Protein AF-0000000074056556 (afdb_homodimer)

InterPro domains:
  IPR011990 Tetratricopeptide-like helical domain superfamily [G3DSA:1.25.40.10] (33-235)
  IPR011990 Tetratricopeptide-like helical domain superfamily [SSF48452] (32-155)
  IPR017689 Outer membrane protein assembly factor BamD [MF_00922] (4-236)
  IPR017689 Outer membrane protein assembly factor BamD [TIGR03302] (7-233)
  IPR017689 Outer membrane protein assembly factor BamD [cd15830] (34-236)
  IPR019734 Tetratricopeptide repeat [PS50005] (73-106)
  IPR039565 Outer membrane lipoprotein BamD-like [PF13525] (33-231)

pLDDT: mean 88.3, std 18.15, range [34.66, 98.94]

Solvent-accessible surface area (backbone atoms only — not comparable to full-atom values): 24794 Å² total; per-residue (Å²): 120,64,72,61,52,52,54,54,51,54,54,58,58,58,61,66,63,65,66,60,62,66,60,51,59,66,67,66,43,62,75,73,71,69,49,63,66,54,36,50,53,51,19,50,49,25,48,77,69,66,36,30,69,58,16,40,52,33,29,51,47,35,43,70,76,33,66,80,45,92,56,26,65,59,30,52,54,46,37,19,50,28,28,42,76,65,65,37,22,70,61,12,25,52,39,28,51,49,48,43,72,76,40,75,82,44,90,56,45,60,57,40,32,47,49,27,16,50,21,27,41,65,64,61,80,54,63,84,51,82,54,66,44,33,54,51,13,31,50,31,17,49,48,32,37,69,76,37,60,84,46,93,53,17,66,59,24,53,54,48,32,52,50,34,52,46,51,51,50,51,24,47,49,5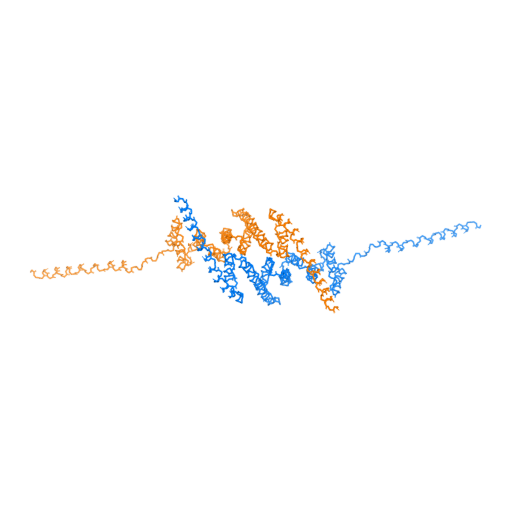0,54,21,48,52,28,45,74,67,68,36,22,56,57,14,21,53,39,20,49,47,38,45,73,74,29,63,89,37,51,77,58,21,54,54,27,50,58,49,22,54,53,22,44,52,53,30,50,51,50,52,50,47,50,52,45,44,49,49,45,47,50,42,44,55,50,53,72,66,99,116,62,71,60,49,51,54,52,48,56,54,55,57,58,61,62,64,67,65,62,66,66,61,52,58,68,66,66,42,62,74,73,72,68,48,63,66,54,35,51,52,51,19,51,50,24,49,77,70,65,36,28,69,58,16,40,52,32,28,49,48,35,43,70,75,33,65,82,46,95,57,24,66,58,29,53,56,48,36,20,50,29,27,44,76,64,66,36,21,70,60,13,25,53,39,28,52,49,47,44,71,76,40,75,82,46,90,57,45,60,58,38,32,45,48,28,16,50,21,28,40,65,65,62,81,54,63,83,53,83,55,64,45,33,54,52,13,30,51,32,18,48,48,31,38,69,76,37,61,84,44,93,53,17,66,58,24,54,56,50,32,52,51,34,52,46,52,51,49,49,24,45,49,50,53,20,48,51,29,43,77,68,67,37,22,56,58,14,19,55,39,21,48,47,39,45,72,73,30,63,90,38,51,78,56,20,53,54,26,51,58,49,24,54,53,23,44,52,53,31,50,50,51,52,50,47,51,51,45,45,50,50,46,48,51,43,44,55,49,53,72,67,99

Structure (mmCIF, N/CA/C/O backbone):
data_AF-0000000074056556-model_v1
#
loop_
_entity.id
_entity.type
_entity.pdbx_description
1 polymer 'Outer membrane lipoprotein BamD-like domain-containing protein'
#
loop_
_atom_site.group_PDB
_atom_site.id
_atom_site.type_symbol
_atom_site.label_atom_id
_atom_site.label_alt_id
_atom_site.label_comp_id
_atom_site.label_asym_id
_atom_site.label_entity_id
_atom_site.label_seq_id
_atom_site.pdbx_PDB_ins_code
_atom_site.Cartn_x
_atom_site.Cartn_y
_atom_site.Cartn_z
_atom_site.occupancy
_atom_site.B_iso_or_equiv
_atom_site.auth_seq_id
_atom_site.auth_comp_id
_atom_site.auth_asym_id
_atom_site.auth_atom_id
_atom_site.pdbx_PDB_model_num
ATOM 1 N N . MET A 1 1 ? 41.438 -94.188 -9.844 1 46.59 1 MET A N 1
ATOM 2 C CA . MET A 1 1 ? 40.375 -93.562 -10.617 1 46.59 1 MET A CA 1
ATOM 3 C C . MET A 1 1 ? 39.688 -92.438 -9.82 1 46.59 1 MET A C 1
ATOM 5 O O . MET A 1 1 ? 38.875 -91.688 -10.352 1 46.59 1 MET A O 1
ATOM 9 N N . HIS A 1 2 ? 39.938 -92.438 -8.453 1 59.25 2 HIS A N 1
ATOM 10 C CA . HIS A 1 2 ? 39.344 -91.5 -7.484 1 59.25 2 HIS A CA 1
ATOM 11 C C . HIS A 1 2 ? 40 -90.125 -7.504 1 59.25 2 HIS A C 1
ATOM 13 O O . HIS A 1 2 ? 39.375 -89.125 -7.203 1 59.25 2 HIS A O 1
ATOM 19 N N . LYS A 1 3 ? 41.375 -90.25 -7.609 1 62.31 3 LYS A N 1
ATOM 20 C CA . LYS A 1 3 ? 42.156 -89 -7.613 1 62.31 3 LYS A CA 1
ATOM 21 C C . LYS A 1 3 ? 41.844 -88.125 -8.82 1 62.31 3 LYS A C 1
ATOM 23 O O . LYS A 1 3 ? 41.938 -86.875 -8.75 1 62.31 3 LYS A O 1
ATOM 28 N N . LYS A 1 4 ? 41.406 -88.875 -9.898 1 62.06 4 LYS A N 1
ATOM 29 C CA . LYS A 1 4 ? 41.031 -88.188 -11.125 1 62.06 4 LYS A CA 1
ATOM 30 C C . LYS A 1 4 ? 39.656 -87.5 -10.992 1 62.06 4 LYS A C 1
ATOM 32 O O . LYS A 1 4 ? 39.406 -86.438 -11.531 1 62.06 4 LYS A O 1
ATOM 37 N N . LEU A 1 5 ? 38.844 -88.188 -10.156 1 63.5 5 LEU A N 1
ATOM 38 C CA . LEU A 1 5 ? 37.5 -87.625 -9.93 1 63.5 5 LEU A CA 1
ATOM 39 C C . LEU A 1 5 ? 37.562 -86.375 -9.047 1 63.5 5 LEU A C 1
ATOM 41 O O . LEU A 1 5 ? 36.812 -85.438 -9.289 1 63.5 5 LEU A O 1
ATOM 45 N N . LEU A 1 6 ? 38.594 -86.312 -8.18 1 63.56 6 LEU A N 1
ATOM 46 C CA . LEU A 1 6 ? 38.75 -85.188 -7.246 1 63.56 6 LEU A CA 1
ATOM 47 C C . LEU A 1 6 ? 39.25 -83.938 -7.961 1 63.56 6 LEU A C 1
ATOM 49 O O . LEU A 1 6 ? 38.781 -82.875 -7.688 1 63.56 6 LEU A O 1
ATOM 53 N N . ARG A 1 7 ? 40.062 -84.125 -8.961 1 65.31 7 ARG A N 1
ATOM 54 C CA . ARG A 1 7 ? 40.625 -83 -9.719 1 65.31 7 ARG A CA 1
ATOM 55 C C . ARG A 1 7 ? 39.562 -82.375 -10.617 1 65.31 7 ARG A C 1
ATOM 57 O O . ARG A 1 7 ? 39.531 -81.125 -10.773 1 65.31 7 ARG A O 1
ATOM 64 N N . CYS A 1 8 ? 38.688 -83.25 -11.195 1 63.44 8 CYS A N 1
ATOM 65 C CA . CYS A 1 8 ? 37.625 -82.75 -12.055 1 63.44 8 CYS A CA 1
ATOM 66 C C . CYS A 1 8 ? 36.562 -82 -11.242 1 63.44 8 CYS A C 1
ATOM 68 O O . CYS A 1 8 ? 36 -81 -11.695 1 63.44 8 CYS A O 1
ATOM 70 N N . PHE A 1 9 ? 36.375 -82.375 -9.969 1 64.31 9 PHE A N 1
ATOM 71 C CA . PHE A 1 9 ? 35.406 -81.688 -9.109 1 64.31 9 PHE A CA 1
ATOM 72 C C . PHE A 1 9 ? 35.906 -80.312 -8.656 1 64.31 9 PHE A C 1
ATOM 74 O O . PHE A 1 9 ? 35.156 -79.375 -8.648 1 64.31 9 PHE A O 1
ATOM 81 N N . VAL A 1 10 ? 37.219 -80.188 -8.469 1 64.12 10 VAL A N 1
ATOM 82 C CA . VAL A 1 10 ? 37.781 -78.938 -8.008 1 64.12 10 VAL A CA 1
ATOM 83 C C . VAL A 1 10 ? 37.781 -77.938 -9.141 1 64.12 10 VAL A C 1
ATOM 85 O O . VAL A 1 10 ? 37.469 -76.75 -8.922 1 64.12 10 VAL A O 1
ATOM 88 N N . LEU A 1 11 ? 37.906 -78.438 -10.383 1 61.41 11 LEU A N 1
ATOM 89 C CA . LEU A 1 11 ? 37.875 -77.5 -11.531 1 61.41 11 LEU A CA 1
ATOM 90 C C . LEU A 1 11 ? 36.469 -77 -11.812 1 61.41 11 LEU A C 1
ATOM 92 O O . LEU A 1 11 ? 36.281 -75.875 -12.156 1 61.41 11 LEU A O 1
ATOM 96 N N . ALA A 1 12 ? 35.469 -77.875 -11.625 1 62.03 12 ALA A N 1
ATOM 97 C CA . ALA A 1 12 ? 34.062 -77.5 -11.883 1 62.03 12 ALA A CA 1
ATOM 98 C C . ALA A 1 12 ? 33.562 -76.5 -10.844 1 62.03 12 ALA A C 1
ATOM 100 O O . ALA A 1 12 ? 32.844 -75.562 -11.18 1 62.03 12 ALA A O 1
ATOM 101 N N . VAL A 1 13 ? 34.031 -76.562 -9.57 1 60.34 13 VAL A N 1
ATOM 102 C CA . VAL A 1 13 ? 33.594 -75.688 -8.523 1 60.34 13 VAL A CA 1
ATOM 103 C C . VAL A 1 13 ? 34.25 -74.312 -8.711 1 60.34 13 VAL A C 1
ATOM 105 O O . VAL A 1 13 ? 33.656 -73.25 -8.406 1 60.34 13 VAL A O 1
ATOM 108 N N . SER A 1 14 ? 35.438 -74.312 -9.32 1 55.06 14 SER A N 1
ATOM 109 C CA . SER A 1 14 ? 36.156 -73 -9.508 1 55.06 14 SER A CA 1
ATOM 110 C C . SER A 1 14 ? 35.469 -72.188 -10.594 1 55.06 14 SER A C 1
ATOM 112 O O . SER A 1 14 ? 35.625 -70.938 -10.609 1 55.06 14 SER A O 1
ATOM 114 N N . LEU A 1 15 ? 34.812 -72.812 -11.562 1 53.5 15 LEU A N 1
ATOM 115 C CA . LEU A 1 15 ? 34.188 -72.062 -12.648 1 53.5 15 LEU A CA 1
ATOM 116 C C . LEU A 1 15 ? 32.938 -71.312 -12.172 1 53.5 15 LEU A C 1
ATOM 118 O O . LEU A 1 15 ? 32.562 -70.312 -12.719 1 53.5 15 LEU A O 1
ATOM 122 N N . PHE A 1 16 ? 32.25 -71.875 -11.133 1 53 16 PHE A N 1
ATOM 123 C CA . PHE A 1 16 ? 31.031 -71.188 -10.688 1 53 16 PHE A CA 1
ATOM 124 C C . PHE A 1 16 ? 31.344 -69.938 -9.898 1 53 16 PHE A C 1
ATOM 126 O O . PHE A 1 16 ? 30.453 -69.125 -9.641 1 53 16 PHE A O 1
ATOM 133 N N . ALA A 1 17 ? 32.594 -69.75 -9.383 1 47.66 17 ALA A N 1
ATOM 134 C CA . ALA A 1 17 ? 32.875 -68.625 -8.531 1 47.66 17 ALA A CA 1
ATOM 135 C C . ALA A 1 17 ? 33.062 -67.375 -9.359 1 47.66 17 ALA A C 1
ATOM 137 O O . ALA A 1 17 ? 33.125 -66.25 -8.812 1 47.66 17 ALA A O 1
ATOM 138 N N . VAL A 1 18 ? 33.344 -67.438 -10.68 1 48.41 18 VAL A N 1
ATOM 139 C CA . VAL A 1 18 ? 33.688 -66.25 -11.391 1 48.41 18 VAL A CA 1
ATOM 140 C C . VAL A 1 18 ? 32.438 -65.5 -11.773 1 48.41 18 VAL A C 1
ATOM 142 O O . VAL A 1 18 ? 32.5 -64.312 -12.234 1 48.41 18 VAL A O 1
ATOM 145 N N . SER A 1 19 ? 31.297 -66.188 -11.773 1 46.78 19 SER A N 1
ATOM 146 C CA . SER A 1 19 ? 30.188 -65.438 -12.367 1 46.78 19 SER A CA 1
ATOM 147 C C . SER A 1 19 ? 29.578 -64.438 -11.367 1 46.78 19 SER A C 1
ATOM 149 O O . SER A 1 19 ? 28.578 -63.781 -11.656 1 46.78 19 SER A O 1
ATOM 151 N N . GLY A 1 20 ? 30.062 -64.375 -10.07 1 44.94 20 GLY A N 1
ATOM 152 C CA . GLY A 1 20 ? 29.391 -63.562 -9.094 1 44.94 20 GLY A CA 1
ATOM 153 C C . GLY A 1 20 ? 29.594 -62.094 -9.336 1 44.94 20 GLY A C 1
ATOM 154 O O . GLY A 1 20 ? 29.031 -61.25 -8.633 1 44.94 20 GLY A O 1
ATOM 155 N N . CYS A 1 21 ? 30.734 -61.688 -9.898 1 43.22 21 CYS A N 1
ATOM 156 C CA . CYS A 1 21 ? 31.078 -60.281 -9.758 1 43.22 21 CYS A CA 1
ATOM 157 C C . CYS A 1 21 ? 30.156 -59.406 -10.602 1 43.22 21 CYS A C 1
ATOM 159 O O . CYS A 1 21 ? 30.188 -58.188 -10.5 1 43.22 21 CYS A O 1
ATOM 161 N N . GLY A 1 22 ? 29.672 -59.938 -11.75 1 45.38 22 GLY A N 1
ATOM 162 C CA . GLY A 1 22 ? 29.141 -58.938 -12.664 1 45.38 22 GLY A CA 1
ATOM 163 C C . GLY A 1 22 ? 27.828 -58.344 -12.203 1 45.38 22 GLY A C 1
ATOM 164 O O . GLY A 1 22 ? 27.406 -57.312 -12.688 1 45.38 22 GLY A O 1
ATOM 165 N N . ILE A 1 23 ? 27.031 -59.188 -11.594 1 46.34 23 ILE A N 1
ATOM 166 C CA . ILE A 1 23 ? 25.641 -58.781 -11.383 1 46.34 23 ILE A CA 1
ATOM 167 C C . ILE A 1 23 ? 25.578 -57.781 -10.234 1 46.34 23 ILE A C 1
ATOM 169 O O . ILE A 1 23 ? 24.656 -56.938 -10.172 1 46.34 23 ILE A O 1
ATOM 173 N N . ILE A 1 24 ? 26.531 -57.844 -9.32 1 45.09 24 ILE A N 1
ATOM 174 C CA . ILE A 1 24 ? 26.422 -57 -8.141 1 45.09 24 ILE A CA 1
ATOM 175 C C . ILE A 1 24 ? 26.672 -55.531 -8.516 1 45.09 24 ILE A C 1
ATOM 177 O O . ILE A 1 24 ? 26.016 -54.625 -8.008 1 45.09 24 ILE A O 1
ATOM 181 N N . ASP A 1 25 ? 27.672 -55.344 -9.383 1 44.62 25 ASP A N 1
ATOM 182 C CA . ASP A 1 25 ? 27.969 -53.938 -9.68 1 44.62 25 ASP A CA 1
ATOM 183 C C . ASP A 1 25 ? 26.781 -53.25 -10.336 1 44.62 25 ASP A C 1
ATOM 185 O O . ASP A 1 25 ? 26.609 -52.031 -10.203 1 44.62 25 ASP A O 1
ATOM 189 N N . MET A 1 26 ? 26.047 -54.031 -11.148 1 43.84 26 MET A N 1
ATOM 190 C CA . MET A 1 26 ? 24.922 -53.375 -11.82 1 43.84 26 MET A CA 1
ATOM 191 C C . MET A 1 26 ? 23.812 -53.062 -10.828 1 43.84 26 MET A C 1
ATOM 193 O O . MET A 1 26 ? 23.062 -52.094 -11.039 1 43.84 26 MET A O 1
ATOM 197 N N . ILE A 1 27 ? 23.609 -53.906 -9.836 1 44.81 27 ILE A N 1
ATOM 198 C CA . ILE A 1 27 ? 22.469 -53.688 -8.945 1 44.81 27 ILE A CA 1
ATOM 199 C C . ILE A 1 27 ? 22.781 -52.562 -7.957 1 44.81 27 ILE A C 1
ATOM 201 O O . ILE A 1 27 ? 21.891 -51.781 -7.609 1 44.81 27 ILE A O 1
ATOM 205 N N . TYR A 1 28 ? 23.922 -52.594 -7.395 1 44.34 28 TYR A N 1
ATOM 206 C CA . TYR A 1 28 ? 24.234 -51.562 -6.395 1 44.34 28 TYR A CA 1
ATOM 207 C C . TYR A 1 28 ? 24.797 -50.312 -7.047 1 44.34 28 TYR A C 1
ATOM 209 O O . TYR A 1 28 ? 25.516 -49.531 -6.406 1 44.34 28 TYR A O 1
ATOM 217 N N . LEU A 1 29 ? 24.953 -50.281 -8.375 1 42.06 29 LEU A N 1
ATOM 218 C CA . LEU A 1 29 ? 25.281 -48.906 -8.758 1 42.06 29 LEU A CA 1
ATOM 219 C C . LEU A 1 29 ? 24.219 -47.938 -8.25 1 42.06 29 LEU A C 1
ATOM 221 O O . LEU A 1 29 ? 23.031 -48.156 -8.461 1 42.06 29 LEU A O 1
ATOM 225 N N . PRO A 1 30 ? 24.375 -47.312 -7.195 1 45.38 30 PRO A N 1
ATOM 226 C CA . PRO A 1 30 ? 23.344 -46.312 -6.895 1 45.38 30 PRO A CA 1
ATOM 227 C C . PRO A 1 30 ? 22.734 -45.688 -8.148 1 45.38 30 PRO A C 1
ATOM 229 O O . PRO A 1 30 ? 23.391 -45.625 -9.195 1 45.38 30 PRO A O 1
ATOM 232 N N . PRO A 1 31 ? 21.438 -45.781 -8.422 1 45.19 31 PRO A N 1
ATOM 233 C CA . PRO A 1 31 ? 20.984 -45.031 -9.594 1 45.19 31 PRO A CA 1
ATOM 234 C C . PRO A 1 31 ? 21.922 -43.906 -9.961 1 45.19 31 PRO A C 1
ATOM 236 O O . PRO A 1 31 ? 22.5 -43.25 -9.086 1 45.19 31 PRO A O 1
ATOM 239 N N . ALA A 1 32 ? 22.672 -43.969 -10.914 1 48.31 32 ALA A N 1
ATOM 240 C CA . ALA A 1 32 ? 23.484 -42.844 -11.352 1 48.31 32 ALA A CA 1
ATOM 241 C C . ALA A 1 32 ? 22.859 -41.5 -10.961 1 48.31 32 ALA A C 1
ATOM 243 O O . ALA A 1 32 ? 21.703 -41.219 -11.32 1 48.31 32 ALA A O 1
ATOM 244 N N . GLU A 1 33 ? 23.078 -41.031 -9.836 1 62.78 33 GLU A N 1
ATOM 245 C CA . GLU A 1 33 ? 22.594 -39.688 -9.531 1 62.78 33 GLU A CA 1
ATOM 246 C C . GLU A 1 33 ? 22.656 -38.781 -10.75 1 62.78 33 GLU A C 1
ATOM 248 O O . GLU A 1 33 ? 23.703 -38.688 -11.398 1 62.78 33 GLU A O 1
ATOM 253 N N . ASP A 1 34 ? 21.422 -38.562 -11.352 1 79.69 34 ASP A N 1
ATOM 254 C CA . ASP A 1 34 ? 21.391 -37.688 -12.5 1 79.69 34 ASP A CA 1
ATOM 255 C C . ASP A 1 34 ? 22.344 -36.5 -12.312 1 79.69 34 ASP A C 1
ATOM 257 O O . ASP A 1 34 ? 22.453 -35.938 -11.211 1 79.69 34 ASP A O 1
ATOM 261 N N . THR A 1 35 ? 23.203 -36.344 -13.25 1 92 35 THR A N 1
ATOM 262 C CA . THR A 1 35 ? 24.031 -35.125 -13.242 1 92 35 THR A CA 1
ATOM 263 C C . THR A 1 35 ? 23.156 -33.875 -13.211 1 92 35 THR A C 1
ATOM 265 O O . THR A 1 35 ? 21.938 -33.938 -13.438 1 92 35 THR A O 1
ATOM 268 N N . ALA A 1 36 ? 23.672 -32.844 -12.75 1 96.31 36 ALA A N 1
ATOM 269 C CA . ALA A 1 36 ? 22.984 -31.562 -12.766 1 96.31 36 ALA A CA 1
ATOM 270 C C . ALA A 1 36 ? 22.391 -31.266 -14.148 1 96.31 36 ALA A C 1
ATOM 272 O O . ALA A 1 36 ? 21.266 -30.797 -14.258 1 96.31 36 ALA A O 1
ATOM 273 N N . GLN A 1 37 ? 23.219 -31.547 -15.125 1 96.44 37 GLN A N 1
ATOM 274 C CA . GLN A 1 37 ? 22.781 -31.312 -16.5 1 96.44 37 GLN A CA 1
ATOM 275 C C . GLN A 1 37 ? 21.547 -32.156 -16.828 1 96.44 37 GLN A C 1
ATOM 277 O O . GLN A 1 37 ? 20.594 -31.641 -17.422 1 96.44 37 GLN A O 1
ATOM 282 N N . GLU A 1 38 ? 21.578 -33.375 -16.5 1 96.56 38 GLU A N 1
ATOM 283 C CA . GLU A 1 38 ? 20.469 -34.281 -16.797 1 96.56 38 GLU A CA 1
ATOM 284 C C . GLU A 1 38 ? 19.188 -33.812 -16.078 1 96.56 38 GLU A C 1
ATOM 286 O O . GLU A 1 38 ? 18.109 -33.844 -16.656 1 96.56 38 GLU A O 1
ATOM 291 N N . ILE A 1 39 ? 19.312 -33.406 -14.852 1 98.12 39 ILE A N 1
ATOM 292 C CA . ILE A 1 39 ? 18.172 -32.938 -14.086 1 98.12 39 ILE A CA 1
ATOM 293 C C . ILE A 1 39 ? 17.609 -31.672 -14.727 1 98.12 39 ILE A C 1
ATOM 295 O O . ILE A 1 39 ? 16.391 -31.531 -14.875 1 98.12 39 ILE A O 1
ATOM 299 N N . PHE A 1 40 ? 18.453 -30.812 -15.141 1 98.19 40 PHE A N 1
ATOM 300 C CA . PHE A 1 40 ? 18.047 -29.562 -15.766 1 98.19 40 PHE A CA 1
ATOM 301 C C . PHE A 1 40 ? 17.297 -29.812 -17.062 1 98.19 40 PHE A C 1
ATOM 303 O O . PHE A 1 40 ? 16.266 -29.203 -17.328 1 98.19 40 PHE A O 1
ATOM 310 N N . GLU A 1 41 ? 17.891 -30.719 -17.844 1 97.94 41 GLU A N 1
ATOM 311 C CA . GLU A 1 41 ? 17.25 -31.062 -19.125 1 97.94 41 GLU A CA 1
ATOM 312 C C . GLU A 1 41 ? 15.883 -31.703 -18.906 1 97.94 41 GLU A C 1
ATOM 314 O O . GLU A 1 41 ? 14.93 -31.391 -19.625 1 97.94 41 GLU A O 1
ATOM 319 N N . ALA A 1 42 ? 15.836 -32.531 -17.906 1 98.06 42 ALA A N 1
ATOM 320 C CA . ALA A 1 42 ? 14.555 -33.156 -17.578 1 98.06 42 ALA A CA 1
ATOM 321 C C . ALA A 1 42 ? 13.547 -32.094 -17.109 1 98.06 42 ALA A C 1
ATOM 323 O O . ALA A 1 42 ? 12.359 -32.188 -17.438 1 98.06 42 ALA A O 1
ATOM 324 N N . ALA A 1 43 ? 13.961 -31.141 -16.312 1 98.75 43 ALA A N 1
ATOM 325 C CA . ALA A 1 43 ? 13.102 -30.062 -15.844 1 98.75 43 ALA A CA 1
ATOM 326 C C . ALA A 1 43 ? 12.586 -29.234 -17.016 1 98.75 43 ALA A C 1
ATOM 328 O O . ALA A 1 43 ? 11.391 -28.922 -17.078 1 98.75 43 ALA A O 1
ATOM 329 N N . ASN A 1 44 ? 13.43 -28.922 -17.938 1 98.62 44 ASN A N 1
ATOM 330 C CA . ASN A 1 44 ? 13.039 -28.141 -19.109 1 98.62 44 ASN A CA 1
ATOM 331 C C . ASN A 1 44 ? 12.062 -28.922 -19.984 1 98.62 44 ASN A C 1
ATOM 333 O O . ASN A 1 44 ? 11.156 -28.328 -20.578 1 98.62 44 ASN A O 1
ATOM 337 N N . ASP A 1 45 ? 12.336 -30.219 -20.062 1 98.5 45 ASP A N 1
ATOM 338 C CA . ASP A 1 45 ? 11.391 -31.047 -20.781 1 98.5 45 ASP A CA 1
ATOM 339 C C . ASP A 1 45 ? 10 -31 -20.141 1 98.5 45 ASP A C 1
ATOM 341 O O . ASP A 1 45 ? 8.992 -30.891 -20.844 1 98.5 45 ASP A O 1
ATOM 345 N N . ALA A 1 46 ? 9.977 -31.047 -18.844 1 98.69 46 ALA A N 1
ATOM 346 C CA . ALA A 1 46 ? 8.719 -30.953 -18.125 1 98.69 46 ALA A CA 1
ATOM 347 C C . ALA A 1 46 ? 8.039 -29.609 -18.391 1 98.69 46 ALA A C 1
ATOM 349 O O . ALA A 1 46 ? 6.82 -29.547 -18.547 1 98.69 46 ALA A O 1
ATOM 350 N N . MET A 1 47 ? 8.766 -28.531 -18.438 1 98.75 47 MET A N 1
ATOM 351 C CA . MET A 1 47 ? 8.25 -27.219 -18.781 1 98.75 47 MET A CA 1
ATOM 352 C C . MET A 1 47 ? 7.609 -27.219 -20.156 1 98.75 47 MET A C 1
ATOM 354 O O . MET A 1 47 ? 6.504 -26.703 -20.344 1 98.75 47 MET A O 1
ATOM 358 N N . SER A 1 48 ? 8.328 -27.812 -21.109 1 98.19 48 SER A N 1
ATOM 359 C CA . SER A 1 48 ? 7.859 -27.859 -22.484 1 98.19 48 SER A CA 1
ATOM 360 C C . SER A 1 48 ? 6.562 -28.656 -22.609 1 98.19 48 SER A C 1
ATOM 362 O O . SER A 1 48 ? 5.734 -28.359 -23.484 1 98.19 48 SER A O 1
ATOM 364 N N . GLU A 1 49 ? 6.391 -29.641 -21.734 1 98.12 49 GLU A N 1
ATOM 365 C CA . GLU A 1 49 ? 5.199 -30.5 -21.719 1 98.12 49 GLU A CA 1
ATOM 366 C C . GLU A 1 49 ? 4.102 -29.891 -20.844 1 98.12 49 GLU A C 1
ATOM 368 O O . GLU A 1 49 ? 3.057 -30.5 -20.641 1 98.12 49 GLU A O 1
ATOM 373 N N . LYS A 1 50 ? 4.406 -28.766 -20.281 1 98.5 50 LYS A N 1
ATOM 374 C CA . LYS A 1 50 ? 3.498 -28.016 -19.422 1 98.5 50 LYS A CA 1
ATOM 375 C C . LYS A 1 50 ? 3.197 -28.797 -18.141 1 98.5 50 LYS A C 1
ATOM 377 O O . LYS A 1 50 ? 2.119 -28.656 -17.562 1 98.5 50 LYS A O 1
ATOM 382 N N . ASN A 1 51 ? 3.996 -29.672 -17.844 1 98.5 51 ASN A N 1
ATOM 383 C CA . ASN A 1 51 ? 3.963 -30.297 -16.531 1 98.5 51 ASN A CA 1
ATOM 384 C C . ASN A 1 51 ? 4.746 -29.5 -15.5 1 98.5 51 ASN A C 1
ATOM 386 O O . ASN A 1 51 ? 5.816 -29.922 -15.062 1 98.5 51 ASN A O 1
ATOM 390 N N . TYR A 1 52 ? 4.195 -28.453 -15.055 1 98.75 52 TYR A N 1
ATOM 391 C CA . TYR A 1 52 ? 4.895 -27.484 -14.227 1 98.75 52 TYR A CA 1
ATOM 392 C C . TYR A 1 52 ? 5.172 -28.047 -12.836 1 98.75 52 TYR A C 1
ATOM 394 O O . TYR A 1 52 ? 6.188 -27.719 -12.219 1 98.75 52 TYR A O 1
ATOM 402 N N . VAL A 1 53 ? 4.312 -28.891 -12.352 1 98.19 53 VAL A N 1
ATOM 403 C CA . VAL A 1 53 ? 4.508 -29.5 -11.047 1 98.19 53 VAL A CA 1
ATOM 404 C C . VAL A 1 53 ? 5.805 -30.312 -11.039 1 98.19 53 VAL A C 1
ATOM 406 O O . VAL A 1 53 ? 6.621 -30.188 -10.125 1 98.19 53 VAL A O 1
ATOM 409 N N . ARG A 1 54 ? 5.945 -31.094 -12.055 1 98.38 54 ARG A N 1
ATOM 410 C CA . ARG A 1 54 ? 7.16 -31.891 -12.195 1 98.38 54 ARG A CA 1
ATOM 411 C C . ARG A 1 54 ? 8.383 -30.984 -12.383 1 98.38 54 ARG A C 1
ATOM 413 O O . ARG A 1 54 ? 9.445 -31.25 -11.828 1 98.38 54 ARG A O 1
ATOM 420 N N . ALA A 1 55 ? 8.258 -29.984 -13.234 1 98.88 55 ALA A N 1
ATOM 421 C CA . ALA A 1 55 ? 9.359 -29.031 -13.438 1 98.88 55 ALA A CA 1
ATOM 422 C C . ALA A 1 55 ? 9.812 -28.438 -12.109 1 98.88 55 ALA A C 1
ATOM 424 O O . ALA A 1 55 ? 11.016 -28.406 -11.82 1 98.88 55 ALA A O 1
ATOM 425 N N . VAL A 1 56 ? 8.898 -27.984 -11.273 1 98.81 56 VAL A N 1
ATOM 426 C CA . VAL A 1 56 ? 9.188 -27.391 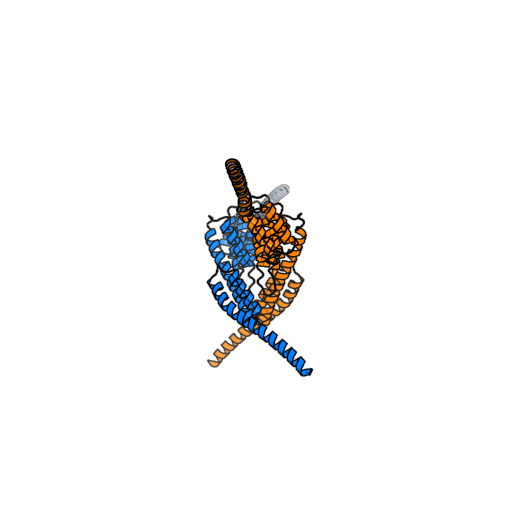-9.977 1 98.81 56 VAL A CA 1
ATOM 427 C C . VAL A 1 56 ? 9.969 -28.375 -9.117 1 98.81 56 VAL A C 1
ATOM 429 O O . VAL A 1 56 ? 10.969 -28.016 -8.5 1 98.81 56 VAL A O 1
ATOM 432 N N . GLU A 1 57 ? 9.523 -29.594 -9.117 1 98.56 57 GLU A N 1
ATOM 433 C CA . GLU A 1 57 ? 10.203 -30.641 -8.352 1 98.56 57 GLU A CA 1
ATOM 434 C C . GLU A 1 57 ? 11.656 -30.797 -8.812 1 98.56 57 GLU A C 1
ATOM 436 O O . GLU A 1 57 ? 12.562 -30.891 -7.984 1 98.56 57 GLU A O 1
ATOM 441 N N . LEU A 1 58 ? 11.859 -30.859 -10.062 1 98.69 58 LEU A N 1
ATOM 442 C CA . LEU A 1 58 ? 13.172 -31.109 -10.633 1 98.69 58 LEU A CA 1
ATOM 443 C C . LEU A 1 58 ? 14.086 -29.906 -10.445 1 98.69 58 LEU A C 1
ATOM 445 O O . LEU A 1 58 ? 15.266 -30.047 -10.125 1 98.69 58 LEU A O 1
ATOM 449 N N . TYR A 1 59 ? 13.578 -28.688 -10.648 1 98.81 59 TYR A N 1
ATOM 450 C CA . TYR A 1 59 ? 14.391 -27.5 -10.398 1 98.81 59 TYR A CA 1
ATOM 451 C C . TYR A 1 59 ? 14.812 -27.422 -8.938 1 98.81 59 TYR A C 1
ATOM 453 O O . TYR A 1 59 ? 15.953 -27.078 -8.633 1 98.81 59 TYR A O 1
ATOM 461 N N . ASN A 1 60 ? 13.93 -27.734 -8.047 1 98.5 60 ASN A N 1
ATOM 462 C CA . ASN A 1 60 ? 14.273 -27.766 -6.633 1 98.5 60 ASN A CA 1
ATOM 463 C C . ASN A 1 60 ? 15.32 -28.844 -6.336 1 98.5 60 ASN A C 1
ATOM 465 O O . ASN A 1 60 ? 16.25 -28.609 -5.562 1 98.5 60 ASN A O 1
ATOM 469 N N . LYS A 1 61 ? 15.125 -29.984 -6.922 1 97.62 61 LYS A N 1
ATOM 470 C CA . LYS A 1 61 ? 16.109 -31.047 -6.762 1 97.62 61 LYS A CA 1
ATOM 471 C C . LYS A 1 61 ? 17.5 -30.594 -7.211 1 97.62 61 LYS A C 1
ATOM 473 O O . LYS A 1 61 ? 18.484 -30.844 -6.523 1 97.62 61 LYS A O 1
ATOM 478 N N . LEU A 1 62 ? 17.516 -29.969 -8.336 1 98.12 62 LEU A N 1
ATOM 479 C CA . LEU A 1 62 ? 18.781 -29.469 -8.859 1 98.12 62 LEU A CA 1
ATOM 480 C C . LEU A 1 62 ? 19.422 -28.469 -7.891 1 98.12 62 LEU A C 1
ATOM 482 O O . LEU A 1 62 ? 20.609 -28.578 -7.586 1 98.12 62 LEU A O 1
ATOM 486 N N . ARG A 1 63 ? 18.656 -27.484 -7.41 1 97.25 63 ARG A N 1
ATOM 487 C CA . ARG A 1 63 ? 19.141 -26.469 -6.477 1 97.25 63 ARG A CA 1
ATOM 488 C C . ARG A 1 63 ? 19.688 -27.109 -5.207 1 97.25 63 ARG A C 1
ATOM 490 O O . ARG A 1 63 ? 20.734 -26.688 -4.699 1 97.25 63 ARG A O 1
ATOM 497 N N . ASP A 1 64 ? 19.062 -28.156 -4.742 1 96.31 64 ASP A N 1
ATOM 498 C CA . ASP A 1 64 ? 19.422 -28.781 -3.467 1 96.31 64 ASP A CA 1
ATOM 499 C C . ASP A 1 64 ? 20.625 -29.703 -3.623 1 96.31 64 ASP A C 1
ATOM 501 O O . ASP A 1 64 ? 21.531 -29.688 -2.795 1 96.31 64 ASP A O 1
ATOM 505 N N . ALA A 1 65 ? 20.609 -30.422 -4.691 1 95.94 65 ALA A N 1
ATOM 506 C CA . ALA A 1 65 ? 21.625 -31.469 -4.879 1 95.94 65 ALA A CA 1
ATOM 507 C C . ALA A 1 65 ? 22.891 -30.891 -5.484 1 95.94 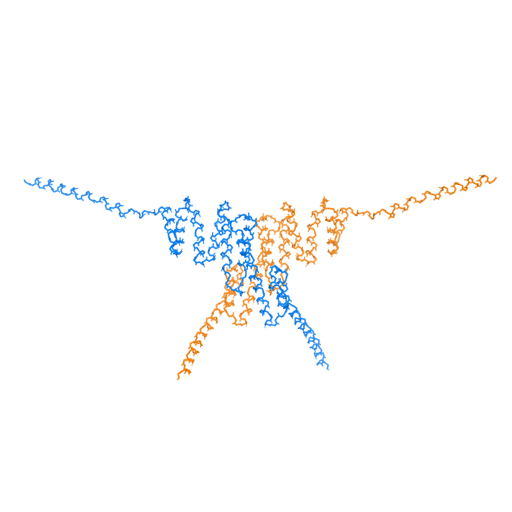65 ALA A C 1
ATOM 509 O O . ALA A 1 65 ? 24 -31.375 -5.215 1 95.94 65 ALA A O 1
ATOM 510 N N . TYR A 1 66 ? 22.75 -29.906 -6.301 1 96.69 66 TYR A N 1
ATOM 511 C CA . TYR A 1 66 ? 23.891 -29.344 -7.008 1 96.69 66 TYR A CA 1
ATOM 512 C C . TYR A 1 66 ? 23.875 -27.828 -6.934 1 96.69 66 TYR A C 1
ATOM 514 O O . TYR A 1 66 ? 23.812 -27.141 -7.961 1 96.69 66 TYR A O 1
ATOM 522 N N . PRO A 1 67 ? 24.078 -27.203 -5.789 1 95.94 67 PRO A N 1
ATOM 523 C CA . PRO A 1 67 ? 23.875 -25.766 -5.586 1 95.94 67 PRO A CA 1
ATOM 524 C C . PRO A 1 67 ? 24.922 -24.922 -6.309 1 95.94 67 PRO A C 1
ATOM 526 O O . PRO A 1 67 ? 24.719 -23.734 -6.527 1 95.94 67 PRO A O 1
ATOM 529 N N . PHE A 1 68 ? 26 -25.531 -6.844 1 95.5 68 PHE A N 1
ATOM 530 C CA . PHE A 1 68 ? 27.062 -24.734 -7.449 1 95.5 68 PHE A CA 1
ATOM 531 C C . PHE A 1 68 ? 27.25 -25.109 -8.914 1 95.5 68 PHE A C 1
ATOM 533 O O . PHE A 1 68 ? 28.234 -24.734 -9.539 1 95.5 68 PHE A O 1
ATOM 540 N N . SER A 1 69 ? 26.312 -25.922 -9.43 1 96.12 69 SER A N 1
ATOM 541 C CA . SER A 1 69 ? 26.438 -26.297 -10.836 1 96.12 69 SER A CA 1
ATOM 542 C C . SER A 1 69 ? 26.203 -25.109 -11.758 1 96.12 69 SER A C 1
ATOM 544 O O . SER A 1 69 ? 25.547 -24.141 -11.367 1 96.12 69 SER A O 1
ATOM 546 N N . PRO A 1 70 ? 26.656 -25.109 -12.992 1 96.25 70 PRO A N 1
ATOM 547 C CA . PRO A 1 70 ? 26.438 -24.016 -13.945 1 96.25 70 PRO A CA 1
ATOM 548 C C . PRO A 1 70 ? 24.984 -23.875 -14.359 1 96.25 70 PRO A C 1
ATOM 550 O O . PRO A 1 70 ? 24.609 -22.875 -14.984 1 96.25 70 PRO A O 1
ATOM 553 N N . TYR A 1 71 ? 24.141 -24.844 -13.953 1 97.56 71 TYR A N 1
ATOM 554 C CA . TYR A 1 71 ? 22.734 -24.844 -14.367 1 97.56 71 TYR A CA 1
ATOM 555 C C . TYR A 1 71 ? 21.844 -24.297 -13.258 1 97.56 71 TYR A C 1
ATOM 557 O O . TYR A 1 71 ? 20.656 -24.047 -13.484 1 97.56 71 TYR A O 1
ATOM 565 N N . THR A 1 72 ? 22.422 -24.125 -12.07 1 98 72 THR A N 1
ATOM 566 C CA . THR A 1 72 ? 21.609 -23.859 -10.883 1 98 72 THR A CA 1
ATOM 567 C C . THR A 1 72 ? 20.969 -22.484 -10.953 1 98 72 THR A C 1
ATOM 569 O O . THR A 1 72 ? 19.797 -22.328 -10.625 1 98 72 THR A O 1
ATOM 572 N N . ILE A 1 73 ? 21.672 -21.5 -11.406 1 98.19 73 ILE A N 1
ATOM 573 C CA . ILE A 1 73 ? 21.109 -20.156 -11.492 1 98.19 73 ILE A CA 1
ATOM 574 C C . ILE A 1 73 ? 19.953 -20.141 -12.484 1 98.19 73 ILE A C 1
ATOM 576 O O . ILE A 1 73 ? 18.891 -19.578 -12.195 1 98.19 73 ILE A O 1
ATOM 580 N N . ASP A 1 74 ? 20.172 -20.781 -13.57 1 98.12 74 ASP A N 1
ATOM 581 C CA . ASP A 1 74 ? 19.109 -20.891 -14.555 1 98.12 74 ASP A CA 1
ATOM 582 C C . ASP A 1 74 ? 17.906 -21.641 -13.977 1 98.12 74 ASP A C 1
ATOM 584 O O . ASP A 1 74 ? 16.75 -21.297 -14.25 1 98.12 74 ASP A O 1
ATOM 588 N N . ALA A 1 75 ? 18.219 -22.672 -13.227 1 98.56 75 ALA A N 1
ATOM 589 C CA . ALA A 1 75 ? 17.156 -23.453 -12.594 1 98.56 75 ALA A CA 1
ATOM 590 C C . ALA A 1 75 ? 16.359 -22.609 -11.602 1 98.56 75 ALA A C 1
ATOM 592 O O . ALA A 1 75 ? 15.141 -22.734 -11.516 1 98.56 75 ALA A O 1
ATOM 593 N N . GLU A 1 76 ? 17.016 -21.781 -10.867 1 98.62 76 GLU A N 1
ATOM 594 C CA . GLU A 1 76 ? 16.375 -20.891 -9.906 1 98.62 76 GLU A CA 1
ATOM 595 C C . GLU A 1 76 ? 15.414 -19.938 -10.602 1 98.62 76 GLU A C 1
ATOM 597 O O . GLU A 1 76 ? 14.289 -19.734 -10.141 1 98.62 76 GLU A O 1
ATOM 602 N N . LEU A 1 77 ? 15.805 -19.359 -11.664 1 98.88 77 LEU A N 1
ATOM 603 C CA . LEU A 1 77 ? 14.953 -18.453 -12.438 1 98.88 77 LEU A CA 1
ATOM 604 C C . LEU A 1 77 ? 13.766 -19.219 -13.039 1 98.88 77 LEU A C 1
ATOM 606 O O . LEU A 1 77 ? 12.625 -18.766 -12.938 1 98.88 77 LEU A O 1
ATOM 610 N N . SER A 1 78 ? 14.094 -20.375 -13.562 1 98.88 78 SER A N 1
ATOM 611 C CA . SER A 1 78 ? 13.062 -21.172 -14.227 1 98.88 78 SER A CA 1
ATOM 612 C C . SER A 1 78 ? 12.039 -21.703 -13.219 1 98.88 78 SER A C 1
ATOM 614 O O . SER A 1 78 ? 10.875 -21.922 -13.57 1 98.88 78 SER A O 1
ATOM 616 N N . LEU A 1 79 ? 12.5 -21.859 -12 1 98.88 79 LEU A N 1
ATOM 617 C CA . LEU A 1 79 ? 11.57 -22.219 -10.938 1 98.88 79 LEU A CA 1
ATOM 618 C C . LEU A 1 79 ? 10.469 -21.172 -10.789 1 98.88 79 LEU A C 1
ATOM 620 O O . LEU A 1 79 ? 9.289 -21.516 -10.672 1 98.88 79 LEU A O 1
ATOM 624 N N . GLY A 1 80 ? 10.836 -19.891 -10.82 1 98.94 80 GLY A N 1
ATOM 625 C CA . GLY A 1 80 ? 9.852 -18.828 -10.828 1 98.94 80 GLY A CA 1
ATOM 626 C C . GLY A 1 80 ? 8.898 -18.891 -12.008 1 98.94 80 GLY A C 1
ATOM 627 O O . GLY A 1 80 ? 7.684 -18.766 -11.844 1 98.94 80 GLY A O 1
ATOM 628 N N . ASP A 1 81 ? 9.469 -19.156 -13.141 1 98.94 81 ASP A N 1
ATOM 629 C CA . ASP A 1 81 ? 8.664 -19.281 -14.352 1 98.94 81 ASP A CA 1
ATOM 630 C C . ASP A 1 81 ? 7.668 -20.438 -14.234 1 98.94 81 ASP A C 1
ATOM 632 O O . ASP A 1 81 ? 6.523 -20.312 -14.68 1 98.94 81 ASP A O 1
ATOM 636 N N . ALA A 1 82 ? 8.148 -21.484 -13.688 1 98.94 82 ALA A N 1
ATOM 637 C CA . ALA A 1 82 ? 7.277 -22.641 -13.531 1 98.94 82 ALA A CA 1
ATOM 638 C C . ALA A 1 82 ? 6.09 -22.328 -12.625 1 98.94 82 ALA A C 1
ATOM 640 O O . ALA A 1 82 ? 4.945 -22.625 -12.961 1 98.94 82 ALA A O 1
ATOM 641 N N . TYR A 1 83 ? 6.395 -21.703 -11.531 1 98.88 83 TYR A N 1
ATOM 642 C CA . TYR A 1 83 ? 5.324 -21.281 -10.633 1 98.88 83 TYR A CA 1
ATOM 643 C C . TYR A 1 83 ? 4.363 -20.328 -11.32 1 98.88 83 TYR A C 1
ATOM 645 O O . TYR A 1 83 ? 3.145 -20.438 -11.172 1 98.88 83 TYR A O 1
ATOM 653 N N . PHE A 1 84 ? 4.848 -19.359 -12.086 1 98.88 84 PHE A N 1
ATOM 654 C CA . PHE A 1 84 ? 4.027 -18.375 -12.766 1 98.88 84 PHE A CA 1
ATOM 655 C C . PHE A 1 84 ? 3.104 -19.031 -13.781 1 98.88 84 PHE A C 1
ATOM 657 O O . PHE A 1 84 ? 1.903 -18.75 -13.812 1 98.88 84 PHE A O 1
ATOM 664 N N . LEU A 1 85 ? 3.676 -19.891 -14.539 1 98.75 85 LEU A N 1
ATOM 665 C CA . LEU A 1 85 ? 2.908 -20.562 -15.586 1 98.75 85 LEU A CA 1
ATOM 666 C C . LEU A 1 85 ? 1.884 -21.516 -14.992 1 98.75 85 LEU A C 1
ATOM 668 O O . LEU A 1 85 ? 0.842 -21.766 -15.594 1 98.75 85 LEU A O 1
ATOM 672 N N . ASP A 1 86 ? 2.18 -22.062 -13.82 1 98.25 86 ASP A N 1
ATOM 673 C CA . ASP A 1 86 ? 1.233 -22.906 -13.102 1 98.25 86 ASP A CA 1
ATOM 674 C C . ASP A 1 86 ? 0.199 -22.062 -12.352 1 98.25 86 ASP A C 1
ATOM 676 O O . ASP A 1 86 ? -0.555 -22.594 -11.531 1 98.25 86 ASP A O 1
ATOM 680 N N . GLU A 1 87 ? 0.287 -20.719 -12.438 1 98.31 87 GLU A N 1
ATOM 681 C CA . GLU A 1 87 ? -0.623 -19.734 -11.859 1 98.31 87 GLU A CA 1
ATOM 682 C C . GLU A 1 87 ? -0.516 -19.719 -10.336 1 98.31 87 GLU A C 1
ATOM 684 O O . GLU A 1 87 ? -1.477 -19.375 -9.641 1 98.31 87 GLU A O 1
ATOM 689 N N . GLU A 1 88 ? 0.572 -20.25 -9.898 1 98.5 88 GLU A N 1
ATOM 690 C CA . GLU A 1 88 ? 0.941 -20.078 -8.5 1 98.5 88 GLU A CA 1
ATOM 691 C C . GLU A 1 88 ? 1.675 -18.766 -8.273 1 98.5 88 GLU A C 1
ATOM 693 O O . GLU A 1 88 ? 2.857 -18.766 -7.926 1 98.5 88 GLU A O 1
ATOM 698 N N . TYR A 1 89 ? 0.96 -17.703 -8.312 1 98.69 89 TYR A N 1
ATOM 699 C CA . TYR A 1 89 ? 1.543 -16.375 -8.453 1 98.69 89 TYR A CA 1
ATOM 700 C C . TYR A 1 89 ? 2.234 -15.945 -7.164 1 98.69 89 TYR A C 1
ATOM 702 O O . TYR A 1 89 ? 3.242 -15.234 -7.199 1 98.69 89 TYR A O 1
ATOM 710 N N . GLU A 1 90 ? 1.666 -16.328 -6.035 1 97.94 90 GLU A N 1
ATOM 711 C CA . GLU A 1 90 ? 2.309 -15.992 -4.766 1 97.94 90 GLU A CA 1
ATOM 712 C C . GLU A 1 90 ? 3.699 -16.609 -4.672 1 97.94 90 GLU A C 1
ATOM 714 O O . GLU A 1 90 ? 4.672 -15.93 -4.352 1 97.94 90 GLU A O 1
ATOM 719 N N . LEU A 1 91 ? 3.783 -17.859 -5.004 1 98.69 91 LEU A N 1
ATOM 720 C CA . LEU A 1 91 ? 5.059 -18.562 -4.977 1 98.69 91 LEU A CA 1
ATOM 721 C C . LEU A 1 91 ? 6.012 -18.016 -6.035 1 98.69 91 LEU A C 1
ATOM 723 O O . LEU A 1 91 ? 7.215 -17.906 -5.801 1 98.69 91 LEU A O 1
ATOM 727 N N . ALA A 1 92 ? 5.438 -17.719 -7.168 1 98.94 92 ALA A N 1
ATOM 728 C CA . ALA A 1 92 ? 6.25 -17.141 -8.234 1 98.94 92 ALA A CA 1
ATOM 729 C C . ALA A 1 92 ? 6.902 -15.836 -7.777 1 98.94 92 ALA A C 1
ATOM 731 O O . ALA A 1 92 ? 8.117 -15.672 -7.895 1 98.94 92 ALA A O 1
ATOM 732 N N . ALA A 1 93 ? 6.094 -14.93 -7.199 1 98.88 93 ALA A N 1
ATOM 733 C CA . ALA A 1 93 ? 6.605 -13.641 -6.734 1 98.88 93 ALA A CA 1
ATOM 734 C C . ALA A 1 93 ? 7.73 -13.836 -5.719 1 98.88 93 ALA A C 1
ATOM 736 O O . ALA A 1 93 ? 8.781 -13.203 -5.816 1 98.88 93 ALA A O 1
ATOM 737 N N . GLU A 1 94 ? 7.484 -14.734 -4.805 1 98.69 94 GLU A N 1
ATOM 738 C CA . GLU A 1 94 ? 8.492 -14.992 -3.777 1 98.69 94 GLU A CA 1
ATOM 739 C C . GLU A 1 94 ? 9.773 -15.539 -4.391 1 98.69 94 GLU A C 1
ATOM 741 O O . GLU A 1 94 ? 10.875 -15.141 -3.998 1 98.69 94 GLU A O 1
ATOM 746 N N . THR A 1 95 ? 9.633 -16.391 -5.316 1 98.88 95 THR A N 1
ATOM 747 C CA . THR A 1 95 ? 10.781 -17.031 -5.953 1 98.88 95 THR A CA 1
ATOM 748 C C . THR A 1 95 ? 11.594 -16.016 -6.75 1 98.88 95 THR A C 1
ATOM 750 O O . THR A 1 95 ? 12.82 -16 -6.695 1 98.88 95 THR A O 1
ATOM 753 N N . TYR A 1 96 ? 10.914 -15.164 -7.449 1 98.94 96 TYR A N 1
ATOM 754 C CA . TYR A 1 96 ? 11.609 -14.109 -8.188 1 98.94 96 TYR A CA 1
ATOM 755 C C . TYR A 1 96 ? 12.297 -13.141 -7.238 1 98.94 96 TYR A C 1
ATOM 757 O O . TYR A 1 96 ? 13.422 -12.703 -7.496 1 98.94 96 TYR A O 1
ATOM 765 N N . LYS A 1 97 ? 11.633 -12.781 -6.172 1 98.81 97 LYS A N 1
ATOM 766 C CA . LYS A 1 97 ? 12.258 -11.922 -5.168 1 98.81 97 LYS A CA 1
ATOM 767 C C . LYS A 1 97 ? 13.523 -12.555 -4.609 1 98.81 97 LYS A C 1
ATOM 769 O O . LYS A 1 97 ? 14.539 -11.875 -4.434 1 98.81 97 LYS A O 1
ATOM 774 N N . ASP A 1 98 ? 13.43 -13.836 -4.367 1 98.62 98 ASP A N 1
ATOM 775 C CA . ASP A 1 98 ? 14.602 -14.562 -3.891 1 98.62 98 ASP A CA 1
ATOM 776 C C . ASP A 1 98 ? 15.734 -14.508 -4.914 1 98.62 98 ASP A C 1
ATOM 778 O O . ASP A 1 98 ? 16.891 -14.305 -4.551 1 98.62 98 ASP A O 1
ATOM 782 N N . PHE A 1 99 ? 15.414 -14.742 -6.148 1 98.81 99 PHE A N 1
ATOM 783 C CA . PHE A 1 99 ? 16.422 -14.688 -7.203 1 98.81 99 PHE A CA 1
ATOM 784 C C . PHE A 1 99 ? 17.141 -13.344 -7.203 1 98.81 99 PHE A C 1
ATOM 786 O O . PHE A 1 99 ? 18.359 -13.281 -7.273 1 98.81 99 PHE A O 1
ATOM 793 N N . GLU A 1 100 ? 16.359 -12.289 -7.129 1 98.69 100 GLU A N 1
ATOM 794 C CA . GLU A 1 100 ? 16.938 -10.945 -7.113 1 98.69 100 GLU A CA 1
ATOM 795 C C . GLU A 1 100 ? 17.891 -10.766 -5.934 1 98.69 100 GLU A C 1
ATOM 797 O O . GLU A 1 100 ? 18.953 -10.164 -6.07 1 98.69 100 GLU A O 1
ATOM 802 N N . SER A 1 101 ? 17.453 -11.234 -4.809 1 97.81 101 SER A N 1
ATOM 803 C CA . SER A 1 101 ? 18.266 -11.117 -3.598 1 97.81 101 SER A CA 1
ATOM 804 C C . SER A 1 101 ? 19.562 -11.883 -3.727 1 97.81 101 SER A C 1
ATOM 806 O O . SER A 1 101 ? 20.625 -11.406 -3.293 1 97.81 101 SER A O 1
ATOM 808 N N . LEU A 1 102 ? 19.531 -12.984 -4.363 1 97.5 102 LEU A N 1
ATOM 809 C CA . LEU A 1 102 ? 20.688 -13.859 -4.484 1 97.5 102 LEU A CA 1
ATOM 810 C C . LEU A 1 102 ? 21.609 -13.398 -5.602 1 97.5 102 LEU A C 1
ATOM 812 O O . LEU A 1 102 ? 22.828 -13.594 -5.531 1 97.5 102 LEU A O 1
ATOM 816 N N . HIS A 1 103 ? 21.016 -12.828 -6.613 1 97.88 103 HIS A N 1
ATOM 817 C CA . HIS A 1 103 ? 21.781 -12.484 -7.805 1 97.88 103 HIS A CA 1
ATOM 818 C C . HIS A 1 103 ? 21.484 -11.055 -8.258 1 97.88 103 HIS A C 1
ATOM 820 O O . HIS A 1 103 ? 21 -10.836 -9.375 1 97.88 103 HIS A O 1
ATOM 826 N N . PRO A 1 104 ? 21.844 -10.047 -7.492 1 97.25 104 PRO A N 1
ATOM 827 C CA . PRO A 1 104 ? 21.438 -8.664 -7.766 1 97.25 104 PRO A CA 1
ATOM 828 C C . PRO A 1 104 ? 22.109 -8.094 -9.016 1 97.25 104 PRO A C 1
ATOM 830 O O . PRO A 1 104 ? 21.625 -7.109 -9.578 1 97.25 104 PRO A O 1
ATOM 833 N N . ARG A 1 105 ? 23.141 -8.672 -9.516 1 96.94 105 ARG A N 1
ATOM 834 C CA . ARG A 1 105 ? 23.859 -8.125 -10.656 1 96.94 105 ARG A CA 1
ATOM 835 C C . ARG A 1 105 ? 23.625 -8.969 -11.906 1 96.94 105 ARG A C 1
ATOM 837 O O . ARG A 1 105 ? 24.234 -8.727 -12.953 1 96.94 105 ARG A O 1
ATOM 844 N N . HIS A 1 106 ? 22.828 -9.922 -11.797 1 97.94 106 HIS A N 1
ATOM 845 C CA . HIS A 1 106 ? 22.562 -10.812 -12.922 1 97.94 106 HIS A CA 1
ATOM 846 C C . HIS A 1 106 ? 21.875 -10.07 -14.062 1 97.94 106 HIS A C 1
ATOM 848 O O . HIS A 1 106 ? 21.031 -9.203 -13.828 1 97.94 106 HIS A O 1
ATOM 854 N N . GLU A 1 107 ? 22.125 -10.484 -15.328 1 97.75 107 GLU A N 1
ATOM 855 C CA . GLU A 1 107 ? 21.594 -9.82 -16.516 1 97.75 107 GLU A CA 1
ATOM 856 C C . GLU A 1 107 ? 20.078 -10.008 -16.625 1 97.75 107 GLU A C 1
ATOM 858 O O . GLU A 1 107 ? 19.406 -9.242 -17.328 1 97.75 107 GLU A O 1
ATOM 863 N N . ALA A 1 108 ? 19.5 -10.984 -15.852 1 98.56 108 ALA A N 1
ATOM 864 C CA . ALA A 1 108 ? 18.078 -11.289 -15.93 1 98.56 108 ALA A CA 1
ATOM 865 C C . ALA A 1 108 ? 17.266 -10.398 -14.984 1 98.56 108 ALA A C 1
ATOM 867 O O . ALA A 1 108 ? 16.047 -10.5 -14.922 1 98.56 108 ALA A O 1
ATOM 868 N N . ILE A 1 109 ? 17.844 -9.492 -14.359 1 98.75 109 ILE A N 1
ATOM 869 C CA . ILE A 1 109 ? 17.188 -8.727 -13.305 1 98.75 109 ILE A CA 1
ATOM 870 C C . ILE A 1 109 ? 16.031 -7.922 -13.891 1 98.75 109 ILE A C 1
ATOM 872 O O . ILE A 1 109 ? 14.938 -7.871 -13.312 1 98.75 109 ILE A O 1
ATOM 876 N N . PRO A 1 110 ? 16.125 -7.312 -15.078 1 98.88 110 PRO A N 1
ATOM 877 C CA . PRO A 1 110 ? 14.953 -6.641 -15.641 1 98.88 110 PRO A CA 1
ATOM 878 C C . PRO A 1 110 ? 13.766 -7.582 -15.82 1 98.88 110 PRO A C 1
ATOM 880 O O . PRO A 1 110 ? 12.633 -7.219 -15.516 1 98.88 110 PRO A O 1
ATOM 883 N N . TYR A 1 111 ? 14.086 -8.758 -16.281 1 98.88 111 TYR A N 1
ATOM 884 C CA . TYR A 1 111 ? 13.039 -9.766 -16.438 1 98.88 111 TYR A CA 1
ATOM 885 C C . TYR A 1 111 ? 12.469 -10.164 -15.078 1 98.88 111 TYR A C 1
ATOM 887 O O . TYR A 1 111 ? 11.25 -10.305 -14.93 1 98.88 111 TYR A O 1
ATOM 895 N N . VAL A 1 112 ? 13.352 -10.344 -14.133 1 98.94 112 VAL A N 1
ATOM 896 C CA . VAL A 1 112 ? 12.953 -10.742 -12.781 1 98.94 112 VAL A CA 1
ATOM 897 C C . VAL A 1 112 ? 12.047 -9.688 -12.172 1 98.94 112 VAL A C 1
ATOM 899 O O . VAL A 1 112 ? 11.008 -10.008 -11.586 1 98.94 112 VAL A O 1
ATOM 902 N N . LEU A 1 113 ? 12.344 -8.398 -12.32 1 98.94 113 LEU A N 1
ATOM 903 C CA . LEU A 1 113 ? 11.492 -7.316 -11.836 1 98.94 113 LEU A CA 1
ATOM 904 C C . LEU A 1 113 ? 10.133 -7.34 -12.523 1 98.94 113 LEU A C 1
ATOM 906 O O . LEU A 1 113 ? 9.094 -7.211 -11.859 1 98.94 113 LEU A O 1
ATOM 910 N N . TYR A 1 114 ? 10.141 -7.57 -13.789 1 98.94 114 TYR A N 1
ATOM 911 C CA . TYR A 1 114 ? 8.914 -7.625 -14.57 1 98.94 114 TYR A CA 1
ATOM 912 C C . TYR A 1 114 ? 8.016 -8.766 -14.109 1 98.94 114 TYR A C 1
ATOM 914 O O . TYR A 1 114 ? 6.832 -8.562 -13.844 1 98.94 114 TYR A O 1
ATOM 922 N N . GLN A 1 115 ? 8.609 -9.891 -13.922 1 98.94 115 GLN A N 1
ATOM 923 C CA . GLN A 1 115 ? 7.832 -11.078 -13.578 1 98.94 115 GLN A CA 1
ATOM 924 C C . GLN A 1 115 ? 7.352 -11.023 -12.133 1 98.94 115 GLN A C 1
ATOM 926 O O . GLN A 1 115 ? 6.273 -11.531 -11.812 1 98.94 115 GLN A O 1
ATOM 931 N N . THR A 1 116 ? 8.164 -10.383 -11.289 1 98.94 116 THR A N 1
ATOM 932 C CA . THR A 1 116 ? 7.684 -10.148 -9.93 1 98.94 116 THR A CA 1
ATOM 933 C C . THR A 1 116 ? 6.43 -9.281 -9.945 1 98.94 116 THR A C 1
ATOM 935 O O . THR A 1 116 ? 5.418 -9.633 -9.328 1 98.94 116 THR A O 1
ATOM 938 N N . GLY A 1 117 ? 6.492 -8.18 -10.672 1 98.94 117 GLY A N 1
ATOM 939 C CA . GLY A 1 117 ? 5.328 -7.32 -10.812 1 98.94 117 GLY A CA 1
ATOM 940 C C . GLY A 1 117 ? 4.121 -8.039 -11.391 1 98.94 117 GLY A C 1
ATOM 941 O O . GLY A 1 117 ? 3.008 -7.898 -10.875 1 98.94 117 GLY A O 1
ATOM 942 N N . MET A 1 118 ? 4.383 -8.82 -12.414 1 98.94 118 MET A N 1
ATOM 943 C CA . MET A 1 118 ? 3.312 -9.578 -13.055 1 98.94 118 MET A CA 1
ATOM 944 C C . MET A 1 118 ? 2.68 -10.562 -12.078 1 98.94 118 MET A C 1
ATOM 946 O O . MET A 1 118 ? 1.454 -10.672 -12.008 1 98.94 118 MET A O 1
ATOM 950 N N . SER A 1 119 ? 3.529 -11.273 -11.359 1 98.94 119 SER A N 1
ATOM 951 C CA . SER A 1 119 ? 3.047 -12.266 -10.398 1 98.94 119 SER A CA 1
ATOM 952 C C . SER A 1 119 ? 2.213 -11.609 -9.305 1 98.94 119 SER A C 1
ATOM 954 O O . SER A 1 119 ? 1.173 -12.141 -8.906 1 98.94 119 SER A O 1
ATOM 956 N N . LEU A 1 120 ? 2.613 -10.469 -8.875 1 98.81 120 LEU A N 1
ATOM 957 C CA . LEU A 1 120 ? 1.889 -9.719 -7.852 1 98.81 120 LEU A CA 1
ATOM 958 C C . LEU A 1 120 ? 0.563 -9.203 -8.398 1 98.81 120 LEU A C 1
ATOM 960 O O . LEU A 1 120 ? -0.479 -9.352 -7.758 1 98.81 120 LEU A O 1
ATOM 964 N N . MET A 1 121 ? 0.584 -8.602 -9.547 1 98.81 121 MET A N 1
ATOM 965 C CA . MET A 1 121 ? -0.62 -8.047 -10.156 1 98.81 121 MET A CA 1
ATOM 966 C C . MET A 1 121 ? -1.667 -9.133 -10.383 1 98.81 121 MET A C 1
ATOM 968 O O . MET A 1 121 ? -2.854 -8.922 -10.133 1 98.81 121 MET A O 1
ATOM 972 N N . LYS A 1 122 ? -1.182 -10.289 -10.734 1 98.5 122 LYS A N 1
ATOM 973 C CA . LYS A 1 122 ? -2.086 -11.383 -11.07 1 98.5 122 LYS A CA 1
ATOM 974 C C . LYS A 1 122 ? -2.73 -11.969 -9.82 1 98.5 122 LYS A C 1
ATOM 976 O O . LYS A 1 122 ? -3.729 -12.688 -9.914 1 98.5 122 LYS A O 1
ATOM 981 N N . GLN A 1 123 ? -2.197 -11.711 -8.703 1 97.5 123 GLN A N 1
ATOM 982 C CA . GLN A 1 123 ? -2.809 -12.164 -7.461 1 97.5 123 GLN A CA 1
ATOM 983 C C . GLN A 1 123 ? -4.102 -11.414 -7.172 1 97.5 123 GLN A C 1
ATOM 985 O O . GLN A 1 123 ? -4.93 -11.867 -6.379 1 97.5 123 GLN A O 1
ATOM 990 N N . PHE A 1 124 ? -4.262 -10.195 -7.719 1 97.19 124 PHE A N 1
ATOM 991 C CA . PHE A 1 124 ? -5.484 -9.422 -7.535 1 97.19 124 PHE A CA 1
ATOM 992 C C . PHE A 1 124 ? -6.609 -9.977 -8.398 1 97.19 124 PHE A C 1
ATOM 994 O O . PHE A 1 124 ? -6.574 -9.867 -9.625 1 97.19 124 PHE A O 1
ATOM 1001 N N . ARG A 1 125 ? -7.652 -10.484 -7.723 1 92.81 125 ARG A N 1
ATOM 1002 C CA . ARG A 1 125 ? -8.625 -11.281 -8.461 1 92.81 125 ARG A CA 1
ATOM 1003 C C . ARG A 1 125 ? -9.938 -10.531 -8.625 1 92.81 125 ARG A C 1
ATOM 1005 O O . ARG A 1 125 ? -10.672 -10.758 -9.594 1 92.81 125 ARG A O 1
ATOM 1012 N N . SER A 1 126 ? -10.211 -9.672 -7.707 1 94.56 126 SER A N 1
ATOM 1013 C CA . SER A 1 126 ? -11.484 -8.961 -7.773 1 94.56 126 SER A CA 1
ATOM 1014 C C . SER A 1 126 ? -11.43 -7.652 -6.988 1 94.56 126 SER A C 1
ATOM 1016 O O . SER A 1 126 ? -10.617 -7.504 -6.078 1 94.56 126 SER A O 1
ATOM 1018 N N . ILE A 1 127 ? -12.289 -6.77 -7.305 1 95.38 127 ILE A N 1
ATOM 1019 C CA . ILE A 1 127 ? -12.266 -5.371 -6.895 1 95.38 127 ILE A CA 1
ATOM 1020 C C . ILE A 1 127 ? -12.539 -5.266 -5.395 1 95.38 127 ILE A C 1
ATOM 1022 O O . ILE A 1 127 ? -12.242 -4.242 -4.773 1 95.38 127 ILE A O 1
ATOM 1026 N N . ASP A 1 128 ? -13.18 -6.305 -4.82 1 94.94 128 ASP A N 1
ATOM 1027 C CA . ASP A 1 128 ? -13.539 -6.277 -3.408 1 94.94 128 ASP A CA 1
ATOM 1028 C C . ASP A 1 128 ? -12.367 -6.695 -2.529 1 94.94 128 ASP A C 1
ATOM 1030 O O . ASP A 1 128 ? -12.453 -6.656 -1.301 1 94.94 128 ASP A O 1
ATOM 1034 N N . ARG A 1 129 ? -11.211 -7.043 -3.166 1 95.25 129 ARG A N 1
ATOM 1035 C CA . ARG A 1 129 ? -10.047 -7.531 -2.434 1 95.25 129 ARG A CA 1
ATOM 1036 C C . ARG A 1 129 ? -9.117 -6.387 -2.057 1 95.25 129 ARG A C 1
ATOM 1038 O O . ARG A 1 129 ? -9.258 -5.273 -2.566 1 95.25 129 ARG A O 1
ATOM 1045 N N . ALA A 1 130 ? -8.258 -6.727 -1.018 1 95.06 130 ALA A N 1
ATOM 1046 C CA . ALA A 1 130 ? -7.227 -5.758 -0.658 1 95.06 130 ALA A CA 1
ATOM 1047 C C . ALA A 1 130 ? -6.285 -5.5 -1.83 1 95.06 130 ALA A C 1
ATOM 1049 O O . ALA A 1 130 ? -6.051 -6.387 -2.654 1 95.06 130 ALA A O 1
ATOM 1050 N N . THR A 1 131 ? -5.707 -4.277 -1.91 1 96.81 131 THR A N 1
ATOM 1051 C CA . THR A 1 131 ? -4.922 -3.883 -3.074 1 96.81 131 THR A CA 1
ATOM 1052 C C . THR A 1 131 ? -3.434 -3.875 -2.742 1 96.81 131 THR A C 1
ATOM 1054 O O . THR A 1 131 ? -2.629 -3.312 -3.488 1 96.81 131 THR A O 1
ATOM 1057 N N . THR A 1 132 ? -3.02 -4.469 -1.65 1 95.31 132 THR A N 1
ATOM 1058 C CA . THR A 1 132 ? -1.634 -4.496 -1.196 1 95.31 132 THR A CA 1
ATOM 1059 C C . THR A 1 132 ? -0.718 -5.047 -2.285 1 95.31 132 THR A C 1
ATOM 1061 O O . THR A 1 132 ? 0.309 -4.445 -2.605 1 95.31 132 THR A O 1
ATOM 1064 N N . GLU A 1 133 ? -1.097 -6.141 -2.904 1 96.62 133 GLU A N 1
ATOM 1065 C CA . GLU A 1 133 ? -0.274 -6.766 -3.934 1 96.62 133 GLU A CA 1
ATOM 1066 C C . GLU A 1 133 ? -0.225 -5.906 -5.195 1 96.62 133 GLU A C 1
ATOM 1068 O O . GLU A 1 133 ? 0.792 -5.875 -5.891 1 96.62 133 GLU A O 1
ATOM 1073 N N . LEU A 1 134 ? -1.297 -5.219 -5.453 1 97.81 134 LEU A N 1
ATOM 1074 C CA . LEU A 1 134 ? -1.318 -4.328 -6.609 1 97.81 134 LEU A CA 1
ATOM 1075 C C . LEU A 1 134 ? -0.331 -3.178 -6.426 1 97.81 134 LEU A C 1
ATOM 1077 O O . LEU A 1 134 ? 0.376 -2.809 -7.367 1 97.81 134 LEU A O 1
ATOM 1081 N N . GLN A 1 135 ? -0.396 -2.629 -5.273 1 97.31 135 GLN A N 1
ATOM 1082 C CA . GLN A 1 135 ? 0.547 -1.553 -4.988 1 97.31 135 GLN A CA 1
ATOM 1083 C C . GLN A 1 135 ? 1.988 -2.037 -5.113 1 97.31 135 GLN A C 1
ATOM 1085 O O . GLN A 1 135 ? 2.836 -1.344 -5.68 1 97.31 135 GLN A O 1
ATOM 1090 N N . GLU A 1 136 ? 2.23 -3.18 -4.551 1 97.56 136 GLU A N 1
ATOM 1091 C CA . GLU A 1 136 ? 3.576 -3.736 -4.656 1 97.56 136 GLU A CA 1
ATOM 1092 C C . GLU A 1 136 ? 3.945 -4.016 -6.109 1 97.56 136 GLU A C 1
ATOM 1094 O O . GLU A 1 136 ? 5.09 -3.811 -6.516 1 97.56 136 GLU A O 1
ATOM 1099 N N . ALA A 1 137 ? 3.012 -4.527 -6.852 1 98.88 137 ALA A N 1
ATOM 1100 C CA . ALA A 1 137 ? 3.238 -4.742 -8.281 1 98.88 137 ALA A CA 1
ATOM 1101 C C . ALA A 1 137 ? 3.633 -3.441 -8.969 1 98.88 137 ALA A C 1
ATOM 1103 O O . ALA A 1 137 ? 4.621 -3.398 -9.711 1 98.88 137 ALA A O 1
ATOM 1104 N N . TYR A 1 138 ? 2.869 -2.395 -8.742 1 98.75 138 TYR A N 1
ATOM 1105 C CA . TYR A 1 138 ? 3.174 -1.079 -9.297 1 98.75 138 TYR A CA 1
ATOM 1106 C C . TYR A 1 138 ? 4.613 -0.68 -8.992 1 98.75 138 TYR A C 1
ATOM 1108 O O . TYR A 1 138 ? 5.324 -0.174 -9.859 1 98.75 138 TYR A O 1
ATOM 1116 N N . ASP A 1 139 ? 5.023 -0.902 -7.73 1 97.62 139 ASP A N 1
ATOM 1117 C CA . ASP A 1 139 ? 6.363 -0.51 -7.301 1 97.62 139 ASP A CA 1
ATOM 1118 C C . ASP A 1 139 ? 7.434 -1.263 -8.086 1 97.62 139 ASP A C 1
ATOM 1120 O O . ASP A 1 139 ? 8.461 -0.688 -8.453 1 97.62 139 ASP A O 1
ATOM 1124 N N . TYR A 1 140 ? 7.223 -2.496 -8.32 1 98.81 140 TYR A N 1
ATOM 1125 C CA . TYR A 1 140 ? 8.195 -3.283 -9.07 1 98.81 140 TYR A CA 1
ATOM 1126 C C . TYR A 1 140 ? 8.258 -2.826 -10.523 1 98.81 140 TYR A C 1
ATOM 1128 O O . TYR A 1 140 ? 9.344 -2.723 -11.102 1 98.81 140 TYR A O 1
ATOM 1136 N N . PHE A 1 141 ? 7.145 -2.582 -11.141 1 98.94 141 PHE A N 1
ATOM 1137 C CA . PHE A 1 141 ? 7.141 -2.062 -12.5 1 98.94 141 PHE A CA 1
ATOM 1138 C C . PHE A 1 141 ? 7.836 -0.708 -12.57 1 98.94 141 PHE A C 1
ATOM 1140 O O . PHE A 1 141 ? 8.586 -0.436 -13.508 1 98.94 141 PHE A O 1
ATOM 1147 N N . ASN A 1 142 ? 7.551 0.103 -11.602 1 98.5 142 ASN A N 1
ATOM 1148 C CA . ASN A 1 142 ? 8.172 1.422 -11.539 1 98.5 142 ASN A CA 1
ATOM 1149 C C . ASN A 1 142 ? 9.688 1.322 -11.406 1 98.5 142 ASN A C 1
ATOM 1151 O O . ASN A 1 142 ? 10.422 2.061 -12.062 1 98.5 142 ASN A O 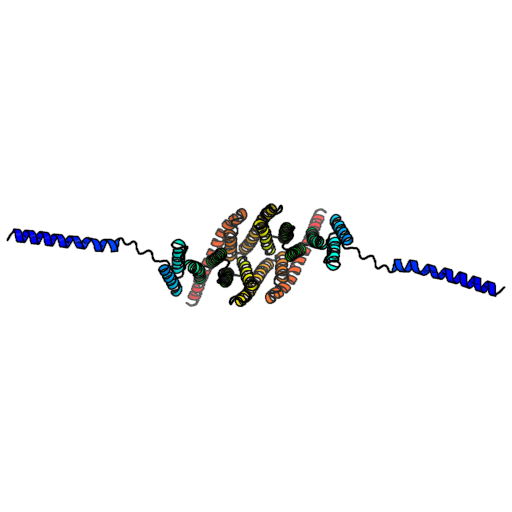1
ATOM 1155 N N . ARG A 1 143 ? 10.117 0.449 -10.555 1 98.06 143 ARG A N 1
ATOM 1156 C CA . ARG A 1 143 ? 11.547 0.213 -10.406 1 98.06 143 ARG A CA 1
ATOM 1157 C C . ARG A 1 143 ? 12.18 -0.211 -11.727 1 98.06 143 ARG A C 1
ATOM 1159 O O . ARG A 1 143 ? 13.242 0.282 -12.094 1 98.06 143 ARG A O 1
ATOM 1166 N N . LEU A 1 144 ? 11.531 -1.071 -12.406 1 98.81 144 LEU A N 1
ATOM 1167 C CA . LEU A 1 144 ? 12.023 -1.53 -13.695 1 98.81 144 LEU A CA 1
ATOM 1168 C C . LEU A 1 144 ? 12.125 -0.371 -14.688 1 98.81 144 LEU A C 1
ATOM 1170 O O . LEU A 1 144 ? 13.133 -0.22 -15.367 1 98.81 144 LEU A O 1
ATOM 1174 N N . SER A 1 145 ? 11.102 0.41 -14.75 1 98.38 145 SER A N 1
ATOM 1175 C CA . SER A 1 145 ? 11.031 1.528 -15.688 1 98.38 145 SER A CA 1
ATOM 1176 C C . SER A 1 145 ? 12.125 2.557 -15.398 1 98.38 145 SER A C 1
ATOM 1178 O O . SER A 1 145 ? 12.695 3.139 -16.328 1 98.38 145 SER A O 1
ATOM 1180 N N . GLN A 1 146 ? 12.453 2.719 -14.148 1 96.81 146 GLN A N 1
ATOM 1181 C CA . GLN A 1 146 ? 13.422 3.734 -13.742 1 96.81 146 GLN A CA 1
ATOM 1182 C C . GLN A 1 146 ? 14.852 3.217 -13.875 1 96.81 146 GLN A C 1
ATOM 118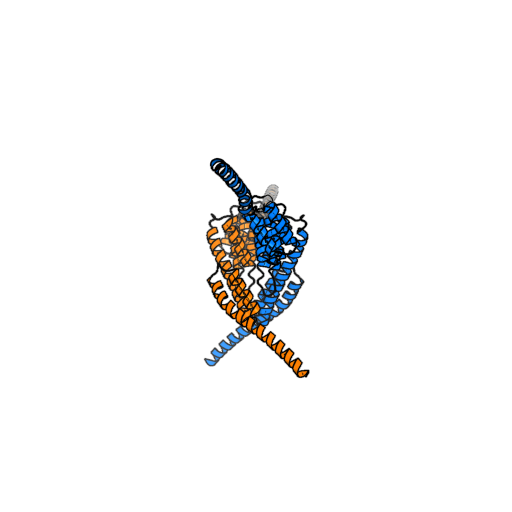4 O O . GLN A 1 146 ? 15.727 3.924 -14.375 1 96.81 146 GLN A O 1
ATOM 1189 N N . MET A 1 147 ? 15.055 2.023 -13.523 1 97.31 147 MET A N 1
ATOM 1190 C CA . MET A 1 147 ? 16.422 1.505 -13.414 1 97.31 147 MET A CA 1
ATOM 1191 C C . MET A 1 147 ? 16.875 0.897 -14.734 1 97.31 147 MET A C 1
ATOM 1193 O O . MET A 1 147 ? 18.078 0.894 -15.039 1 97.31 147 MET A O 1
ATOM 1197 N N . TYR A 1 148 ? 15.914 0.366 -15.461 1 98.38 148 TYR A N 1
ATOM 1198 C CA . TYR A 1 148 ? 16.234 -0.31 -16.719 1 98.38 148 TYR A CA 1
ATOM 1199 C C . TYR A 1 148 ? 15.344 0.191 -17.844 1 98.38 148 TYR A C 1
ATOM 1201 O O . TYR A 1 148 ? 14.672 -0.599 -18.5 1 98.38 148 TYR A O 1
ATOM 1209 N N . PRO A 1 149 ? 15.406 1.457 -18.172 1 98.12 149 PRO A N 1
ATOM 1210 C CA . PRO A 1 149 ? 14.508 2.059 -19.172 1 98.12 149 PRO A CA 1
ATOM 1211 C C . PRO A 1 149 ? 14.727 1.515 -20.578 1 98.12 149 PRO A C 1
ATOM 1213 O O . PRO A 1 149 ? 13.836 1.598 -21.422 1 98.12 149 PRO A O 1
ATOM 1216 N N . ASP A 1 150 ? 15.883 0.912 -20.828 1 97.88 150 ASP A N 1
ATOM 1217 C CA . ASP A 1 150 ? 16.203 0.438 -22.172 1 97.88 150 ASP A CA 1
ATOM 1218 C C . ASP A 1 150 ? 15.938 -1.062 -22.297 1 97.88 150 ASP A C 1
ATOM 1220 O O . ASP A 1 150 ? 16.125 -1.638 -23.375 1 97.88 150 ASP A O 1
ATOM 1224 N N . SER A 1 151 ? 15.516 -1.658 -21.219 1 98.31 151 SER A N 1
ATOM 1225 C CA . SER A 1 151 ? 15.258 -3.092 -21.281 1 98.31 151 SER A CA 1
ATOM 1226 C C . SER A 1 151 ? 14.031 -3.391 -22.141 1 98.31 151 SER A C 1
ATOM 1228 O O . SER A 1 151 ? 13.164 -2.531 -22.328 1 98.31 151 SER A O 1
ATOM 1230 N N . PRO A 1 152 ? 13.922 -4.641 -22.672 1 98.25 152 PRO A N 1
ATOM 1231 C CA . PRO A 1 152 ? 12.758 -5.016 -23.484 1 98.25 152 PRO A CA 1
ATOM 1232 C C . PRO A 1 152 ? 11.477 -5.082 -22.656 1 98.25 152 PRO A C 1
ATOM 1234 O O . PRO A 1 152 ? 10.383 -5.184 -23.219 1 98.25 152 PRO A O 1
ATOM 1237 N N . TYR A 1 153 ? 11.617 -4.961 -21.359 1 98.62 153 TYR A N 1
ATOM 1238 C CA . TYR A 1 153 ? 10.461 -5.129 -20.484 1 98.62 153 TYR A CA 1
ATOM 1239 C C . TYR A 1 153 ? 9.922 -3.779 -20.031 1 98.62 153 TYR A C 1
ATOM 1241 O O . TYR A 1 153 ? 8.875 -3.707 -19.375 1 98.62 153 TYR A O 1
ATOM 1249 N N . ALA A 1 154 ? 10.625 -2.707 -20.312 1 98.5 154 ALA A N 1
ATOM 1250 C CA . ALA A 1 154 ? 10.32 -1.388 -19.766 1 98.5 154 ALA A CA 1
ATOM 1251 C C . ALA A 1 154 ? 8.961 -0.891 -20.266 1 98.5 154 ALA A C 1
ATOM 1253 O O . ALA A 1 154 ? 8.164 -0.388 -19.469 1 98.5 154 ALA A O 1
ATOM 1254 N N . LYS A 1 155 ? 8.672 -1.029 -21.531 1 97.94 155 LYS A N 1
ATOM 1255 C CA . LYS A 1 155 ? 7.395 -0.572 -22.078 1 97.94 155 LYS A CA 1
ATOM 1256 C C . LYS A 1 155 ? 6.227 -1.336 -21.469 1 97.94 155 LYS A C 1
ATOM 1258 O O . LYS A 1 155 ? 5.215 -0.738 -21.094 1 97.94 155 LYS A O 1
ATOM 1263 N N . GLY A 1 156 ? 6.387 -2.643 -21.422 1 98.56 156 GLY A N 1
ATOM 1264 C CA . GLY A 1 156 ? 5.359 -3.443 -20.766 1 98.56 156 GLY A CA 1
ATOM 1265 C C . GLY A 1 156 ? 5.133 -3.07 -19.312 1 98.56 156 GLY A C 1
ATOM 1266 O O . GLY A 1 156 ? 3.992 -3.031 -18.859 1 98.56 156 GLY A O 1
ATOM 1267 N N . ALA A 1 157 ? 6.23 -2.832 -18.641 1 98.81 157 ALA A N 1
ATOM 1268 C CA . ALA A 1 157 ? 6.137 -2.422 -17.25 1 98.81 157 ALA A CA 1
ATOM 1269 C C . ALA A 1 157 ? 5.332 -1.136 -17.094 1 98.81 157 ALA A C 1
ATOM 1271 O O . ALA A 1 157 ? 4.484 -1.022 -16.203 1 98.81 157 ALA A O 1
ATOM 1272 N N . GLU A 1 158 ? 5.52 -0.178 -17.922 1 98.25 158 GLU A N 1
ATOM 1273 C CA . GLU A 1 158 ? 4.793 1.087 -17.875 1 98.25 158 GLU A CA 1
ATOM 1274 C C . GLU A 1 158 ? 3.299 0.873 -18.109 1 98.25 158 GLU A C 1
ATOM 1276 O O . GLU A 1 158 ? 2.469 1.486 -17.438 1 98.25 158 GLU A O 1
ATOM 1281 N N . GLU A 1 159 ? 2.961 0.019 -19.031 1 98.5 159 GLU A N 1
ATOM 1282 C CA . GLU A 1 159 ? 1.562 -0.297 -19.281 1 98.5 159 GLU A CA 1
ATOM 1283 C C . GLU A 1 159 ? 0.903 -0.941 -18.078 1 98.5 159 GLU A C 1
ATOM 1285 O O . GLU A 1 159 ? -0.228 -0.603 -17.719 1 98.5 159 GLU A O 1
ATOM 1290 N N . HIS A 1 160 ? 1.667 -1.837 -17.484 1 98.81 160 HIS A N 1
ATOM 1291 C CA . HIS A 1 160 ? 1.114 -2.531 -16.328 1 98.81 160 HIS A CA 1
ATOM 1292 C C . HIS A 1 160 ? 1.033 -1.605 -15.109 1 98.81 160 HIS A C 1
ATOM 1294 O O . HIS A 1 160 ? 0.157 -1.768 -14.258 1 98.81 160 HIS A O 1
ATOM 1300 N N . MET A 1 161 ? 1.907 -0.597 -15.055 1 98.75 161 MET A N 1
ATOM 1301 C CA . MET A 1 161 ? 1.756 0.427 -14.023 1 98.75 161 MET A CA 1
ATOM 1302 C C . MET A 1 161 ? 0.397 1.11 -14.125 1 98.75 161 MET A C 1
ATOM 1304 O O . MET A 1 161 ? -0.291 1.294 -13.125 1 98.75 161 MET A O 1
ATOM 1308 N N . HIS A 1 162 ? -0.013 1.451 -15.312 1 98.31 162 HIS A N 1
ATOM 1309 C CA . HIS A 1 162 ? -1.311 2.082 -15.531 1 98.31 162 HIS A CA 1
ATOM 1310 C C . HIS A 1 162 ? -2.449 1.149 -15.133 1 98.31 162 HIS A C 1
ATOM 1312 O O . HIS A 1 162 ? -3.428 1.585 -14.516 1 98.31 162 HIS A O 1
ATOM 1318 N N . THR A 1 163 ? -2.256 -0.096 -15.484 1 98.69 163 THR A N 1
ATOM 1319 C CA . THR A 1 163 ? -3.264 -1.087 -15.117 1 98.69 163 THR A CA 1
ATOM 1320 C C . THR A 1 163 ? -3.408 -1.179 -13.602 1 98.69 163 THR A C 1
ATOM 1322 O O . THR A 1 163 ? -4.527 -1.208 -13.078 1 98.69 163 THR A O 1
ATOM 1325 N N . CYS A 1 164 ? -2.285 -1.248 -12.922 1 98.75 164 CYS A N 1
ATOM 1326 C CA . CYS A 1 164 ? -2.309 -1.298 -11.469 1 98.75 164 CYS A CA 1
ATOM 1327 C C . CYS A 1 164 ? -3.031 -0.085 -10.891 1 98.75 164 CYS A C 1
ATOM 1329 O O . CYS A 1 164 ? -3.896 -0.225 -10.023 1 98.75 164 CYS A O 1
ATOM 1331 N N . ARG A 1 165 ? -2.723 1.104 -11.43 1 98.56 165 ARG A N 1
ATOM 1332 C CA . ARG A 1 165 ? -3.334 2.348 -10.969 1 98.56 165 ARG A CA 1
ATOM 1333 C C . ARG A 1 165 ? -4.84 2.334 -11.203 1 98.56 165 ARG A C 1
ATOM 1335 O O . ARG A 1 165 ? -5.613 2.729 -10.328 1 98.56 165 ARG A O 1
ATOM 1342 N N . LYS A 1 166 ? -5.254 1.874 -12.289 1 98.44 166 LYS A N 1
ATOM 1343 C CA . LYS A 1 166 ? -6.672 1.804 -12.625 1 98.44 166 LYS A CA 1
ATOM 1344 C C . LYS A 1 166 ? -7.418 0.864 -11.688 1 98.44 166 LYS A C 1
ATOM 1346 O O . LYS A 1 166 ? -8.477 1.214 -11.164 1 98.44 166 LYS A O 1
ATOM 1351 N N . LEU A 1 167 ? -6.836 -0.282 -11.445 1 98.56 167 LEU A N 1
ATOM 1352 C CA . LEU A 1 167 ? -7.473 -1.267 -10.578 1 98.56 167 LEU A CA 1
ATOM 1353 C C . LEU A 1 167 ? -7.566 -0.75 -9.141 1 98.56 167 LEU A C 1
ATOM 1355 O O . LEU A 1 167 ? -8.586 -0.946 -8.477 1 98.56 167 LEU A O 1
ATOM 1359 N N . MET A 1 168 ? -6.535 -0.103 -8.68 1 98.5 168 MET A N 1
ATOM 1360 C CA . MET A 1 168 ? -6.566 0.475 -7.344 1 98.5 168 MET A CA 1
ATOM 1361 C C . MET A 1 168 ? -7.637 1.557 -7.238 1 98.5 168 MET A C 1
ATOM 1363 O O . MET A 1 168 ? -8.359 1.624 -6.246 1 98.5 168 MET A O 1
ATOM 1367 N N . ALA A 1 169 ? -7.715 2.4 -8.242 1 98.56 169 ALA A N 1
ATOM 1368 C CA . ALA A 1 169 ? -8.734 3.449 -8.266 1 98.56 169 ALA A CA 1
ATOM 1369 C C . ALA A 1 169 ? -10.133 2.85 -8.25 1 98.56 169 ALA A C 1
ATOM 1371 O O . ALA A 1 169 ? -11.016 3.33 -7.531 1 98.56 169 ALA A O 1
ATOM 1372 N N . GLU A 1 170 ? -10.344 1.83 -9.031 1 98.38 170 GLU A N 1
ATOM 1373 C CA . GLU A 1 170 ? -11.641 1.164 -9.109 1 98.38 170 GLU A CA 1
ATOM 1374 C C . GLU A 1 170 ? -12 0.508 -7.781 1 98.38 170 GLU A C 1
ATOM 1376 O O . GLU A 1 170 ? -13.164 0.516 -7.379 1 98.38 170 GLU A O 1
ATOM 1381 N N . HIS A 1 171 ? -11.008 -0.052 -7.188 1 98.19 171 HIS A N 1
ATOM 1382 C CA . HIS A 1 171 ? -11.234 -0.614 -5.863 1 98.19 171 HIS A CA 1
ATOM 1383 C C . HIS A 1 171 ? -11.719 0.455 -4.887 1 98.19 171 HIS A C 1
ATOM 1385 O O . HIS A 1 171 ? -12.68 0.24 -4.145 1 98.19 171 HIS A O 1
ATOM 1391 N N . GLU A 1 172 ? -11.023 1.584 -4.836 1 98.31 172 GLU A N 1
ATOM 1392 C CA . GLU A 1 172 ? -11.422 2.672 -3.943 1 98.31 172 GLU A CA 1
ATOM 1393 C C . GLU A 1 172 ? -12.828 3.166 -4.262 1 98.31 172 GLU A C 1
ATOM 1395 O O . GLU A 1 172 ? -13.602 3.475 -3.355 1 98.31 172 GLU A O 1
ATOM 1400 N N . LEU A 1 173 ? -13.141 3.236 -5.52 1 98.5 173 LEU A N 1
ATOM 1401 C CA . LEU A 1 173 ? -14.484 3.641 -5.922 1 98.5 173 LEU A CA 1
ATOM 1402 C C . LEU A 1 173 ? -15.523 2.646 -5.422 1 98.5 173 LEU A C 1
ATOM 1404 O O . LEU A 1 173 ? -16.594 3.045 -4.949 1 98.5 173 LEU A O 1
ATOM 1408 N N . TYR A 1 174 ? -15.227 1.421 -5.551 1 98.25 174 TYR A N 1
ATOM 1409 C CA . TYR A 1 174 ? -16.125 0.37 -5.082 1 98.25 174 TYR A CA 1
ATOM 1410 C C . TYR A 1 174 ? -16.391 0.512 -3.588 1 98.25 174 TYR A C 1
ATOM 1412 O O . TYR A 1 174 ? -17.547 0.428 -3.148 1 98.25 174 TYR A O 1
ATOM 1420 N N . ILE A 1 175 ? -15.336 0.697 -2.82 1 97.94 175 ILE A N 1
ATOM 1421 C CA . ILE A 1 175 ? -15.484 0.836 -1.376 1 97.94 175 ILE A CA 1
ATOM 1422 C C . ILE A 1 175 ? -16.297 2.092 -1.06 1 97.94 175 ILE A C 1
ATOM 1424 O O . ILE A 1 175 ? -17.172 2.072 -0.192 1 97.94 175 ILE A O 1
ATOM 1428 N N . ALA A 1 176 ? -15.984 3.215 -1.752 1 98.44 176 ALA A N 1
ATOM 1429 C CA . ALA A 1 176 ? -16.766 4.438 -1.57 1 98.44 176 ALA A CA 1
ATOM 1430 C C . ALA A 1 176 ? -18.25 4.191 -1.828 1 98.44 176 ALA A C 1
ATOM 1432 O O . ALA A 1 176 ? -19.094 4.645 -1.061 1 98.44 176 ALA A O 1
ATOM 1433 N N . ASP A 1 177 ? -18.531 3.467 -2.875 1 97.62 177 ASP A N 1
ATOM 1434 C CA . ASP A 1 177 ? -19.906 3.143 -3.24 1 97.62 177 ASP A CA 1
ATOM 1435 C C . ASP A 1 177 ? -20.562 2.271 -2.176 1 97.62 177 ASP A C 1
ATOM 1437 O O . ASP A 1 177 ? -21.766 2.398 -1.919 1 97.62 177 ASP A O 1
ATOM 1441 N N . VAL A 1 178 ? -19.828 1.381 -1.653 1 97.31 178 VAL A N 1
ATOM 1442 C CA . VAL A 1 178 ? -20.344 0.55 -0.572 1 97.31 178 VAL A CA 1
ATOM 1443 C C . VAL A 1 178 ? -20.812 1.435 0.583 1 97.31 178 VAL A C 1
ATOM 1445 O O . VAL A 1 178 ? -21.906 1.258 1.104 1 97.31 178 VAL A O 1
ATOM 1448 N N . PHE A 1 179 ? -20.031 2.412 0.966 1 97.38 179 PHE A N 1
ATOM 1449 C CA . PHE A 1 179 ? -20.406 3.32 2.043 1 97.38 179 PHE A CA 1
ATOM 1450 C C . PHE A 1 179 ? -21.625 4.148 1.655 1 97.38 179 PHE A C 1
ATOM 1452 O O . PHE A 1 179 ? -22.516 4.355 2.469 1 97.38 179 PHE A O 1
ATOM 1459 N N . TRP A 1 180 ? -21.656 4.598 0.423 1 96.88 180 TRP A N 1
ATOM 1460 C CA . TRP A 1 180 ? -22.781 5.367 -0.075 1 96.88 180 TRP A CA 1
ATOM 1461 C C . TRP A 1 180 ? -24.078 4.57 0.054 1 96.88 180 TRP A C 1
ATOM 1463 O O . TRP A 1 180 ? -25.078 5.078 0.566 1 96.88 180 TRP A O 1
ATOM 1473 N N . HIS A 1 181 ? -24.016 3.328 -0.323 1 96.25 181 HIS A N 1
ATOM 1474 C CA . HIS A 1 181 ? -25.203 2.48 -0.316 1 96.25 181 HIS A CA 1
ATOM 1475 C C . HIS A 1 181 ? -25.641 2.146 1.109 1 96.25 181 HIS A C 1
ATOM 1477 O O . HIS A 1 181 ? -26.812 1.913 1.366 1 96.25 181 HIS A O 1
ATOM 1483 N N . MET A 1 182 ? -24.734 2.238 1.974 1 95.75 182 MET A N 1
ATOM 1484 C CA . MET A 1 182 ? -25.031 2.025 3.387 1 95.75 182 MET A CA 1
ATOM 1485 C C . MET A 1 182 ? -25.516 3.314 4.039 1 95.75 182 MET A C 1
ATOM 1487 O O . MET A 1 182 ? -25.75 3.354 5.25 1 95.75 182 MET A O 1
ATOM 1491 N N . LYS A 1 183 ? -25.516 4.398 3.326 1 95.38 183 LYS A N 1
ATOM 1492 C CA . LYS A 1 183 ? -25.938 5.727 3.771 1 95.38 183 LYS A CA 1
ATOM 1493 C C . LYS A 1 183 ? -24.922 6.309 4.766 1 95.38 183 LYS A C 1
ATOM 1495 O O . LYS A 1 183 ? -25.297 7.109 5.625 1 95.38 183 LYS A O 1
ATOM 1500 N N . LYS A 1 184 ? -23.781 5.75 4.695 1 95.94 184 LYS A N 1
ATOM 1501 C CA . LYS A 1 184 ? -22.656 6.367 5.391 1 95.94 184 LYS A CA 1
ATOM 1502 C C . LYS A 1 184 ? -21.969 7.402 4.512 1 95.94 184 LYS A C 1
ATOM 1504 O O . LYS A 1 184 ? -20.844 7.172 4.031 1 95.94 184 LYS A O 1
ATOM 1509 N N . TYR A 1 185 ? -22.531 8.578 4.48 1 96.62 185 TYR A N 1
ATOM 1510 C CA . TYR A 1 185 ? -22.156 9.555 3.465 1 96.62 185 TYR A CA 1
ATOM 1511 C C . TYR A 1 185 ? -20.828 10.219 3.82 1 96.62 185 TYR A C 1
ATOM 1513 O O . TYR A 1 185 ? -20.078 10.633 2.932 1 96.62 185 TYR A O 1
ATOM 1521 N N . GLY A 1 186 ? -20.516 10.406 5.102 1 95.5 186 GLY A N 1
ATOM 1522 C CA . GLY A 1 186 ? -19.234 10.938 5.5 1 95.5 186 GLY A CA 1
ATOM 1523 C C . GLY A 1 186 ? -18.062 10.102 5.004 1 95.5 186 GLY A C 1
ATOM 1524 O O . GLY A 1 186 ? -17.219 10.586 4.246 1 95.5 186 GLY A O 1
ATOM 1525 N N . PRO A 1 187 ? -18.109 8.844 5.398 1 96.88 187 PRO A N 1
ATOM 1526 C CA . PRO A 1 187 ? -17.078 7.926 4.898 1 96.88 187 PRO A CA 1
ATOM 1527 C C . PRO A 1 187 ? -17.047 7.848 3.375 1 96.88 187 PRO A C 1
ATOM 1529 O O . PRO A 1 187 ? -15.969 7.832 2.777 1 96.88 187 PRO A O 1
ATOM 1532 N N . ALA A 1 188 ? -18.141 7.781 2.77 1 97.94 188 ALA A N 1
ATOM 1533 C CA . ALA A 1 188 ? -18.188 7.762 1.31 1 97.94 188 ALA A CA 1
ATOM 1534 C C . ALA A 1 188 ? -17.516 8.992 0.721 1 97.94 188 ALA A C 1
ATOM 1536 O O . ALA A 1 188 ? -16.656 8.875 -0.158 1 97.94 188 ALA A O 1
ATOM 1537 N N . TRP A 1 189 ? -17.859 10.125 1.251 1 97.62 189 TRP A N 1
ATOM 1538 C CA . TRP A 1 189 ? -17.312 11.391 0.781 1 97.62 189 TRP A CA 1
ATOM 1539 C C . TRP A 1 189 ? -15.789 11.391 0.878 1 97.62 189 TRP A C 1
ATOM 1541 O O . TRP A 1 189 ? -15.102 11.781 -0.069 1 97.62 189 TRP A O 1
ATOM 1551 N N . ARG A 1 190 ? -15.297 11 1.967 1 96.25 190 ARG A N 1
ATOM 1552 C CA . ARG A 1 190 ? -13.852 11.016 2.182 1 96.25 190 ARG A CA 1
ATOM 1553 C C . ARG A 1 190 ? -13.141 10.07 1.215 1 96.25 190 ARG A C 1
ATOM 1555 O O . ARG A 1 190 ? -12.055 10.375 0.727 1 96.25 190 ARG A O 1
ATOM 1562 N N . ARG A 1 191 ? -13.711 8.953 0.916 1 97.5 191 ARG A N 1
ATOM 1563 C CA . ARG A 1 191 ? -13.125 8 -0.029 1 97.5 191 ARG A CA 1
ATOM 1564 C C . ARG A 1 191 ? -13.148 8.562 -1.448 1 97.5 191 ARG A C 1
ATOM 1566 O O . ARG A 1 191 ? -12.195 8.375 -2.209 1 97.5 191 ARG A O 1
ATOM 1573 N N . TYR A 1 192 ? -14.25 9.18 -1.798 1 98.38 192 TYR A N 1
ATOM 1574 C CA . TYR A 1 192 ? -14.297 9.82 -3.109 1 98.38 192 TYR A CA 1
ATOM 1575 C C . TYR A 1 192 ? -13.234 10.898 -3.23 1 98.38 192 TYR A C 1
ATOM 1577 O O . TYR A 1 192 ? -12.562 11.008 -4.258 1 98.38 192 TYR A O 1
ATOM 1585 N N . GLU A 1 193 ? -13.117 11.695 -2.178 1 97.44 193 GLU A N 1
ATOM 1586 C CA . GLU A 1 193 ? -12.102 12.742 -2.168 1 97.44 193 GLU A CA 1
ATOM 1587 C C . GLU A 1 193 ? -10.703 12.148 -2.305 1 97.44 193 GLU A C 1
ATOM 1589 O O . GLU A 1 193 ? -9.852 12.703 -3.006 1 97.44 193 GLU A O 1
ATOM 1594 N N . PHE A 1 194 ? -10.5 11.062 -1.667 1 97.75 194 PHE A N 1
ATOM 1595 C CA . PHE A 1 194 ? -9.219 10.375 -1.76 1 97.75 194 PHE A CA 1
ATOM 1596 C C . PHE A 1 194 ? -8.898 10.016 -3.205 1 97.75 194 PHE A C 1
ATOM 1598 O O . PHE A 1 194 ? -7.766 10.172 -3.656 1 97.75 194 PHE A O 1
ATOM 1605 N N . ILE A 1 195 ? -9.883 9.484 -3.914 1 98.38 195 ILE A N 1
ATOM 1606 C CA . ILE A 1 195 ? -9.695 9.109 -5.312 1 98.38 195 ILE A CA 1
ATOM 1607 C C . ILE A 1 195 ? -9.289 10.336 -6.125 1 98.38 195 ILE A C 1
ATOM 1609 O O . ILE A 1 195 ? -8.336 10.273 -6.914 1 98.38 195 ILE A O 1
ATOM 1613 N N . MET A 1 196 ? -9.953 11.43 -5.918 1 97.88 196 MET A N 1
ATOM 1614 C CA . MET A 1 196 ? -9.695 12.656 -6.664 1 97.88 196 MET A CA 1
ATOM 1615 C C . MET A 1 196 ? -8.281 13.164 -6.398 1 97.88 196 MET A C 1
ATOM 1617 O O . MET A 1 196 ? -7.625 13.68 -7.305 1 97.88 196 MET A O 1
ATOM 1621 N N . GLU A 1 197 ? -7.832 13 -5.254 1 96 197 GLU A N 1
ATOM 1622 C CA . GLU A 1 197 ? -6.539 13.539 -4.852 1 96 197 GLU A CA 1
ATOM 1623 C C . GLU A 1 197 ? -5.398 12.625 -5.297 1 96 197 GLU A C 1
ATOM 1625 O O . GLU A 1 197 ? -4.324 13.109 -5.668 1 96 197 GLU A O 1
ATOM 1630 N N . ASN A 1 198 ? -5.629 11.336 -5.301 1 96.38 198 ASN A N 1
ATOM 1631 C CA . ASN A 1 198 ? -4.508 10.406 -5.406 1 96.38 198 ASN A CA 1
ATOM 1632 C C . ASN A 1 198 ? -4.516 9.672 -6.742 1 96.38 198 ASN A C 1
ATOM 1634 O O . ASN A 1 198 ? -3.537 9.016 -7.102 1 96.38 198 ASN A O 1
ATOM 1638 N N . PHE A 1 199 ? -5.633 9.797 -7.477 1 98.12 199 PHE A N 1
ATOM 1639 C CA . PHE A 1 199 ? -5.738 9.055 -8.727 1 98.12 199 PHE A CA 1
ATOM 1640 C C . PHE A 1 199 ? -6.102 9.977 -9.883 1 98.12 199 PHE A C 1
ATOM 1642 O O . PHE A 1 199 ? -6.934 9.633 -10.719 1 98.12 199 PHE A O 1
ATOM 1649 N N . LYS A 1 200 ? -5.48 11.102 -9.898 1 97.5 200 LYS A N 1
ATOM 1650 C CA . LYS A 1 200 ? -5.676 12.062 -10.984 1 97.5 200 LYS A CA 1
ATOM 1651 C C . LYS A 1 200 ? -5.219 11.484 -12.32 1 97.5 200 LYS A C 1
ATOM 1653 O O . LYS A 1 200 ? -5.703 11.891 -13.375 1 97.5 200 LYS A O 1
ATOM 1658 N N . ASP A 1 201 ? -4.363 10.531 -12.242 1 97.44 201 ASP A N 1
ATOM 1659 C CA . ASP A 1 201 ? -3.773 9.906 -13.422 1 97.44 201 ASP A CA 1
ATOM 1660 C C . ASP A 1 201 ? -4.719 8.867 -14.023 1 97.44 201 ASP A C 1
ATOM 1662 O O . ASP A 1 201 ? -4.426 8.281 -15.07 1 97.44 201 ASP A O 1
ATOM 1666 N N . VAL A 1 202 ? -5.766 8.617 -13.422 1 98.19 202 VAL A N 1
ATOM 1667 C CA . VAL A 1 202 ? -6.84 7.77 -13.93 1 98.19 202 VAL A CA 1
ATOM 1668 C C . VAL A 1 202 ? -8.125 8.578 -14.062 1 98.19 202 VAL A C 1
ATOM 1670 O O . VAL A 1 202 ? -9.07 8.383 -13.297 1 98.19 202 VAL A O 1
ATOM 1673 N N . PRO A 1 203 ? -8.211 9.367 -15.039 1 97.31 203 PRO A N 1
ATOM 1674 C CA . PRO A 1 203 ? -9.266 10.375 -15.102 1 97.31 203 PRO A CA 1
ATOM 1675 C C . PRO A 1 203 ? -10.664 9.773 -15.172 1 97.31 203 PRO A C 1
ATOM 1677 O O . PRO A 1 203 ? -11.617 10.344 -14.641 1 97.31 203 PRO A O 1
ATOM 1680 N N . GLU A 1 204 ? -10.828 8.68 -15.805 1 96.62 204 GLU A N 1
ATOM 1681 C CA . GLU A 1 204 ? -12.148 8.078 -15.938 1 96.62 204 GLU A CA 1
ATOM 1682 C C . GLU A 1 204 ? -12.75 7.746 -14.57 1 96.62 204 GLU A C 1
ATOM 1684 O O . GLU A 1 204 ? -13.953 7.887 -14.367 1 96.62 204 GLU A O 1
ATOM 1689 N N . VAL A 1 205 ? -11.938 7.336 -13.711 1 97.94 205 VAL A N 1
ATOM 1690 C CA . VAL A 1 205 ? -12.406 7.004 -12.375 1 97.94 205 VAL A CA 1
ATOM 1691 C C . VAL A 1 205 ? -12.492 8.273 -11.523 1 97.94 205 VAL A C 1
ATOM 1693 O O . VAL A 1 205 ? -13.453 8.469 -10.781 1 97.94 205 VAL A O 1
ATOM 1696 N N . ALA A 1 206 ? -11.5 9.156 -11.633 1 97.75 206 ALA A N 1
ATOM 1697 C CA . ALA A 1 206 ? -11.438 10.391 -10.844 1 97.75 206 ALA A CA 1
ATOM 1698 C C . ALA A 1 206 ? -12.633 11.289 -11.133 1 97.75 206 ALA A C 1
ATOM 1700 O O . ALA A 1 206 ? -13.203 11.891 -10.219 1 97.75 206 ALA A O 1
ATOM 1701 N N . GLU A 1 207 ? -13.031 11.352 -12.32 1 96.69 207 GLU A N 1
ATOM 1702 C CA . GLU A 1 207 ? -14.164 12.188 -12.703 1 96.69 207 GLU A CA 1
ATOM 1703 C C . GLU A 1 207 ? -15.469 11.641 -12.133 1 96.69 207 GLU A C 1
ATOM 1705 O O . GLU A 1 207 ? -16.312 12.406 -11.672 1 96.69 207 GLU A O 1
ATOM 1710 N N . HIS A 1 208 ? -15.594 10.375 -12.242 1 96.94 208 HIS A N 1
ATOM 1711 C CA . HIS A 1 208 ? -16.766 9.742 -11.656 1 96.94 208 HIS A CA 1
ATOM 1712 C C . HIS A 1 208 ? -16.828 9.977 -10.148 1 96.94 208 HIS A C 1
ATOM 1714 O O . HIS A 1 208 ? -17.891 10.281 -9.609 1 96.94 208 HIS A O 1
ATOM 1720 N N . ALA A 1 209 ? -15.703 9.883 -9.562 1 97.94 209 ALA A N 1
ATOM 1721 C CA . ALA A 1 209 ? -15.617 10.102 -8.125 1 97.94 209 ALA A CA 1
ATOM 1722 C C . ALA A 1 209 ? -15.977 11.539 -7.766 1 97.94 209 ALA A C 1
ATOM 1724 O O . ALA A 1 209 ? -16.594 11.789 -6.723 1 97.94 209 ALA A O 1
ATOM 1725 N N . LYS A 1 210 ? -15.555 12.461 -8.562 1 97 210 LYS A N 1
ATOM 1726 C CA . LYS A 1 210 ? -15.844 13.875 -8.32 1 97 210 LYS A CA 1
ATOM 1727 C C . LYS A 1 210 ? -17.344 14.125 -8.242 1 97 210 LYS A C 1
ATOM 1729 O O . LYS A 1 210 ? -17.828 14.797 -7.328 1 97 210 LYS A O 1
ATOM 1734 N N . GLU A 1 211 ? -18.062 13.594 -9.117 1 96 211 GLU A N 1
ATOM 1735 C CA . GLU A 1 211 ? -19.516 13.75 -9.141 1 96 211 GLU A CA 1
ATOM 1736 C C . GLU A 1 211 ? -20.141 13.141 -7.895 1 96 211 GLU A C 1
ATOM 1738 O O . GLU A 1 211 ? -21 13.758 -7.262 1 96 211 GLU A O 1
ATOM 1743 N N . LYS A 1 212 ? -19.734 12.062 -7.574 1 97.75 212 LYS A N 1
ATOM 1744 C CA . LYS A 1 212 ? -20.297 11.352 -6.426 1 97.75 212 LYS A CA 1
ATOM 1745 C C . LYS A 1 212 ? -19.906 12.031 -5.117 1 97.75 212 LYS A C 1
ATOM 1747 O O . LYS A 1 212 ? -20.688 12.039 -4.16 1 97.75 212 LYS A O 1
ATOM 1752 N N . SER A 1 213 ? -18.688 12.547 -5.156 1 97.62 213 SER A N 1
ATOM 1753 C CA . SER A 1 213 ? -18.219 13.25 -3.971 1 97.62 213 SER A CA 1
ATOM 1754 C C . SER A 1 213 ? -19.125 14.422 -3.617 1 97.62 213 SER A C 1
ATOM 1756 O O . SER A 1 213 ? -19.438 14.641 -2.443 1 97.62 213 SER A O 1
ATOM 1758 N N . LEU A 1 214 ? -19.562 15.148 -4.574 1 96.06 214 LEU A N 1
ATOM 1759 C CA . LEU A 1 214 ? -20.469 16.281 -4.363 1 96.06 214 LEU A CA 1
ATOM 1760 C C . LEU A 1 214 ? -21.797 15.82 -3.777 1 96.06 214 LEU A C 1
ATOM 1762 O O . LEU A 1 214 ? -22.312 16.438 -2.838 1 96.06 214 LEU A O 1
ATOM 1766 N N . ALA A 1 215 ? -22.266 14.805 -4.305 1 96.31 215 ALA A N 1
ATOM 1767 C CA . ALA A 1 215 ? -23.516 14.258 -3.811 1 96.31 215 ALA A CA 1
ATOM 1768 C C . ALA A 1 215 ? -23.375 13.75 -2.379 1 96.31 215 ALA A C 1
ATOM 1770 O O . ALA A 1 215 ? -24.25 13.977 -1.539 1 96.31 215 ALA A O 1
ATOM 1771 N N . ALA A 1 216 ? -22.297 13.07 -2.16 1 96.88 216 ALA A N 1
ATOM 1772 C CA . ALA A 1 216 ? -22.047 12.523 -0.828 1 96.88 216 ALA A CA 1
ATOM 1773 C C . ALA A 1 216 ? -21.891 13.641 0.201 1 96.88 216 ALA A C 1
ATOM 1775 O O . ALA A 1 216 ? -22.391 13.531 1.323 1 96.88 216 ALA A O 1
ATOM 1776 N N . TYR A 1 217 ? -21.188 14.609 -0.194 1 95 217 TYR A N 1
ATOM 1777 C CA . TYR A 1 217 ? -20.984 15.742 0.697 1 95 217 TYR A CA 1
ATOM 1778 C C . TYR A 1 217 ? -22.312 16.406 1.057 1 95 217 TYR A C 1
ATOM 1780 O O . TYR A 1 217 ? -22.531 16.75 2.217 1 95 217 TYR A O 1
ATOM 1788 N N . HIS A 1 218 ? -23.125 16.562 0.135 1 94.31 218 HIS A N 1
ATOM 1789 C CA . HIS A 1 218 ? -24.438 17.156 0.359 1 94.31 218 HIS A CA 1
ATOM 1790 C C . HIS A 1 218 ? -25.25 16.328 1.345 1 94.31 218 HIS A C 1
ATOM 1792 O O . HIS A 1 218 ? -25.844 16.859 2.283 1 94.31 218 HIS A O 1
ATOM 1798 N N . ASN A 1 219 ? -25.297 15.094 1.107 1 94.56 219 ASN A N 1
ATOM 1799 C CA . ASN A 1 219 ? -26.031 14.203 1.996 1 94.56 219 ASN A CA 1
ATOM 1800 C C . ASN A 1 219 ? -25.422 14.18 3.396 1 94.56 219 ASN A C 1
ATOM 1802 O O . ASN A 1 219 ? -26.156 14.117 4.391 1 94.56 219 ASN A O 1
ATOM 1806 N N . TYR A 1 220 ? -24.141 14.18 3.418 1 93.25 220 TYR A N 1
ATOM 1807 C CA . TYR A 1 220 ? -23.422 14.195 4.691 1 93.25 220 TYR A CA 1
ATOM 1808 C C . TYR A 1 220 ? -23.75 15.453 5.48 1 93.25 220 TYR A C 1
ATOM 1810 O O . TYR A 1 220 ? -24.016 15.391 6.684 1 93.25 220 TYR A O 1
ATOM 1818 N N . ARG A 1 221 ? -23.797 16.578 4.84 1 91.94 221 ARG A N 1
ATOM 1819 C CA . ARG A 1 221 ? -24.125 17.859 5.473 1 91.94 221 ARG A CA 1
ATOM 1820 C C . ARG A 1 221 ? -25.562 17.891 5.938 1 91.94 221 ARG A C 1
ATOM 1822 O O . ARG A 1 221 ? -25.875 18.438 7 1 91.94 221 ARG A O 1
ATOM 1829 N N . GLU A 1 222 ? -26.391 17.391 5.199 1 87.81 222 GLU A N 1
ATOM 1830 C CA . GLU A 1 222 ? -27.812 17.312 5.57 1 87.81 222 GLU A CA 1
ATOM 1831 C C . GLU A 1 222 ? -28 16.453 6.816 1 87.81 222 GLU A C 1
ATOM 1833 O O . GLU A 1 222 ? -28.812 16.781 7.688 1 87.81 222 GLU A O 1
ATOM 1838 N N . GLU A 1 223 ? -27.312 15.422 6.844 1 85.81 223 GLU A N 1
ATOM 1839 C CA . GLU A 1 223 ? -27.375 14.555 8.016 1 85.81 223 GLU A CA 1
ATOM 1840 C C . GLU A 1 223 ? -26.859 15.266 9.258 1 85.81 223 GLU A C 1
ATOM 1842 O O . GLU A 1 223 ? -27.406 15.125 10.344 1 85.81 223 GLU A O 1
ATOM 1847 N N . GLN A 1 224 ? -25.797 15.977 9.062 1 84.44 224 GLN A N 1
ATOM 1848 C CA . GLN A 1 224 ? -25.234 16.719 10.188 1 84.44 224 GLN A CA 1
ATOM 1849 C C . GLN A 1 224 ? -26.188 17.812 10.656 1 84.44 224 GLN A C 1
ATOM 1851 O O . GLN A 1 224 ? -26.312 18.062 11.859 1 84.44 224 GLN A O 1
ATOM 1856 N N . ALA A 1 225 ? -26.781 18.406 9.703 1 80.75 225 ALA A N 1
ATOM 1857 C CA . ALA A 1 225 ? -27.75 19.469 10.016 1 80.75 225 ALA A CA 1
ATOM 1858 C C . ALA A 1 225 ? -28.969 18.906 10.727 1 80.75 225 ALA A C 1
ATOM 1860 O O . ALA A 1 225 ? -29.469 19.484 11.68 1 80.75 225 ALA A O 1
ATOM 1861 N N . ALA A 1 226 ? -29.391 17.766 10.297 1 72.44 226 ALA A N 1
ATOM 1862 C CA . ALA A 1 226 ? -30.547 17.109 10.906 1 72.44 226 ALA A CA 1
ATOM 1863 C C . ALA A 1 226 ? -30.25 16.672 12.336 1 72.44 226 ALA A C 1
ATOM 1865 O O . ALA A 1 226 ? -31.094 16.812 13.227 1 72.44 226 ALA A O 1
ATOM 1866 N N . GLU A 1 227 ? -29.062 16.172 12.508 1 71.56 227 GLU A N 1
ATOM 1867 C CA . GLU A 1 227 ? -28.656 15.766 13.852 1 71.56 227 GLU A CA 1
ATOM 1868 C C . GLU A 1 227 ? -28.562 16.953 14.789 1 71.56 227 GLU A C 1
ATOM 1870 O O . GLU A 1 227 ? -28.938 16.875 15.961 1 71.56 227 GLU A O 1
ATOM 1875 N N . THR A 1 228 ? -28.078 18.047 14.273 1 68.75 228 THR A N 1
ATOM 1876 C CA . THR A 1 228 ? -27.984 19.281 15.062 1 68.75 228 THR A CA 1
ATOM 1877 C C . THR A 1 228 ? -29.375 19.828 15.375 1 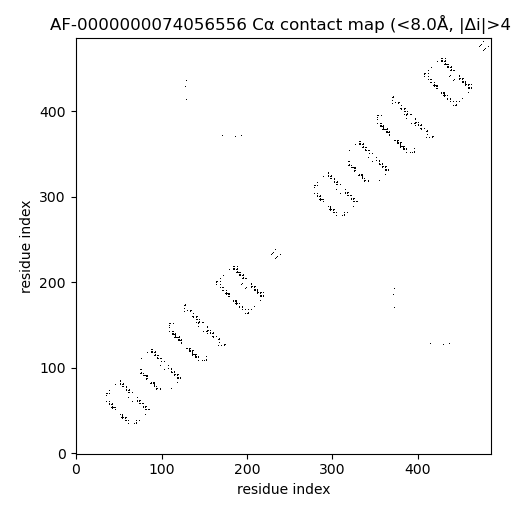68.75 228 THR A C 1
ATOM 1879 O O . THR A 1 228 ? -29.656 20.25 16.5 1 68.75 228 THR A O 1
ATOM 1882 N N . ARG A 1 229 ? -30.281 19.641 14.484 1 63.59 229 ARG A N 1
ATOM 1883 C CA . ARG A 1 229 ? -31.656 20.078 14.68 1 63.59 229 ARG A CA 1
ATOM 1884 C C . ARG A 1 229 ? -32.375 19.188 15.695 1 63.59 229 ARG A C 1
ATOM 1886 O O . ARG A 1 229 ? -33.094 19.672 16.562 1 63.59 229 ARG A O 1
ATOM 1893 N N . GLU A 1 230 ? -32.188 17.875 15.414 1 61.72 230 GLU A N 1
ATOM 1894 C CA . GLU A 1 230 ? -32.781 16.938 16.359 1 61.72 230 GLU A CA 1
ATOM 1895 C C . GLU A 1 230 ? -32.25 17.141 17.766 1 61.72 230 GLU A C 1
ATOM 1897 O O . GLU A 1 230 ? -33 17.062 18.734 1 61.72 230 GLU A O 1
ATOM 1902 N N . LYS A 1 231 ? -30.984 17.359 17.828 1 63.41 231 LYS A N 1
ATOM 1903 C CA . LYS A 1 231 ? -30.391 17.641 19.125 1 63.41 231 LYS A CA 1
ATOM 1904 C C . LYS A 1 231 ? -30.922 18.953 19.703 1 63.41 231 LYS A C 1
ATOM 1906 O O . LYS A 1 231 ? -31.219 19.047 20.906 1 63.41 231 LYS A O 1
ATOM 1911 N N . ARG A 1 232 ? -31.156 19.844 18.859 1 56.72 232 ARG A N 1
ATOM 1912 C CA . ARG A 1 232 ? -31.75 21.125 19.266 1 56.72 232 ARG A CA 1
ATOM 1913 C C . ARG A 1 232 ? -33.219 20.953 19.641 1 56.72 232 ARG A C 1
ATOM 1915 O O . ARG A 1 232 ? -33.688 21.5 20.641 1 56.72 232 ARG A O 1
ATOM 1922 N N . GLN A 1 233 ? -33.812 20.109 18.828 1 58.47 233 GLN A N 1
ATOM 1923 C CA . GLN A 1 233 ? -35.219 19.844 19.125 1 58.47 233 GLN A CA 1
ATOM 1924 C C . GLN A 1 233 ? -35.375 18.922 20.344 1 58.47 233 GLN A C 1
ATOM 1926 O O . GLN A 1 233 ? -36.312 19.062 21.125 1 58.47 233 GLN A O 1
ATOM 1931 N N . GLY A 1 234 ? -34.469 17.812 20.25 1 55.78 234 GLY A N 1
ATOM 1932 C CA . GLY A 1 234 ? -34.469 17.016 21.453 1 55.78 234 GLY A CA 1
ATOM 1933 C C . GLY A 1 234 ? -34.156 17.797 22.719 1 55.78 234 GLY A C 1
ATOM 1934 O O . GLY A 1 234 ? -34.75 17.578 23.766 1 55.78 234 GLY A O 1
ATOM 1935 N N . SER A 1 235 ? -33.188 18.547 22.562 1 53.78 235 SER A N 1
ATOM 1936 C CA . SER A 1 235 ? -32.906 19.438 23.688 1 53.78 235 SER A CA 1
ATOM 1937 C C . SER A 1 235 ? -34.094 20.359 23.969 1 53.78 235 SER A C 1
ATOM 1939 O O . SER A 1 235 ? -34.438 20.625 25.125 1 53.78 235 SER A O 1
ATOM 1941 N N . TRP A 1 236 ? -34.688 20.703 22.938 1 50.22 236 TRP A N 1
ATOM 1942 C CA . TRP A 1 236 ? -35.875 21.531 23.094 1 50.22 236 TRP A CA 1
ATOM 1943 C C . TRP A 1 236 ? -37 20.75 23.75 1 50.22 236 TRP A C 1
ATOM 1945 O O . TRP A 1 236 ? -37.719 21.25 24.625 1 50.22 236 TRP A O 1
ATOM 1955 N N . ARG A 1 237 ? -37.219 19.547 23.328 1 53.19 237 ARG A N 1
ATOM 1956 C CA . ARG A 1 237 ? -38.281 18.734 23.922 1 53.19 237 ARG A CA 1
ATOM 1957 C C . ARG A 1 237 ? -38 18.469 25.391 1 53.19 237 ARG A C 1
ATOM 1959 O O . ARG A 1 237 ? -38.906 18.531 26.219 1 53.19 237 ARG A O 1
ATOM 1966 N N . GLU A 1 238 ? -36.781 18.047 25.531 1 52.59 238 GLU A N 1
ATOM 1967 C CA . GLU A 1 238 ? -36.438 17.859 26.953 1 52.59 238 GLU A CA 1
ATOM 1968 C C . GLU A 1 238 ? -36.719 19.125 27.75 1 52.59 238 GLU A C 1
ATOM 1970 O O . GLU A 1 238 ? -37.156 19.062 28.906 1 52.59 238 GLU A O 1
ATOM 1975 N N . TRP A 1 239 ? -36.406 20.141 27.016 1 49.91 239 TRP A N 1
ATOM 1976 C CA . TRP A 1 239 ? -36.656 21.438 27.672 1 49.91 239 TRP A CA 1
ATOM 1977 C C . TRP A 1 239 ? -38.156 21.656 27.875 1 49.91 239 TRP A C 1
ATOM 1979 O O . TRP A 1 239 ? -38.562 22.109 28.938 1 49.91 239 TRP A O 1
ATOM 1989 N N . PHE A 1 240 ? -38.969 21.203 26.953 1 52.41 240 PHE A N 1
ATOM 1990 C CA . PHE A 1 240 ? -40.438 21.391 27.094 1 52.41 240 PHE A CA 1
ATOM 1991 C C . PHE A 1 240 ? -41 20.391 28.078 1 52.41 240 PHE A C 1
ATOM 1993 O O . PHE A 1 240 ? -41.969 20.703 28.797 1 52.41 240 PHE A O 1
ATOM 2000 N N . THR A 1 241 ? -40.5 19.234 28.062 1 52.62 241 THR A N 1
ATOM 2001 C CA . THR A 1 241 ? -41.031 18.281 29.031 1 52.62 241 THR A CA 1
ATOM 2002 C C . THR A 1 241 ? -40.719 18.703 30.453 1 52.62 241 THR A C 1
ATOM 2004 O O . THR A 1 241 ? -41.344 18.266 31.406 1 52.62 241 THR A O 1
ATOM 2007 N N . TRP A 1 242 ? -39.562 19.422 30.453 1 50.28 242 TRP A N 1
ATOM 2008 C CA . TRP A 1 242 ? -39.219 19.906 31.781 1 50.28 242 TRP A CA 1
ATOM 2009 C C . TRP A 1 242 ? -40.094 21.109 32.188 1 50.28 242 TRP A C 1
ATOM 2011 O O . TRP A 1 242 ? -40.469 21.25 33.344 1 50.28 242 TRP A O 1
ATOM 2021 N N . LEU A 1 243 ? -40.625 21.641 31.219 1 34.66 243 LEU A N 1
ATOM 2022 C CA . LEU A 1 243 ? -41.531 22.703 31.641 1 34.66 243 LEU A CA 1
ATOM 2023 C C . LEU A 1 243 ? -42.875 22.125 32.062 1 34.66 243 LEU A C 1
ATOM 2025 O O . LEU A 1 243 ? -43.5 22.594 33.031 1 34.66 243 LEU A O 1
ATOM 2029 N N . MET B 1 1 ? 27.234 99.125 6.68 1 44.69 1 MET B N 1
ATOM 2030 C CA . MET B 1 1 ? 26.359 98.25 7.449 1 44.69 1 MET B CA 1
ATOM 2031 C C . MET B 1 1 ? 25.641 97.25 6.543 1 44.69 1 MET B C 1
ATOM 2033 O O . MET B 1 1 ? 25.125 96.25 7.016 1 44.69 1 MET B O 1
ATOM 2037 N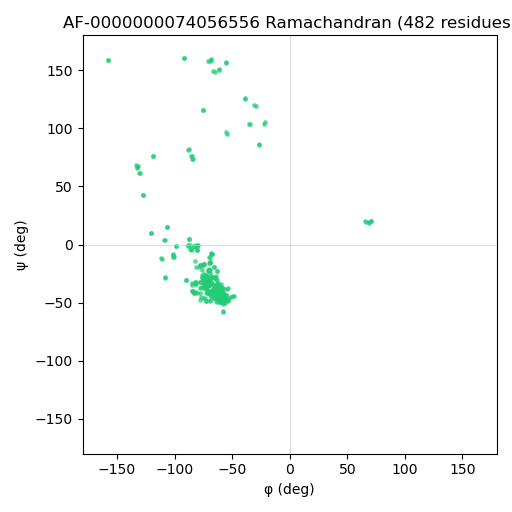 N . HIS B 1 2 ? 25.594 97.625 5.199 1 60.88 2 HIS B N 1
ATOM 2038 C CA . HIS B 1 2 ? 24.812 96.812 4.266 1 60.88 2 HIS B CA 1
ATOM 2039 C C . HIS B 1 2 ? 25.625 95.625 3.752 1 60.88 2 HIS B C 1
ATOM 2041 O O . HIS B 1 2 ? 25.078 94.562 3.48 1 60.88 2 HIS B O 1
ATOM 2047 N N . LYS B 1 3 ? 26.969 95.938 3.473 1 61.47 3 LYS B N 1
ATOM 2048 C CA . LYS B 1 3 ? 27.844 94.875 2.982 1 61.47 3 LYS B CA 1
ATOM 2049 C C . LYS B 1 3 ? 28.016 93.812 4.031 1 61.47 3 LYS B C 1
ATOM 2051 O O . LYS B 1 3 ? 28.156 92.625 3.691 1 61.47 3 LYS B O 1
ATOM 2056 N N . LYS B 1 4 ? 27.891 94.312 5.297 1 62.06 4 LYS B N 1
ATOM 2057 C CA . LYS B 1 4 ? 28 93.375 6.395 1 62.06 4 LYS B CA 1
ATOM 2058 C C . LYS B 1 4 ? 26.719 92.5 6.527 1 62.06 4 LYS B C 1
ATOM 2060 O O . LYS B 1 4 ? 26.766 91.312 6.84 1 62.06 4 LYS B O 1
ATOM 2065 N N . LEU B 1 5 ? 25.594 93.188 6.137 1 62.78 5 LEU B N 1
ATOM 2066 C CA . LEU B 1 5 ? 24.312 92.5 6.203 1 62.78 5 LEU B CA 1
ATOM 2067 C C . LEU B 1 5 ? 24.188 91.438 5.078 1 62.78 5 LEU B C 1
ATOM 2069 O O . LEU B 1 5 ? 23.672 90.375 5.289 1 62.78 5 LEU B O 1
ATOM 2073 N N . LEU B 1 6 ? 24.859 91.812 3.896 1 63.75 6 LEU B N 1
ATOM 2074 C CA . LEU B 1 6 ? 24.781 90.875 2.756 1 63.75 6 LEU B CA 1
ATOM 2075 C C . LEU B 1 6 ? 25.656 89.688 2.982 1 63.75 6 LEU B C 1
ATOM 2077 O O . LEU B 1 6 ? 25.266 88.562 2.643 1 63.75 6 LEU B O 1
ATOM 2081 N N . ARG B 1 7 ? 26.797 89.812 3.684 1 64.44 7 ARG B N 1
ATOM 2082 C CA . ARG B 1 7 ? 27.688 88.75 3.986 1 64.44 7 ARG B CA 1
ATOM 2083 C C . ARG B 1 7 ? 27.078 87.812 5.027 1 64.44 7 ARG B C 1
ATOM 2085 O O . ARG B 1 7 ? 27.234 86.562 4.949 1 64.44 7 ARG B O 1
ATOM 2092 N N . CYS B 1 8 ? 26.25 88.375 5.957 1 63.09 8 CYS B N 1
ATOM 2093 C CA . CYS B 1 8 ? 25.547 87.562 6.949 1 63.09 8 CYS B CA 1
ATOM 2094 C C . CYS B 1 8 ? 24.406 86.812 6.305 1 63.09 8 CYS B C 1
ATOM 2096 O O . CYS B 1 8 ? 24.141 85.688 6.688 1 63.09 8 CYS B O 1
ATOM 2098 N N . PHE B 1 9 ? 23.859 87.375 5.223 1 64.5 9 PHE B N 1
ATOM 2099 C CA . PHE B 1 9 ? 22.766 86.688 4.531 1 64.5 9 PHE B CA 1
ATOM 2100 C C . PHE B 1 9 ? 23.281 85.5 3.711 1 64.5 9 PHE B C 1
ATOM 2102 O O . PHE B 1 9 ? 22.672 84.438 3.703 1 64.5 9 PHE B O 1
ATOM 2109 N N . VAL B 1 10 ? 24.469 85.688 3.111 1 63.81 10 VAL B N 1
ATOM 2110 C CA . VAL B 1 10 ? 25.016 84.625 2.275 1 63.81 10 VAL B CA 1
ATOM 2111 C C . VAL B 1 10 ? 25.5 83.5 3.154 1 63.81 10 VAL B C 1
ATOM 2113 O O . VAL B 1 10 ? 25.328 82.312 2.809 1 63.81 10 VAL B O 1
ATOM 2116 N N . LEU B 1 11 ? 25.969 83.812 4.398 1 60.59 11 LEU B N 1
ATOM 2117 C CA . LEU B 1 11 ? 26.406 82.75 5.312 1 60.59 11 LEU B CA 1
ATOM 2118 C C . LEU B 1 11 ? 25.219 82 5.883 1 60.59 11 LEU B C 1
ATOM 2120 O O . LEU B 1 11 ? 25.281 80.812 6.059 1 60.59 11 LEU B O 1
ATOM 2124 N N . ALA B 1 12 ? 24.094 82.688 6.098 1 61.09 12 ALA B N 1
ATOM 2125 C CA . ALA B 1 12 ? 22.891 82.062 6.633 1 61.09 12 ALA B CA 1
ATOM 2126 C C . ALA B 1 12 ? 22.25 81.125 5.602 1 61.09 12 ALA B C 1
ATOM 2128 O O . ALA B 1 12 ? 21.766 80.062 5.941 1 61.09 12 ALA B O 1
ATOM 2129 N N . VAL B 1 13 ? 22.312 81.5 4.32 1 59.94 13 VAL B N 1
ATOM 2130 C CA . VAL B 1 13 ? 21.703 80.688 3.277 1 59.94 13 VAL B CA 1
ATOM 2131 C C . VAL B 1 13 ? 22.562 79.438 3.035 1 59.94 13 VAL B C 1
ATOM 2133 O O . VAL B 1 13 ? 22.047 78.375 2.732 1 59.94 13 VAL B O 1
ATOM 2136 N N . SER B 1 14 ? 23.891 79.5 3.254 1 54.91 14 SER B N 1
ATOM 2137 C CA . SER B 1 14 ? 24.75 78.375 3.021 1 54.91 14 SER B CA 1
ATOM 2138 C C . SER B 1 14 ? 24.547 77.312 4.098 1 54.91 14 SER B C 1
ATOM 2140 O O . SER B 1 14 ? 24.875 76.125 3.885 1 54.91 14 SER B O 1
ATOM 2142 N N . LEU B 1 15 ? 24.094 77.688 5.309 1 52.59 15 LEU B N 1
ATOM 2143 C CA . LEU B 1 15 ? 23.891 76.688 6.379 1 52.59 15 LEU B CA 1
ATOM 2144 C C . LEU B 1 15 ? 22.656 75.875 6.121 1 52.59 15 LEU B C 1
ATOM 2146 O O . LEU B 1 15 ? 22.562 74.75 6.602 1 52.59 15 LEU B O 1
ATOM 2150 N N . PHE B 1 16 ? 21.656 76.375 5.383 1 52.16 16 PHE B N 1
ATOM 2151 C CA . PHE B 1 16 ? 20.453 75.625 5.176 1 52.16 16 PHE B CA 1
ATOM 2152 C C . PHE B 1 16 ? 20.688 74.5 4.137 1 52.16 16 PHE B C 1
ATOM 2154 O O . PHE B 1 16 ? 19.875 73.625 3.994 1 52.16 16 PHE B O 1
ATOM 2161 N N . ALA B 1 17 ? 21.719 74.625 3.271 1 47.56 17 ALA B N 1
ATOM 2162 C CA . ALA B 1 17 ? 21.875 73.625 2.203 1 47.56 17 ALA B CA 1
ATOM 2163 C C . ALA B 1 17 ? 22.469 72.375 2.732 1 47.56 17 ALA B C 1
ATOM 2165 O O . ALA B 1 17 ? 22.5 71.312 2.027 1 47.56 17 ALA B O 1
ATOM 2166 N N . VAL B 1 18 ? 23.109 72.375 3.932 1 48.53 18 VAL B N 1
ATOM 2167 C CA . VAL B 1 18 ? 23.797 71.125 4.312 1 48.53 18 VAL B CA 1
ATOM 2168 C C . VAL B 1 18 ? 22.797 70.125 4.926 1 48.53 18 VAL B C 1
ATOM 2170 O O . VAL B 1 18 ? 23.141 69 5.199 1 48.53 18 VAL B O 1
ATOM 2173 N N . SER B 1 19 ? 21.594 70.625 5.281 1 46.06 19 SER B N 1
ATOM 2174 C CA . SER B 1 19 ? 20.781 69.688 6.016 1 46.06 19 SER B CA 1
ATOM 2175 C C . SER B 1 19 ? 20.078 68.75 5.07 1 46.06 19 SER B C 1
ATOM 2177 O O . SER B 1 19 ? 19.281 67.875 5.504 1 46.06 19 SER B O 1
ATOM 2179 N N . GLY B 1 20 ? 20.234 68.875 3.715 1 44.94 20 GLY B N 1
ATOM 2180 C CA . GLY B 1 20 ? 19.438 68.062 2.838 1 44.94 20 GLY B CA 1
ATOM 2181 C C . GLY B 1 20 ? 19.891 66.562 2.852 1 44.94 20 GLY B C 1
ATOM 2182 O O . GLY B 1 20 ? 19.219 65.75 2.289 1 44.94 20 GLY B O 1
ATOM 2183 N N . CYS B 1 21 ? 21.188 66.312 2.971 1 43.31 21 CYS B N 1
ATOM 2184 C CA . CYS B 1 21 ? 21.641 65 2.57 1 43.31 21 CYS B CA 1
ATOM 2185 C C . CYS B 1 21 ? 21.172 63.969 3.553 1 43.31 21 CYS B C 1
ATOM 2187 O O . CYS B 1 21 ? 21.328 62.75 3.309 1 43.31 21 CYS B O 1
ATOM 2189 N N . GLY B 1 22 ? 20.984 64.312 4.844 1 45.12 22 GLY B N 1
ATOM 2190 C CA . GLY B 1 22 ? 20.906 63.188 5.742 1 45.12 22 GLY B CA 1
ATOM 2191 C C . GLY B 1 22 ? 19.609 62.406 5.629 1 45.12 22 GLY B C 1
ATOM 2192 O O . GLY B 1 22 ? 19.516 61.281 6.105 1 45.12 22 GLY B O 1
ATOM 2193 N N . ILE B 1 23 ? 18.562 63.125 5.328 1 45.56 23 ILE B N 1
ATOM 2194 C CA . ILE B 1 23 ? 17.266 62.5 5.488 1 45.56 23 ILE B CA 1
ATOM 2195 C C . ILE B 1 23 ? 17.016 61.531 4.324 1 45.56 23 ILE B C 1
ATOM 2197 O O . ILE B 1 23 ? 16.219 60.594 4.449 1 45.56 23 ILE B O 1
ATOM 2201 N N . ILE B 1 24 ? 17.609 61.812 3.178 1 44.75 24 ILE B N 1
ATOM 2202 C CA . ILE B 1 24 ? 17.266 61 2.016 1 44.75 24 ILE B CA 1
ATOM 2203 C C . ILE B 1 24 ? 17.844 59.594 2.182 1 44.75 24 ILE B C 1
ATOM 2205 O O . ILE B 1 24 ? 17.219 58.625 1.781 1 44.75 24 ILE B O 1
ATOM 2209 N N . ASP B 1 25 ? 19.062 59.5 2.703 1 44.34 25 ASP B N 1
ATOM 2210 C CA . ASP B 1 25 ? 19.641 58.156 2.795 1 44.34 25 ASP B CA 1
ATOM 2211 C C . ASP B 1 25 ? 18.812 57.281 3.705 1 44.34 25 ASP B C 1
ATOM 2213 O O . ASP B 1 25 ? 18.797 56.062 3.543 1 44.34 25 ASP B O 1
ATOM 2217 N N . MET B 1 26 ? 18.219 57.875 4.738 1 43.56 26 MET B N 1
ATOM 2218 C CA . MET B 1 26 ? 17.438 57.031 5.641 1 43.56 26 MET B CA 1
ATOM 2219 C C . MET B 1 26 ? 16.172 56.562 4.957 1 43.56 26 MET B C 1
ATOM 2221 O O . MET B 1 26 ? 15.641 55.5 5.305 1 43.56 26 MET B O 1
ATOM 2225 N N . ILE B 1 27 ? 15.562 57.375 4.098 1 44.44 27 ILE B N 1
ATOM 2226 C CA . ILE B 1 27 ? 14.266 57 3.531 1 44.44 27 ILE B CA 1
ATOM 2227 C C . ILE B 1 27 ? 14.453 55.969 2.418 1 44.44 27 ILE B C 1
ATOM 2229 O O . ILE B 1 27 ? 13.648 55.062 2.266 1 44.44 27 ILE B O 1
ATOM 2233 N N . TYR B 1 28 ? 15.344 56.219 1.546 1 43.81 28 TYR B N 1
ATOM 2234 C CA . TYR B 1 28 ? 15.508 55.312 0.418 1 43.81 28 TYR B CA 1
ATOM 2235 C C . TYR B 1 28 ? 16.438 54.125 0.783 1 43.81 28 TYR B C 1
ATOM 2237 O O . TYR B 1 28 ? 17.031 53.531 -0.095 1 43.81 28 TYR B O 1
ATOM 2245 N N . LEU B 1 29 ? 17.016 54.094 1.985 1 41.72 29 LEU B N 1
ATOM 2246 C CA . LEU B 1 29 ? 17.656 52.812 2.162 1 41.72 29 LEU B CA 1
ATOM 2247 C C . LEU B 1 29 ? 16.672 51.656 1.931 1 41.72 29 LEU B C 1
ATOM 2249 O O . LEU B 1 29 ? 15.586 51.656 2.512 1 41.72 29 LEU B O 1
ATOM 2253 N N . PRO B 1 30 ? 16.578 51.094 0.833 1 45.5 30 PRO B N 1
ATOM 2254 C CA . PRO B 1 30 ? 15.703 49.938 0.78 1 45.5 30 PRO B CA 1
ATOM 2255 C C . PRO B 1 30 ? 15.609 49.188 2.117 1 45.5 30 PRO B C 1
ATOM 2257 O O . PRO B 1 30 ? 16.547 49.25 2.914 1 45.5 30 PRO B O 1
ATOM 2260 N N . PRO B 1 31 ? 14.453 49.062 2.752 1 45.16 31 PRO B N 1
ATOM 2261 C CA . PRO B 1 31 ? 14.508 48.25 3.963 1 45.16 31 PRO B CA 1
ATOM 2262 C C . PRO B 1 31 ? 15.711 47.281 3.979 1 45.16 31 PRO B C 1
ATOM 2264 O O . PRO B 1 31 ? 16.094 46.781 2.932 1 45.16 31 PRO B O 1
ATOM 2267 N N . ALA B 1 32 ? 16.688 47.5 4.652 1 48.59 32 ALA B N 1
ATOM 2268 C CA . ALA B 1 32 ? 17.797 46.562 4.766 1 48.59 32 ALA B CA 1
ATOM 2269 C C . ALA B 1 32 ? 17.328 45.125 4.523 1 48.59 32 ALA B C 1
ATOM 2271 O O . ALA B 1 32 ? 16.422 44.656 5.199 1 48.59 32 ALA B O 1
ATOM 2272 N N . GLU B 1 33 ? 17.281 44.688 3.359 1 62.78 33 GLU B N 1
ATOM 2273 C CA . GLU B 1 33 ? 16.969 43.281 3.164 1 62.78 33 GLU B CA 1
ATOM 2274 C C . GLU B 1 33 ? 17.578 42.438 4.277 1 62.78 33 GLU B C 1
ATOM 2276 O O . GLU B 1 33 ? 18.766 42.531 4.574 1 62.78 33 GLU B O 1
ATOM 2281 N N . ASP B 1 34 ? 16.656 42.031 5.219 1 79.12 34 ASP B N 1
ATOM 2282 C CA . ASP B 1 34 ? 17.141 41.188 6.301 1 79.12 34 ASP B CA 1
ATOM 2283 C C . ASP B 1 34 ? 18.172 40.188 5.793 1 79.12 34 ASP B C 1
ATOM 2285 O O . ASP B 1 34 ? 18.047 39.625 4.699 1 79.12 34 ASP B O 1
ATOM 2289 N N . THR B 1 35 ? 19.281 40.188 6.41 1 91.88 35 THR B N 1
ATOM 2290 C CA . THR B 1 35 ? 20.266 39.156 6.117 1 91.88 35 THR B CA 1
ATOM 2291 C C . THR B 1 35 ? 19.656 37.781 6.309 1 91.88 35 THR B C 1
ATOM 2293 O O . THR B 1 35 ? 18.578 37.625 6.895 1 91.88 35 THR B O 1
ATOM 2296 N N . ALA B 1 36 ? 20.203 36.844 5.688 1 96.31 36 ALA B N 1
ATOM 2297 C CA . ALA B 1 36 ? 19.781 35.469 5.875 1 96.31 36 ALA B CA 1
ATOM 2298 C C . ALA B 1 36 ? 19.703 35.125 7.355 1 96.31 36 ALA B C 1
ATOM 2300 O O . ALA B 1 36 ? 18.75 34.438 7.793 1 96.31 36 ALA B O 1
ATOM 2301 N N . GLN B 1 37 ? 20.719 35.562 8.047 1 96.44 37 GLN B N 1
ATOM 2302 C CA . GLN B 1 37 ? 20.766 35.281 9.477 1 96.44 37 GLN B CA 1
ATOM 2303 C C . GLN B 1 37 ? 19.562 35.875 10.188 1 96.44 37 GLN B C 1
ATOM 2305 O O . GLN B 1 37 ? 18.922 35.25 11.023 1 96.44 37 GLN B O 1
ATOM 2310 N N . GLU B 1 38 ? 19.266 37.094 9.906 1 96.56 38 GLU B N 1
ATOM 2311 C CA . GLU B 1 38 ? 18.156 37.781 10.547 1 96.56 38 GLU B CA 1
ATOM 2312 C C . GLU B 1 38 ? 16.828 37.094 10.234 1 96.56 38 GLU B C 1
ATOM 2314 O O . GLU B 1 38 ? 15.969 36.969 11.109 1 96.56 38 GLU B O 1
ATOM 2319 N N . ILE B 1 39 ? 16.641 36.688 9.016 1 98.12 39 ILE B N 1
ATOM 2320 C CA . ILE B 1 39 ? 15.414 36 8.609 1 98.12 39 ILE B CA 1
ATOM 2321 C C . ILE B 1 39 ? 15.305 34.688 9.359 1 98.12 39 ILE B C 1
ATOM 2323 O O . ILE B 1 39 ? 14.234 34.312 9.859 1 98.12 39 ILE B O 1
ATOM 2327 N N . PHE B 1 40 ? 16.391 34 9.469 1 98.25 40 PHE B N 1
ATOM 2328 C CA . PHE B 1 40 ? 16.422 32.688 10.148 1 98.25 40 PHE B CA 1
ATOM 2329 C C . PHE B 1 40 ? 16.062 32.875 11.625 1 98.25 40 PHE B C 1
ATOM 2331 O O . PHE B 1 40 ? 15.281 32.062 12.164 1 98.25 40 PHE B O 1
ATOM 2338 N N . GLU B 1 41 ? 16.688 33.875 12.219 1 97.94 41 GLU B N 1
ATOM 2339 C CA . GLU B 1 41 ? 16.422 34.125 13.633 1 97.94 41 GLU B CA 1
ATOM 2340 C C . GLU B 1 41 ? 14.961 34.5 13.852 1 97.94 41 GLU B C 1
ATOM 2342 O O . GLU B 1 41 ? 14.336 34.062 14.82 1 97.94 41 GLU B O 1
ATOM 2347 N N . ALA B 1 42 ? 14.469 35.281 12.953 1 98.06 42 ALA B N 1
ATOM 2348 C CA . ALA B 1 42 ? 13.055 35.656 13.039 1 98.06 42 ALA B CA 1
ATOM 2349 C C . ALA B 1 42 ? 12.156 34.438 12.867 1 98.06 42 ALA B C 1
ATOM 2351 O O . ALA B 1 42 ? 11.133 34.312 13.547 1 98.06 42 ALA B O 1
ATOM 2352 N N . ALA B 1 43 ? 12.477 33.562 11.953 1 98.75 43 ALA B N 1
ATOM 2353 C CA . ALA B 1 43 ? 11.719 32.312 11.734 1 98.75 43 ALA B CA 1
ATOM 2354 C C . ALA B 1 43 ? 11.734 31.453 12.984 1 98.75 43 ALA B C 1
ATOM 2356 O O . ALA B 1 43 ? 10.688 30.938 13.391 1 98.75 43 ALA B O 1
ATOM 2357 N N . ASN B 1 44 ? 12.852 31.312 13.586 1 98.62 44 ASN B N 1
ATOM 2358 C CA . ASN B 1 44 ? 12.977 30.516 14.805 1 98.62 44 ASN B CA 1
ATOM 2359 C C . ASN B 1 44 ? 12.188 31.125 15.953 1 98.62 44 ASN B C 1
ATOM 2361 O O . ASN B 1 44 ? 11.625 30.406 16.781 1 98.62 44 ASN B O 1
ATOM 2365 N N . ASP B 1 45 ? 12.234 32.438 15.992 1 98.5 45 ASP B N 1
ATOM 2366 C CA . ASP B 1 45 ? 11.414 33.125 16.984 1 98.5 45 ASP B CA 1
ATOM 2367 C C . ASP B 1 45 ? 9.938 32.812 16.797 1 98.5 45 ASP B C 1
ATOM 2369 O O . ASP B 1 45 ? 9.219 32.531 17.75 1 98.5 45 ASP B O 1
ATOM 2373 N N . ALA B 1 46 ? 9.523 32.812 15.555 1 98.69 46 ALA B N 1
ATOM 2374 C CA . ALA B 1 46 ? 8.141 32.469 15.242 1 98.69 46 ALA B CA 1
ATOM 2375 C C . ALA B 1 46 ? 7.82 31.047 15.656 1 98.69 46 ALA B C 1
ATOM 2377 O O . ALA B 1 46 ? 6.734 30.781 16.172 1 98.69 46 ALA B O 1
ATOM 2378 N N . MET B 1 47 ? 8.703 30.125 15.461 1 98.75 47 MET B N 1
ATOM 2379 C CA . MET B 1 47 ? 8.555 28.75 15.898 1 98.75 47 MET B CA 1
ATOM 2380 C C . MET B 1 47 ? 8.367 28.672 17.422 1 98.75 47 MET B C 1
ATOM 2382 O O . MET B 1 47 ? 7.473 27.984 17.906 1 98.75 47 MET B O 1
ATOM 2386 N N . SER B 1 48 ? 9.219 29.406 18.125 1 98.19 48 SER B N 1
ATOM 2387 C CA . SER B 1 48 ? 9.188 29.406 19.578 1 98.19 48 SER B CA 1
ATOM 2388 C C . SER B 1 48 ? 7.875 29.969 20.109 1 98.19 48 SER B C 1
ATOM 2390 O O . SER B 1 48 ? 7.406 29.562 21.172 1 98.19 48 SER B O 1
ATOM 2392 N N . GLU B 1 49 ? 7.27 30.891 19.344 1 98.12 49 GLU B N 1
ATOM 2393 C CA . GLU B 1 49 ? 6.004 31.516 19.703 1 98.12 49 GLU B CA 1
ATOM 2394 C C . GLU B 1 49 ? 4.82 30.703 19.188 1 98.12 49 GLU B C 1
ATOM 2396 O O . GLU B 1 49 ? 3.668 31.109 19.328 1 98.12 49 GLU B O 1
ATOM 2401 N N . LYS B 1 50 ? 5.129 29.641 18.516 1 98.5 50 LYS B N 1
ATOM 2402 C CA . LYS B 1 50 ? 4.145 28.719 17.953 1 98.5 50 LYS B CA 1
ATOM 2403 C C . LYS B 1 50 ? 3.342 29.391 16.844 1 98.5 50 LYS B C 1
ATOM 2405 O O . LYS B 1 50 ? 2.184 29.047 16.609 1 98.5 50 LYS B O 1
ATOM 2410 N N . ASN B 1 51 ? 3.855 30.375 16.359 1 98.5 51 ASN B N 1
ATOM 2411 C CA . ASN B 1 51 ? 3.316 30.969 15.148 1 98.5 51 ASN B CA 1
ATOM 2412 C C . ASN B 1 51 ? 3.879 30.297 13.898 1 98.5 51 ASN B C 1
ATOM 2414 O O . ASN B 1 51 ? 4.668 30.891 13.164 1 98.5 51 ASN B O 1
ATOM 2418 N N . TYR B 1 52 ? 3.404 29.156 13.602 1 98.75 52 TYR B N 1
ATOM 2419 C CA . TYR B 1 52 ? 3.982 28.312 12.57 1 98.75 52 TYR B CA 1
ATOM 2420 C C . TYR B 1 52 ? 3.723 28.875 11.18 1 98.75 52 TYR B C 1
ATOM 2422 O O . TYR B 1 52 ? 4.543 28.719 10.273 1 98.75 52 TYR B O 1
ATOM 2430 N N . VAL B 1 53 ? 2.627 29.531 11.008 1 98.19 53 VAL B N 1
ATOM 2431 C CA . VAL B 1 53 ? 2.311 30.141 9.719 1 98.19 53 VAL B CA 1
ATOM 2432 C C . VAL B 1 53 ? 3.383 31.172 9.352 1 98.19 53 VAL B C 1
ATOM 2434 O O . VAL B 1 53 ? 3.898 31.156 8.234 1 98.19 53 VAL B O 1
ATOM 2437 N N . ARG B 1 54 ? 3.68 31.984 10.297 1 98.38 54 ARG B N 1
ATOM 2438 C CA . ARG B 1 54 ? 4.723 32.969 10.086 1 98.38 54 ARG B CA 1
ATOM 2439 C C . ARG B 1 54 ? 6.082 32.312 9.875 1 98.38 54 ARG B C 1
ATOM 2441 O O . ARG B 1 54 ? 6.871 32.75 9.039 1 98.38 54 ARG B O 1
ATOM 2448 N N . ALA B 1 55 ? 6.406 31.328 10.688 1 98.88 55 ALA B N 1
ATOM 2449 C CA . ALA B 1 55 ? 7.66 30.594 10.523 1 98.88 55 ALA B CA 1
ATOM 2450 C C . ALA B 1 55 ? 7.797 30.062 9.102 1 98.88 55 ALA B C 1
ATOM 2452 O O . ALA B 1 55 ? 8.836 30.219 8.469 1 98.88 55 ALA B O 1
ATOM 2453 N N . VAL B 1 56 ? 6.766 29.422 8.578 1 98.81 56 VAL B N 1
ATOM 2454 C CA . VAL B 1 56 ? 6.75 28.859 7.234 1 98.81 56 VAL B CA 1
ATOM 2455 C C . VAL B 1 56 ? 7.055 29.953 6.211 1 98.81 56 VAL B C 1
ATOM 2457 O O . VAL B 1 56 ? 7.871 29.75 5.305 1 98.81 56 VAL B O 1
ATOM 2460 N N . GLU B 1 57 ? 6.414 31.062 6.375 1 98.56 57 GLU B N 1
ATOM 2461 C CA . GLU B 1 57 ? 6.641 32.188 5.473 1 98.56 57 GLU B CA 1
ATOM 2462 C C . GLU B 1 57 ? 8.109 32.625 5.48 1 98.56 57 GLU B C 1
ATOM 2464 O O . GLU B 1 57 ? 8.695 32.844 4.422 1 98.56 57 GLU B O 1
ATOM 2469 N N . LEU B 1 58 ? 8.664 32.719 6.617 1 98.69 58 LEU B N 1
ATOM 2470 C CA . LEU B 1 58 ? 10.023 33.219 6.773 1 98.69 58 LEU B CA 1
ATOM 2471 C C . LEU B 1 58 ? 11.039 32.188 6.285 1 98.69 58 LEU B C 1
ATOM 2473 O O . LEU B 1 58 ? 12.023 32.531 5.629 1 98.69 58 LEU B O 1
ATOM 2477 N N . TYR B 1 59 ? 10.836 30.922 6.594 1 98.75 59 TYR B N 1
ATOM 2478 C CA . TYR B 1 59 ? 11.734 29.891 6.074 1 98.75 59 TYR B CA 1
ATOM 2479 C C . TYR B 1 59 ? 11.703 29.859 4.551 1 98.75 59 TYR B C 1
ATOM 2481 O O . TYR B 1 59 ? 12.742 29.719 3.908 1 98.75 59 TYR B O 1
ATOM 2489 N N . ASN B 1 60 ? 10.547 29.984 3.982 1 98.5 60 ASN B N 1
ATOM 2490 C CA . ASN B 1 60 ? 10.445 30.047 2.529 1 98.5 60 ASN B CA 1
ATOM 2491 C C . ASN B 1 60 ? 11.148 31.281 1.966 1 98.5 60 ASN B C 1
ATOM 2493 O O . ASN B 1 60 ? 11.828 31.203 0.941 1 98.5 60 ASN B O 1
ATOM 2497 N N . LYS B 1 61 ? 10.938 32.375 2.623 1 97.69 61 LYS B N 1
ATOM 2498 C CA . LYS B 1 61 ? 11.617 33.594 2.209 1 97.69 61 LYS B CA 1
ATOM 2499 C C . LYS B 1 61 ? 13.133 33.406 2.205 1 97.69 61 LYS B C 1
ATOM 2501 O O . LYS B 1 61 ? 13.812 33.812 1.262 1 97.69 61 LYS B O 1
ATOM 2506 N N . LEU B 1 62 ? 13.602 32.844 3.25 1 98.19 62 LEU B N 1
ATOM 2507 C CA . LEU B 1 62 ? 15.039 32.562 3.355 1 98.19 62 LEU B CA 1
ATOM 2508 C C . LEU B 1 62 ? 15.516 31.688 2.211 1 98.19 62 LEU B C 1
ATOM 2510 O O . LEU B 1 62 ? 16.516 31.984 1.565 1 98.19 62 LEU B O 1
ATOM 2514 N N . ARG B 1 63 ? 14.844 30.562 1.961 1 97.25 63 ARG B N 1
ATOM 2515 C CA . ARG B 1 63 ? 15.195 29.625 0.899 1 97.25 63 ARG B CA 1
ATOM 2516 C C . ARG B 1 63 ? 15.211 30.312 -0.459 1 97.25 63 ARG B C 1
ATOM 2518 O O . ARG B 1 63 ? 16.109 30.078 -1.271 1 97.25 63 ARG B O 1
ATOM 2525 N N . ASP B 1 64 ? 14.297 31.219 -0.691 1 96.31 64 ASP B N 1
ATOM 2526 C CA . ASP B 1 64 ? 14.133 31.859 -1.996 1 96.31 64 ASP B CA 1
ATOM 2527 C C . ASP B 1 64 ? 15.148 33 -2.184 1 96.31 64 ASP B C 1
ATOM 2529 O O . ASP B 1 64 ? 15.758 33.125 -3.248 1 96.31 64 ASP B O 1
ATOM 2533 N N . ALA B 1 65 ? 15.32 33.719 -1.14 1 95.94 65 ALA B N 1
ATOM 2534 C CA . ALA B 1 65 ? 16.141 34.938 -1.233 1 95.94 65 ALA B CA 1
ATOM 2535 C C . ALA B 1 65 ? 17.625 34.594 -1.06 1 95.94 65 ALA B C 1
ATOM 2537 O O . ALA B 1 65 ? 18.484 35.281 -1.633 1 95.94 65 ALA B O 1
ATOM 2538 N N . TYR B 1 66 ? 17.906 33.656 -0.257 1 96.69 66 TYR B N 1
ATOM 2539 C CA . TYR B 1 66 ? 19.281 33.312 0.057 1 96.69 66 TYR B CA 1
ATOM 2540 C C . TYR B 1 66 ? 19.516 31.812 -0.056 1 96.69 66 TYR B C 1
ATOM 2542 O O . TYR B 1 66 ? 19.891 31.156 0.924 1 96.69 66 TYR B O 1
ATOM 2550 N N . PRO B 1 67 ? 19.469 31.203 -1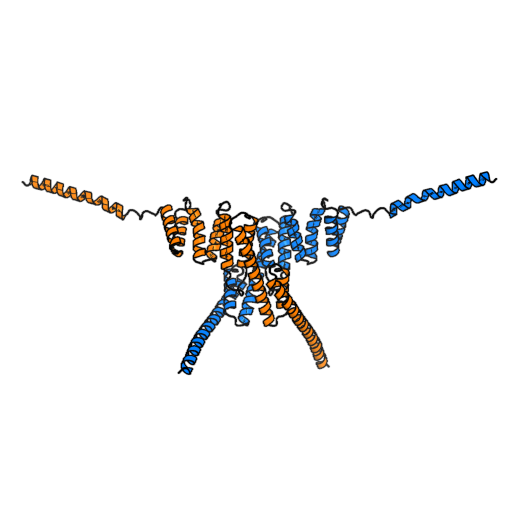.226 1 95.94 67 PRO B N 1
ATOM 2551 C CA . PRO B 1 67 ? 19.484 29.75 -1.408 1 95.94 67 PRO B CA 1
ATOM 2552 C C . PRO B 1 67 ? 20.828 29.125 -1.056 1 95.94 67 PRO B C 1
ATOM 2554 O O . PRO B 1 67 ? 20.906 27.922 -0.82 1 95.94 67 PRO B O 1
ATOM 2557 N N . PHE B 1 68 ? 21.875 29.938 -0.858 1 95.5 68 PHE B N 1
ATOM 2558 C CA . PHE B 1 68 ? 23.188 29.344 -0.622 1 95.5 68 PHE B CA 1
ATOM 2559 C C . PHE B 1 68 ? 23.75 29.781 0.728 1 95.5 68 PHE B C 1
ATOM 2561 O O . PHE B 1 68 ? 24.938 29.594 1.014 1 95.5 68 PHE B O 1
ATOM 2568 N N . SER B 1 69 ? 22.906 30.422 1.535 1 96.12 69 SER B N 1
ATOM 2569 C CA . SER B 1 69 ? 23.375 30.859 2.846 1 96.12 69 SER B CA 1
ATOM 2570 C C . SER B 1 69 ? 23.641 29.672 3.762 1 96.12 69 SER B C 1
ATOM 2572 O O . SER B 1 69 ? 23.078 28.594 3.562 1 96.12 69 SER B O 1
ATOM 2574 N N . PRO B 1 70 ? 24.422 29.781 4.812 1 96.31 70 PRO B N 1
ATOM 2575 C CA . PRO B 1 70 ? 24.703 28.688 5.75 1 96.31 70 PRO B CA 1
ATOM 2576 C C . PRO B 1 70 ? 23.484 28.297 6.578 1 96.31 70 PRO B C 1
ATOM 2578 O O . PRO B 1 70 ? 23.484 27.266 7.258 1 96.31 70 PRO B O 1
ATOM 2581 N N . TYR B 1 71 ? 22.406 29.078 6.461 1 97.56 71 TYR B N 1
ATOM 2582 C CA . TYR B 1 71 ? 21.219 28.844 7.277 1 97.56 71 TYR B CA 1
ATOM 2583 C C . TYR B 1 71 ? 20.141 28.125 6.477 1 97.56 71 TYR B C 1
ATOM 2585 O O . TYR B 1 71 ? 19.141 27.688 7.035 1 97.56 71 TYR B O 1
ATOM 2593 N N . THR B 1 72 ? 20.344 28.031 5.16 1 98 72 THR B N 1
ATOM 2594 C CA . THR B 1 72 ? 19.281 27.609 4.266 1 98 72 THR B CA 1
ATOM 2595 C C . THR B 1 72 ? 18.938 26.141 4.488 1 98 72 THR B C 1
ATOM 2597 O O . THR B 1 72 ? 17.75 25.766 4.52 1 98 72 THR B O 1
ATOM 2600 N N . ILE B 1 73 ? 19.906 25.312 4.688 1 98.19 73 ILE B N 1
ATOM 2601 C CA . ILE B 1 73 ? 19.641 23.891 4.895 1 98.19 73 ILE B CA 1
ATOM 2602 C C . ILE B 1 73 ? 18.859 23.688 6.191 1 98.19 73 ILE B C 1
ATOM 2604 O O . ILE B 1 73 ? 17.875 22.953 6.219 1 98.19 73 ILE B O 1
ATOM 2608 N N . ASP B 1 74 ? 19.281 24.391 7.168 1 98.12 74 ASP B N 1
ATOM 2609 C CA . ASP B 1 74 ? 18.562 24.344 8.43 1 98.12 74 ASP B CA 1
ATOM 2610 C C . ASP B 1 74 ? 17.125 24.859 8.266 1 98.12 74 ASP B C 1
ATOM 2612 O O . ASP B 1 74 ? 16.203 24.312 8.867 1 98.12 74 ASP B O 1
ATOM 2616 N N . ALA B 1 75 ? 17.016 25.891 7.48 1 98.56 75 ALA B N 1
ATOM 2617 C CA . ALA B 1 75 ? 15.695 26.469 7.223 1 98.56 75 ALA B CA 1
ATOM 2618 C C . ALA B 1 75 ? 14.805 25.469 6.492 1 98.56 75 ALA B C 1
ATOM 2620 O O . ALA B 1 75 ? 13.609 25.359 6.777 1 98.56 75 ALA B O 1
ATOM 2621 N N . GLU B 1 76 ? 15.344 24.75 5.57 1 98.62 76 GLU B N 1
ATOM 2622 C CA . GLU B 1 76 ? 14.602 23.734 4.824 1 98.62 76 GLU B CA 1
ATOM 2623 C C . GLU B 1 76 ? 14.086 22.641 5.75 1 98.62 76 GLU B C 1
ATOM 2625 O O . GLU B 1 76 ? 12.93 22.219 5.641 1 98.62 76 GLU B O 1
ATOM 2630 N N . LEU B 1 77 ? 14.875 22.172 6.633 1 98.88 77 LEU B N 1
ATOM 2631 C CA . LEU B 1 77 ? 14.469 21.156 7.598 1 98.88 77 LEU B CA 1
ATOM 2632 C C . LEU B 1 77 ? 13.406 21.703 8.547 1 98.88 77 LEU B C 1
ATOM 2634 O O . LEU B 1 77 ? 12.383 21.062 8.781 1 98.88 77 LEU B O 1
ATOM 2638 N N . SER B 1 78 ? 13.656 22.922 8.984 1 98.88 78 SER B N 1
ATOM 2639 C CA . SER B 1 78 ? 12.75 23.547 9.945 1 98.88 78 SER B CA 1
ATOM 2640 C C . SER B 1 78 ? 11.398 23.844 9.312 1 98.88 78 SER B C 1
ATOM 2642 O O . SER B 1 78 ? 10.375 23.859 10 1 98.88 78 SER B O 1
ATOM 2644 N N . LEU B 1 79 ? 11.438 24.047 8.016 1 98.88 79 LEU B N 1
ATOM 2645 C CA . LEU B 1 79 ? 10.18 24.219 7.293 1 98.88 79 LEU B CA 1
ATOM 2646 C C . LEU B 1 79 ? 9.289 23 7.453 1 98.88 79 LEU B C 1
ATOM 2648 O O . LEU B 1 79 ? 8.094 23.125 7.707 1 98.88 79 LEU B O 1
ATOM 2652 N N . GLY B 1 80 ? 9.859 21.797 7.344 1 98.94 80 GLY B N 1
ATOM 2653 C CA . GLY B 1 80 ? 9.125 20.578 7.617 1 98.94 80 GLY B CA 1
ATOM 2654 C C . GLY B 1 80 ? 8.578 20.516 9.031 1 98.94 80 GLY B C 1
ATOM 2655 O O . GLY B 1 80 ? 7.414 20.156 9.242 1 98.94 80 GLY B O 1
ATOM 2656 N N . ASP B 1 81 ? 9.414 20.891 9.938 1 98.94 81 ASP B N 1
ATOM 2657 C CA . ASP B 1 81 ? 9.008 20.906 11.336 1 98.94 81 ASP B CA 1
ATOM 2658 C C . ASP B 1 81 ? 7.836 21.859 11.562 1 98.94 81 ASP B C 1
ATOM 2660 O O . ASP B 1 81 ? 6.918 21.562 12.328 1 98.94 81 ASP B O 1
ATOM 2664 N N . ALA B 1 82 ? 7.93 22.969 10.914 1 98.94 82 ALA B N 1
ATOM 2665 C CA . ALA B 1 82 ? 6.863 23.953 11.055 1 98.94 82 ALA B CA 1
ATOM 2666 C C . ALA B 1 82 ? 5.535 23.391 10.547 1 98.94 82 ALA B C 1
ATOM 2668 O O . ALA B 1 82 ? 4.508 23.5 11.219 1 98.94 82 ALA B O 1
ATOM 2669 N N . TYR B 1 83 ? 5.598 22.797 9.398 1 98.88 83 TYR B N 1
ATOM 2670 C CA . TYR B 1 83 ? 4.395 22.188 8.852 1 98.88 83 TYR B CA 1
ATOM 2671 C C . TYR B 1 83 ? 3.875 21.094 9.773 1 98.88 83 TYR B C 1
ATOM 2673 O O . TYR B 1 83 ? 2.666 20.984 10 1 98.88 83 TYR B O 1
ATOM 2681 N N . PHE B 1 84 ? 4.73 20.25 10.328 1 98.88 84 PHE B N 1
ATOM 2682 C CA . PHE B 1 84 ? 4.34 19.156 11.203 1 98.88 84 PHE B CA 1
ATOM 2683 C C . PHE B 1 84 ? 3.662 19.672 12.461 1 98.88 84 PHE B C 1
ATOM 2685 O O . PHE B 1 84 ? 2.602 19.172 12.852 1 98.88 84 PHE B O 1
ATOM 2692 N N . LEU B 1 85 ? 4.281 20.625 13.039 1 98.75 85 LEU B N 1
ATOM 2693 C CA . LEU B 1 85 ? 3.762 21.172 14.289 1 98.75 85 LEU B CA 1
ATOM 2694 C C . LEU B 1 85 ? 2.453 21.922 14.055 1 98.75 85 LEU B C 1
ATOM 2696 O O . LEU B 1 85 ? 1.615 22.016 14.953 1 98.75 85 LEU B O 1
ATOM 2700 N N . ASP B 1 86 ? 2.277 22.484 12.859 1 98.25 86 ASP B N 1
ATOM 2701 C CA . ASP B 1 86 ? 1.023 23.125 12.484 1 98.25 86 ASP B CA 1
ATOM 2702 C C . ASP B 1 86 ? -0.023 22.094 12.062 1 98.25 86 ASP B C 1
ATOM 2704 O O . ASP B 1 86 ? -1.07 22.453 11.523 1 98.25 86 ASP B O 1
ATOM 2708 N N . GLU B 1 87 ? 0.33 20.797 12.086 1 98.31 87 GLU B N 1
ATOM 2709 C CA . GLU B 1 87 ? -0.525 19.656 11.773 1 98.31 87 GLU B CA 1
ATOM 2710 C C . GLU B 1 87 ? -0.878 19.609 10.297 1 98.31 87 GLU B C 1
ATOM 2712 O O . GLU B 1 87 ? -1.926 19.078 9.914 1 98.31 87 GLU B O 1
ATOM 2717 N N . GLU B 1 88 ? -0.082 20.312 9.57 1 98.44 88 GLU B N 1
ATOM 2718 C CA . GLU B 1 88 ? -0.129 20.172 8.117 1 98.44 88 GLU B CA 1
ATOM 2719 C C . GLU B 1 88 ? 0.723 19 7.645 1 98.44 88 GLU B C 1
ATOM 2721 O O . GLU B 1 88 ? 1.724 19.188 6.949 1 98.44 88 GLU B O 1
ATOM 2726 N N . TYR B 1 89 ? 0.249 17.828 7.867 1 98.69 89 TYR B N 1
ATOM 2727 C CA . TYR B 1 89 ? 1.071 16.625 7.785 1 98.69 89 TYR B CA 1
ATOM 2728 C C . TYR B 1 89 ? 1.404 16.297 6.336 1 98.69 89 TYR B C 1
ATOM 2730 O O . TYR B 1 89 ? 2.484 15.766 6.047 1 98.69 89 TYR B O 1
ATOM 2738 N N . GLU B 1 90 ? 0.465 16.531 5.445 1 97.94 90 GLU B N 1
ATOM 2739 C CA . GLU B 1 90 ? 0.743 16.281 4.035 1 97.94 90 GLU B CA 1
ATOM 2740 C C . GLU B 1 90 ? 1.909 17.141 3.543 1 97.94 90 GLU B C 1
ATOM 2742 O O . GLU B 1 90 ? 2.842 16.625 2.92 1 97.94 90 GLU B O 1
ATOM 2747 N N . LEU B 1 91 ? 1.869 18.391 3.865 1 98.69 91 LEU B N 1
ATOM 2748 C CA . LEU B 1 91 ? 2.932 19.312 3.473 1 98.69 91 LEU B CA 1
ATOM 2749 C C . LEU B 1 91 ? 4.238 18.953 4.176 1 98.69 91 LEU B C 1
ATOM 2751 O O . LEU B 1 91 ? 5.316 19.062 3.586 1 98.69 91 LEU B O 1
ATOM 2755 N N . ALA B 1 92 ? 4.094 18.594 5.422 1 98.94 92 ALA B N 1
ATOM 2756 C CA . ALA B 1 92 ? 5.277 18.188 6.172 1 98.94 92 ALA B CA 1
ATOM 2757 C C . ALA B 1 92 ? 5.98 17.016 5.504 1 98.94 92 ALA B C 1
ATOM 2759 O O . ALA B 1 92 ? 7.184 17.062 5.242 1 98.94 92 ALA B O 1
ATOM 2760 N N . ALA B 1 93 ? 5.211 15.977 5.172 1 98.88 93 ALA B N 1
ATOM 2761 C CA . ALA B 1 93 ? 5.781 14.789 4.539 1 98.88 93 ALA B CA 1
ATOM 2762 C C . ALA B 1 93 ? 6.492 15.148 3.236 1 98.88 93 ALA B C 1
ATOM 2764 O O . ALA B 1 93 ? 7.621 14.711 2.994 1 98.88 93 ALA B O 1
ATOM 2765 N N . GLU B 1 94 ? 5.828 15.961 2.467 1 98.69 94 GLU B N 1
ATOM 2766 C CA . GLU B 1 94 ? 6.414 16.375 1.192 1 98.69 94 GLU B CA 1
ATOM 2767 C C . GLU B 1 94 ? 7.711 17.141 1.404 1 98.69 94 GLU B C 1
ATOM 2769 O O . GLU B 1 94 ? 8.688 16.938 0.687 1 98.69 94 GLU B O 1
ATOM 2774 N N . THR B 1 95 ? 7.703 18 2.35 1 98.88 95 THR B N 1
ATOM 2775 C CA . THR B 1 95 ? 8.859 18.844 2.629 1 98.88 95 THR B CA 1
ATOM 2776 C C . THR B 1 95 ? 10.039 18 3.113 1 98.88 95 THR B C 1
ATOM 2778 O O . THR B 1 95 ? 11.172 18.219 2.691 1 98.88 95 THR B O 1
ATOM 2781 N N . TYR B 1 96 ? 9.773 17.062 3.965 1 98.94 96 TYR B N 1
ATOM 2782 C CA . TYR B 1 96 ? 10.828 16.172 4.43 1 98.94 96 TYR B CA 1
ATOM 2783 C C . TYR B 1 96 ? 11.359 15.312 3.289 1 98.94 96 TYR B C 1
ATOM 2785 O O . TYR B 1 96 ? 12.57 15.086 3.188 1 98.94 96 TYR B O 1
ATOM 2793 N N . LYS B 1 97 ? 10.477 14.812 2.465 1 98.81 97 LYS B N 1
ATOM 2794 C CA . LYS B 1 97 ? 10.914 14.047 1.298 1 98.81 97 LYS B CA 1
ATOM 2795 C C . LYS B 1 97 ? 11.82 14.883 0.399 1 98.81 97 LYS B C 1
ATOM 2797 O O . LYS B 1 97 ? 12.836 14.391 -0.095 1 98.81 97 LYS B O 1
ATOM 2802 N N . ASP B 1 98 ? 11.422 16.125 0.233 1 98.62 98 ASP B N 1
ATOM 2803 C CA . ASP B 1 98 ? 12.25 17.031 -0.555 1 98.62 98 ASP B CA 1
ATOM 2804 C C . ASP B 1 98 ? 13.625 17.203 0.075 1 98.62 98 ASP B C 1
ATOM 2806 O O . ASP B 1 98 ? 14.641 17.203 -0.626 1 98.62 98 ASP B O 1
ATOM 2810 N N . PHE B 1 99 ? 13.664 17.406 1.36 1 98.81 99 PHE B N 1
ATOM 2811 C CA . PHE B 1 99 ? 14.93 17.562 2.061 1 98.81 99 PHE B CA 1
ATOM 2812 C C . PHE B 1 99 ? 15.836 16.359 1.809 1 98.81 99 PHE B C 1
ATOM 2814 O O . PHE B 1 99 ? 17.016 16.531 1.505 1 98.81 99 PHE B O 1
ATOM 2821 N N . GLU B 1 100 ? 15.281 15.195 1.938 1 98.69 100 GLU B N 1
ATOM 2822 C CA . GLU B 1 100 ? 16.047 13.977 1.714 1 98.69 100 GLU B CA 1
ATOM 2823 C C . GLU B 1 100 ? 16.625 13.938 0.297 1 98.69 100 GLU B C 1
ATOM 2825 O O . GLU B 1 100 ? 17.766 13.531 0.093 1 98.69 100 GLU B O 1
ATOM 2830 N N . SER B 1 101 ? 15.789 14.281 -0.626 1 97.88 101 SER B N 1
ATOM 2831 C CA . SER B 1 101 ? 16.203 14.273 -2.025 1 97.88 101 SER B CA 1
ATOM 2832 C C . SER B 1 101 ? 17.328 15.266 -2.273 1 97.88 101 SER B C 1
ATOM 2834 O O . SER B 1 101 ? 18.266 14.969 -3.018 1 97.88 101 SER B O 1
ATOM 2836 N N . LEU B 1 102 ? 17.281 16.359 -1.629 1 97.5 102 LEU B N 1
ATOM 2837 C CA . LEU B 1 102 ? 18.25 17.438 -1.836 1 97.5 102 LEU B CA 1
ATOM 2838 C C . LEU B 1 102 ? 19.531 17.172 -1.061 1 97.5 102 LEU B C 1
ATOM 2840 O O . LEU B 1 102 ? 20.609 17.578 -1.489 1 97.5 102 LEU B O 1
ATOM 2844 N N . HIS B 1 103 ? 19.375 16.531 0.068 1 97.88 103 HIS B N 1
ATOM 2845 C CA . HIS B 1 103 ? 20.516 16.359 0.961 1 97.88 103 HIS B CA 1
ATOM 2846 C C . HIS B 1 103 ? 20.625 14.906 1.438 1 97.88 103 HIS B C 1
ATOM 2848 O O . HIS B 1 103 ? 20.562 14.641 2.641 1 97.88 103 HIS B O 1
ATOM 2854 N N . PRO B 1 104 ? 20.922 13.977 0.564 1 97.19 104 PRO B N 1
ATOM 2855 C CA . PRO B 1 104 ? 20.859 12.547 0.905 1 97.19 104 PRO B CA 1
ATOM 2856 C C . PRO B 1 104 ? 21.969 12.133 1.878 1 97.19 104 PRO B C 1
ATOM 2858 O O . PRO B 1 104 ? 21.859 11.094 2.531 1 97.19 104 PRO B O 1
ATOM 2861 N N . ARG B 1 105 ? 22.984 12.898 2.066 1 96.94 105 ARG B N 1
ATOM 2862 C CA . ARG B 1 105 ? 24.109 12.516 2.922 1 96.94 105 ARG B CA 1
ATOM 2863 C C . ARG B 1 105 ? 24.109 13.344 4.207 1 96.94 105 ARG B C 1
ATOM 2865 O O . ARG B 1 105 ? 25.047 13.234 5.012 1 96.94 105 ARG B O 1
ATOM 2872 N N . HIS B 1 106 ? 23.156 14.125 4.379 1 97.94 106 HIS B N 1
ATOM 2873 C CA . HIS B 1 106 ? 23.094 14.992 5.551 1 97.94 106 HIS B CA 1
ATOM 2874 C C . HIS B 1 106 ? 22.922 14.172 6.828 1 97.94 106 HIS B C 1
ATOM 2876 O O . HIS B 1 106 ? 22.219 13.164 6.836 1 97.94 106 HIS B O 1
ATOM 2882 N N . GLU B 1 107 ? 23.453 14.656 7.965 1 97.75 107 GLU B N 1
ATOM 2883 C CA . GLU B 1 107 ? 23.438 13.945 9.242 1 97.75 107 GLU B CA 1
ATOM 2884 C C . GLU B 1 107 ? 22.031 13.867 9.805 1 97.75 107 GLU B C 1
ATOM 2886 O O . GLU B 1 107 ? 21.734 13.016 10.648 1 97.75 107 GLU B O 1
ATOM 2891 N N . ALA B 1 108 ? 21.062 14.695 9.273 1 98.56 108 ALA B N 1
ATOM 2892 C CA . ALA B 1 108 ? 19.703 14.75 9.781 1 98.56 108 ALA B CA 1
ATOM 2893 C C . ALA B 1 108 ? 18.828 13.703 9.102 1 98.56 108 ALA B C 1
ATOM 2895 O O . ALA B 1 108 ? 17.641 13.586 9.406 1 98.56 108 ALA B O 1
ATOM 2896 N N . ILE B 1 109 ? 19.328 12.891 8.305 1 98.75 109 ILE B N 1
ATOM 2897 C CA . ILE B 1 109 ? 18.531 12 7.473 1 98.75 109 ILE B CA 1
ATOM 2898 C C . ILE B 1 109 ? 17.766 11.016 8.359 1 98.75 109 ILE B C 1
ATOM 2900 O O . ILE B 1 109 ? 16.578 10.758 8.141 1 98.75 109 ILE B O 1
ATOM 2904 N N . PRO B 1 110 ? 18.328 10.469 9.445 1 98.88 110 PRO B N 1
ATOM 2905 C CA . PRO B 1 110 ? 17.516 9.617 10.32 1 98.88 110 PRO B CA 1
ATOM 2906 C C . PRO B 1 110 ? 16.297 10.336 10.875 1 98.88 110 PRO B C 1
ATOM 2908 O O . PRO B 1 110 ? 15.203 9.773 10.914 1 98.88 110 PRO B O 1
ATOM 2911 N N . TYR B 1 111 ? 16.531 11.562 11.258 1 98.88 111 TYR B N 1
ATOM 2912 C CA . TYR B 1 111 ? 15.422 12.375 11.742 1 98.88 111 TYR B CA 1
ATOM 2913 C C . TYR B 1 111 ? 14.406 12.633 10.633 1 98.88 111 TYR B C 1
ATOM 2915 O O . TYR B 1 111 ? 13.195 12.555 10.859 1 98.88 111 TYR B O 1
ATOM 2923 N N . VAL B 1 112 ? 14.906 12.93 9.461 1 98.94 112 VAL B N 1
ATOM 2924 C CA . VAL B 1 112 ? 14.062 13.219 8.312 1 98.94 112 VAL B CA 1
ATOM 2925 C C . VAL B 1 112 ? 13.211 12 7.973 1 98.94 112 VAL B C 1
ATOM 2927 O O . VAL B 1 112 ? 12.008 12.125 7.738 1 98.94 112 VAL B O 1
ATOM 2930 N N . LEU B 1 113 ? 13.766 10.789 8 1 98.94 113 LEU B N 1
ATOM 2931 C CA . LEU B 1 113 ? 13.008 9.562 7.762 1 98.94 113 LEU B CA 1
ATOM 2932 C C . LEU B 1 113 ? 11.938 9.367 8.828 1 98.94 113 LEU B C 1
ATOM 2934 O O . LEU B 1 113 ? 10.789 9.039 8.508 1 98.94 113 LEU B O 1
ATOM 2938 N N . TYR B 1 114 ? 12.297 9.633 10.031 1 98.94 114 TYR B N 1
ATOM 2939 C CA . TYR B 1 114 ? 11.367 9.492 11.148 1 98.94 114 TYR B CA 1
ATOM 2940 C C . TYR B 1 114 ? 10.188 10.445 11.008 1 98.94 114 TYR B C 1
ATOM 2942 O O . TYR B 1 114 ? 9.031 10.031 11.109 1 98.94 114 TYR B O 1
ATOM 2950 N N . GLN B 1 115 ? 10.484 11.648 10.688 1 98.94 115 GLN B N 1
ATOM 2951 C CA . GLN B 1 115 ? 9.445 12.672 10.625 1 98.94 115 GLN B CA 1
ATOM 2952 C C . GLN B 1 115 ? 8.562 12.492 9.391 1 98.94 115 GLN B C 1
ATOM 2954 O O . GLN B 1 115 ? 7.371 12.797 9.422 1 98.94 115 GLN B O 1
ATOM 2959 N N . THR B 1 116 ? 9.188 11.977 8.32 1 98.94 116 THR B N 1
ATOM 2960 C CA . THR B 1 116 ? 8.375 11.625 7.164 1 98.94 116 THR B CA 1
ATOM 2961 C C . THR B 1 116 ? 7.352 10.547 7.531 1 98.94 116 THR B C 1
ATOM 2963 O O . THR B 1 116 ? 6.16 10.695 7.262 1 98.94 116 THR B O 1
ATOM 2966 N N . GLY B 1 117 ? 7.82 9.508 8.18 1 98.94 117 GLY B N 1
ATOM 2967 C CA . GLY B 1 117 ? 6.922 8.461 8.641 1 98.94 117 GLY B CA 1
ATOM 2968 C C . GLY B 1 117 ? 5.84 8.969 9.57 1 98.94 117 GLY B C 1
ATOM 2969 O O . GLY B 1 117 ? 4.664 8.617 9.414 1 98.94 117 GLY B O 1
ATOM 2970 N N . MET B 1 118 ? 6.262 9.812 10.492 1 98.94 118 MET B N 1
ATOM 2971 C CA . MET B 1 118 ? 5.316 10.383 11.445 1 98.94 118 MET B CA 1
ATOM 2972 C C . MET B 1 118 ? 4.254 11.219 10.727 1 98.94 118 MET B C 1
ATOM 2974 O O . MET B 1 118 ? 3.066 11.109 11.031 1 98.94 118 MET B O 1
ATOM 2978 N N . SER B 1 119 ? 4.703 12.047 9.812 1 98.94 119 SER B N 1
ATOM 2979 C CA . SER B 1 119 ? 3.789 12.914 9.07 1 98.94 119 SER B CA 1
ATOM 2980 C C . SER B 1 119 ? 2.795 12.086 8.258 1 98.94 119 SER B C 1
ATOM 2982 O O . SER B 1 119 ? 1.608 12.414 8.203 1 98.94 119 SER B O 1
ATOM 2984 N N . LEU B 1 120 ? 3.24 11.023 7.695 1 98.81 120 LEU B N 1
ATOM 2985 C CA . LEU B 1 120 ? 2.387 10.125 6.922 1 98.81 120 LEU B CA 1
ATOM 2986 C C . LEU B 1 120 ? 1.401 9.398 7.828 1 98.81 120 LEU B C 1
ATOM 2988 O O . LEU B 1 120 ? 0.205 9.336 7.535 1 98.81 120 LEU B O 1
ATOM 2992 N N . MET B 1 121 ? 1.876 8.844 8.906 1 98.81 121 MET B N 1
ATOM 2993 C CA . MET B 1 121 ? 1.028 8.102 9.828 1 98.81 121 MET B CA 1
ATOM 2994 C C . MET B 1 121 ? -0.077 8.992 10.391 1 98.81 121 MET B C 1
ATOM 2996 O O . MET B 1 121 ? -1.228 8.562 10.5 1 98.81 121 MET B O 1
ATOM 3000 N N . LYS B 1 122 ? 0.277 10.219 10.609 1 98.5 122 LYS B N 1
ATOM 3001 C CA . LYS B 1 122 ? -0.66 11.141 11.242 1 98.5 122 LYS B CA 1
ATOM 3002 C C . LYS B 1 122 ? -1.745 11.578 10.266 1 98.5 122 LYS B C 1
ATOM 3004 O O . LYS B 1 122 ? -2.777 12.117 10.672 1 98.5 122 LYS B O 1
ATOM 3009 N N . GLN B 1 123 ? -1.532 11.383 9.023 1 97.44 123 GLN B N 1
ATOM 3010 C CA . GLN B 1 123 ? -2.562 11.695 8.039 1 97.44 123 GLN B CA 1
ATOM 3011 C C . GLN B 1 123 ? -3.729 10.711 8.133 1 97.44 123 GLN B C 1
ATOM 3013 O O . GLN B 1 123 ? -4.824 10.992 7.645 1 97.44 123 GLN B O 1
ATOM 3018 N N . PHE B 1 124 ? -3.5 9.508 8.68 1 97.12 124 PHE B N 1
ATOM 3019 C CA . PHE B 1 124 ? -4.562 8.523 8.852 1 97.12 124 PHE B CA 1
ATOM 3020 C C . PHE B 1 124 ? -5.461 8.906 10.023 1 97.12 124 PHE B C 1
ATOM 3022 O O . PHE B 1 124 ? -5.039 8.844 11.188 1 97.12 124 PHE B O 1
ATOM 3029 N N . ARG B 1 125 ? -6.73 9.195 9.703 1 92.75 125 ARG B N 1
ATOM 3030 C CA . ARG B 1 125 ? -7.566 9.836 10.711 1 92.75 125 ARG B CA 1
ATOM 3031 C C . ARG B 1 125 ? -8.609 8.859 11.258 1 92.75 125 ARG B C 1
ATOM 3033 O O . ARG B 1 125 ? -9.031 8.977 12.406 1 92.75 125 ARG B O 1
ATOM 3040 N N . SER B 1 126 ? -8.984 7.941 10.438 1 94.5 126 SER B N 1
ATOM 3041 C CA . SER B 1 126 ? -10.031 7.02 10.867 1 94.5 126 SER B CA 1
ATOM 3042 C C . SER B 1 126 ? -9.984 5.723 10.07 1 94.5 126 SER B C 1
ATOM 3044 O O . SER B 1 126 ? -9.469 5.695 8.945 1 94.5 126 SER B O 1
ATOM 3046 N N . ILE B 1 127 ? -10.547 4.703 10.602 1 95.25 127 ILE B N 1
ATOM 3047 C CA . ILE B 1 127 ? -10.398 3.32 10.156 1 95.25 127 ILE B CA 1
ATOM 3048 C C . ILE B 1 127 ? -11.102 3.133 8.812 1 95.25 127 ILE B C 1
ATOM 3050 O O . ILE B 1 127 ? -10.836 2.162 8.094 1 95.25 127 ILE B O 1
ATOM 3054 N N . ASP B 1 128 ? -12.055 4.039 8.484 1 94.94 128 ASP B N 1
ATOM 3055 C CA . ASP B 1 128 ? -12.812 3.912 7.25 1 94.94 128 ASP B CA 1
ATOM 3056 C C . ASP B 1 128 ? -12.047 4.508 6.07 1 94.94 128 ASP B C 1
ATOM 3058 O O . ASP B 1 128 ? -12.5 4.43 4.926 1 94.94 128 ASP B O 1
ATOM 3062 N N . ARG B 1 129 ? -10.828 5.066 6.34 1 95.25 129 ARG B N 1
ATOM 3063 C CA . ARG B 1 129 ? -10.047 5.734 5.305 1 95.25 129 ARG B CA 1
ATOM 3064 C C . ARG B 1 129 ? -9.086 4.758 4.637 1 95.25 129 ARG B C 1
ATOM 3066 O O . ARG B 1 129 ? -8.859 3.654 5.137 1 95.25 129 ARG B O 1
ATOM 3073 N N . ALA B 1 130 ? -8.648 5.211 3.408 1 95.06 130 ALA B N 1
ATOM 3074 C CA . ALA B 1 130 ? -7.621 4.426 2.725 1 95.06 130 ALA B CA 1
ATOM 3075 C C . ALA B 1 130 ? -6.34 4.367 3.549 1 95.06 130 ALA B C 1
ATOM 3077 O O . ALA B 1 130 ? -6.023 5.305 4.289 1 95.06 130 ALA B O 1
ATOM 3078 N N . THR B 1 131 ? -5.562 3.264 3.404 1 96.81 131 THR B N 1
ATOM 3079 C CA . THR B 1 131 ? -4.402 3.045 4.262 1 96.81 131 THR B CA 1
ATOM 3080 C C . THR B 1 131 ? -3.107 3.289 3.492 1 96.81 131 THR B C 1
ATOM 3082 O O . THR B 1 131 ? -2.029 2.9 3.945 1 96.81 131 THR B O 1
ATOM 3085 N N . THR B 1 132 ? -3.156 3.916 2.35 1 95.31 132 THR B N 1
ATOM 3086 C CA . THR B 1 132 ? -2 4.172 1.498 1 95.31 132 THR B CA 1
ATOM 3087 C C . THR B 1 132 ? -0.911 4.906 2.271 1 95.31 132 THR B C 1
ATOM 3089 O O . THR B 1 132 ? 0.254 4.504 2.25 1 95.31 132 THR B O 1
ATOM 3092 N N . GLU B 1 133 ? -1.271 5.949 3 1 96.62 133 GLU B N 1
ATOM 3093 C CA . GLU B 1 133 ? -0.3 6.734 3.752 1 96.62 133 GLU B CA 1
ATOM 3094 C C . GLU B 1 133 ? 0.277 5.938 4.918 1 96.62 133 GLU B C 1
ATOM 3096 O O . GLU B 1 133 ? 1.445 6.102 5.273 1 96.62 133 GLU B O 1
ATOM 3101 N N . LEU B 1 134 ? -0.519 5.07 5.469 1 97.75 134 LEU B N 1
ATOM 3102 C CA . LEU B 1 134 ? -0.034 4.223 6.551 1 97.75 134 LEU B CA 1
ATOM 3103 C C . LEU B 1 134 ? 1.039 3.262 6.051 1 97.75 134 LEU B C 1
ATOM 3105 O O . LEU B 1 134 ? 2.051 3.049 6.723 1 97.75 134 LEU B O 1
ATOM 3109 N N . GLN B 1 135 ? 0.73 2.678 4.957 1 97.25 135 GLN B N 1
ATOM 3110 C CA . GLN B 1 135 ? 1.718 1.777 4.375 1 97.25 135 GLN B CA 1
ATOM 3111 C C . GLN B 1 135 ? 3.021 2.51 4.074 1 97.25 135 GLN B C 1
ATOM 3113 O O . GLN B 1 135 ? 4.109 1.992 4.34 1 97.25 135 GLN B O 1
ATOM 3118 N N . GLU B 1 136 ? 2.873 3.666 3.484 1 97.56 136 GLU B N 1
ATOM 3119 C CA . GLU B 1 136 ? 4.066 4.453 3.195 1 97.56 136 GLU B CA 1
ATOM 3120 C C . GLU B 1 136 ? 4.801 4.836 4.48 1 97.56 136 GLU B C 1
ATOM 3122 O O . GLU B 1 136 ? 6.031 4.848 4.516 1 97.56 136 GLU B O 1
ATOM 3127 N N . ALA B 1 137 ? 4.055 5.188 5.484 1 98.88 137 ALA B N 1
ATOM 3128 C CA . ALA B 1 137 ? 4.66 5.477 6.785 1 98.88 137 ALA B CA 1
ATOM 3129 C C . ALA B 1 137 ? 5.469 4.285 7.293 1 98.88 137 ALA B C 1
ATOM 3131 O O . ALA B 1 137 ? 6.621 4.441 7.699 1 98.88 137 ALA B O 1
ATOM 3132 N N . TYR B 1 138 ? 4.867 3.117 7.273 1 98.75 138 TYR B N 1
ATOM 3133 C CA . TYR B 1 138 ? 5.555 1.893 7.672 1 98.75 138 TYR B CA 1
ATOM 3134 C C . TYR B 1 138 ? 6.879 1.743 6.938 1 98.75 138 TYR B C 1
ATOM 3136 O O . TYR B 1 138 ? 7.895 1.393 7.539 1 98.75 138 TYR B O 1
ATOM 3144 N N . ASP B 1 139 ? 6.844 1.995 5.621 1 97.62 139 ASP B N 1
ATOM 3145 C CA . ASP B 1 139 ? 8.039 1.833 4.797 1 97.62 139 ASP B CA 1
ATOM 3146 C C . ASP B 1 139 ? 9.148 2.783 5.246 1 97.62 139 ASP B C 1
ATOM 3148 O O . ASP B 1 139 ? 10.32 2.408 5.27 1 97.62 139 ASP B O 1
ATOM 3152 N N . TYR B 1 140 ? 8.805 3.967 5.562 1 98.81 140 TYR B N 1
ATOM 3153 C CA . TYR B 1 140 ? 9.797 4.934 6.008 1 98.81 140 TYR B CA 1
ATOM 3154 C C . TYR B 1 140 ? 10.375 4.539 7.363 1 98.81 140 TYR B C 1
ATOM 3156 O O . TYR B 1 140 ? 11.586 4.645 7.586 1 98.81 140 TYR B O 1
ATOM 3164 N N . PHE B 1 141 ? 9.562 4.117 8.273 1 98.94 141 PHE B N 1
ATOM 3165 C CA . PHE B 1 141 ? 10.055 3.643 9.562 1 98.94 141 PHE B CA 1
ATOM 3166 C C . PHE B 1 141 ? 10.969 2.436 9.383 1 98.94 141 PHE B C 1
ATOM 3168 O O . PHE B 1 141 ? 12.008 2.326 10.039 1 98.94 141 PHE B O 1
ATOM 3175 N N . ASN B 1 142 ? 10.555 1.566 8.523 1 98.5 142 ASN B N 1
ATOM 3176 C CA . ASN B 1 142 ? 11.352 0.375 8.25 1 98.5 142 ASN B CA 1
ATOM 3177 C C . ASN B 1 142 ? 12.719 0.736 7.668 1 98.5 142 ASN B C 1
ATOM 3179 O O . ASN B 1 142 ? 13.734 0.157 8.055 1 98.5 142 ASN B O 1
ATOM 3183 N N . ARG B 1 143 ? 12.711 1.639 6.746 1 98.06 143 ARG B N 1
ATOM 3184 C CA . ARG B 1 143 ? 13.961 2.119 6.172 1 98.06 143 ARG B CA 1
ATOM 3185 C C . ARG B 1 143 ? 14.875 2.686 7.25 1 98.06 143 ARG B C 1
ATOM 3187 O O . ARG B 1 143 ? 16.078 2.398 7.27 1 98.06 143 ARG B O 1
ATOM 3194 N N . LEU B 1 144 ? 14.32 3.439 8.125 1 98.81 144 LEU B N 1
ATOM 3195 C CA . LEU B 1 144 ? 15.094 4.012 9.219 1 98.81 144 LEU B CA 1
ATOM 3196 C C . LEU B 1 144 ? 15.688 2.916 10.102 1 98.81 144 LEU B C 1
ATOM 3198 O O . LEU B 1 144 ? 16.875 2.963 10.438 1 98.81 144 LEU B O 1
ATOM 3202 N N . SER B 1 145 ? 14.891 1.97 10.453 1 98.38 145 SER B N 1
ATOM 3203 C CA . SER B 1 145 ? 15.305 0.885 11.336 1 98.38 145 SER B CA 1
ATOM 3204 C C . SER B 1 145 ? 16.422 0.056 10.703 1 98.38 145 SER B C 1
ATOM 3206 O O . SER B 1 145 ? 17.344 -0.393 11.398 1 98.38 145 SER B O 1
ATOM 3208 N N . GLN B 1 146 ? 16.375 -0.08 9.406 1 96.81 146 GLN B N 1
ATOM 3209 C CA . GLN B 1 146 ? 17.344 -0.921 8.703 1 96.81 146 GLN B CA 1
ATOM 3210 C C . GLN B 1 146 ? 18.625 -0.159 8.406 1 96.81 146 GLN B C 1
ATOM 3212 O O . GLN B 1 146 ? 19.734 -0.686 8.602 1 96.81 146 GLN B O 1
ATOM 3217 N N . MET B 1 147 ? 18.516 1.046 8.039 1 97.31 147 MET B N 1
ATOM 3218 C CA . MET B 1 147 ? 19.656 1.79 7.535 1 97.31 147 MET B CA 1
ATOM 3219 C C . MET B 1 147 ? 20.375 2.508 8.672 1 97.31 147 MET B C 1
ATOM 3221 O O . MET B 1 147 ? 21.594 2.738 8.594 1 97.31 147 MET B O 1
ATOM 3225 N N . TYR B 1 148 ? 19.609 2.873 9.68 1 98.38 148 TYR B N 1
ATOM 3226 C CA . TYR B 1 148 ? 20.172 3.629 10.789 1 98.38 148 TYR B CA 1
ATOM 3227 C C . TYR B 1 148 ? 19.766 3.012 12.125 1 98.38 148 TYR B C 1
ATOM 3229 O O . TYR B 1 148 ? 19.188 3.689 12.977 1 98.38 148 TYR B O 1
ATOM 3237 N N . PRO B 1 149 ? 20.141 1.787 12.383 1 98.12 149 PRO B N 1
ATOM 3238 C CA . PRO B 1 149 ? 19.688 1.064 13.578 1 98.12 149 PRO B CA 1
ATOM 3239 C C . PRO B 1 149 ? 20.219 1.677 14.875 1 98.12 149 PRO B C 1
ATOM 3241 O O . PRO B 1 149 ? 19.656 1.459 15.945 1 98.12 149 PRO B O 1
ATOM 3244 N N . ASP B 1 150 ? 21.281 2.48 14.781 1 97.81 150 ASP B N 1
ATOM 3245 C CA . ASP B 1 150 ? 21.906 3.037 15.977 1 97.81 150 ASP B CA 1
ATOM 3246 C C . ASP B 1 150 ? 21.438 4.473 16.219 1 97.81 150 ASP B C 1
ATOM 3248 O O . ASP B 1 150 ? 21.828 5.098 17.203 1 97.81 150 ASP B O 1
ATOM 3252 N N . SER B 1 151 ? 20.609 4.957 15.336 1 98.31 151 SER B N 1
ATOM 3253 C CA . SER B 1 151 ? 20.141 6.328 15.516 1 98.31 151 SER B CA 1
ATOM 3254 C C . SER B 1 151 ? 19.188 6.434 16.703 1 98.31 151 SER B C 1
ATOM 3256 O O . SER B 1 151 ? 18.578 5.441 17.109 1 98.31 151 SER B O 1
ATOM 3258 N N . PRO B 1 152 ? 19.031 7.656 17.281 1 98.25 152 PRO B N 1
ATOM 3259 C CA . PRO B 1 152 ? 18.125 7.844 18.406 1 98.25 152 PRO B CA 1
ATOM 3260 C C . PRO B 1 152 ? 16.656 7.66 18 1 98.25 152 PRO B C 1
ATOM 3262 O O . PRO B 1 152 ? 15.781 7.582 18.875 1 98.25 152 PRO B O 1
ATOM 3265 N N . TYR B 1 153 ? 16.406 7.531 16.734 1 98.62 153 TYR B N 1
ATOM 3266 C CA . TYR B 1 153 ? 15.039 7.473 16.25 1 98.62 153 TYR B CA 1
ATOM 3267 C C . TYR B 1 153 ? 14.633 6.035 15.938 1 98.62 153 TYR B C 1
ATOM 3269 O O . TYR B 1 153 ? 13.469 5.762 15.633 1 98.62 153 TYR B O 1
ATOM 3277 N N . ALA B 1 154 ? 15.562 5.109 15.977 1 98.5 154 ALA B N 1
ATOM 3278 C CA . ALA B 1 154 ? 15.344 3.744 15.516 1 98.5 154 ALA B CA 1
ATOM 3279 C C . ALA B 1 154 ? 14.305 3.029 16.375 1 98.5 154 ALA B C 1
ATOM 3281 O O . ALA B 1 154 ? 13.398 2.373 15.852 1 98.5 154 ALA B O 1
ATOM 3282 N N . LYS B 1 155 ? 14.391 3.154 17.688 1 97.88 155 LYS B N 1
ATOM 3283 C CA . LYS B 1 155 ? 13.445 2.496 18.578 1 97.88 155 LYS B CA 1
ATOM 3284 C C . LYS B 1 155 ? 12.031 3.023 18.375 1 97.88 155 LYS B C 1
ATOM 3286 O O . LYS B 1 155 ? 11.078 2.246 18.297 1 97.88 155 LYS B O 1
ATOM 3291 N N . GLY B 1 156 ? 11.938 4.336 18.297 1 98.56 156 GLY B N 1
ATOM 3292 C CA . GLY B 1 156 ? 10.641 4.926 18.016 1 98.56 156 GLY B CA 1
ATOM 3293 C C . GLY B 1 156 ? 10.055 4.477 16.688 1 98.56 156 GLY B C 1
ATOM 3294 O O . GLY B 1 156 ? 8.852 4.227 16.594 1 98.56 156 GLY B O 1
ATOM 3295 N N . ALA B 1 157 ? 10.922 4.414 15.711 1 98.81 157 ALA B N 1
ATOM 3296 C CA . ALA B 1 157 ? 10.484 3.957 14.391 1 98.81 157 ALA B CA 1
ATOM 3297 C C . ALA B 1 157 ? 9.914 2.545 14.469 1 98.81 157 ALA B C 1
ATOM 3299 O O . ALA B 1 157 ? 8.875 2.26 13.875 1 98.81 157 ALA B O 1
ATOM 3300 N N . GLU B 1 158 ? 10.508 1.663 15.172 1 98.25 158 GLU B N 1
ATOM 3301 C CA . GLU B 1 158 ? 10.031 0.289 15.312 1 98.25 158 GLU B CA 1
ATOM 3302 C C . GLU B 1 158 ? 8.664 0.243 15.984 1 98.25 158 GLU B C 1
ATOM 3304 O O . GLU B 1 158 ? 7.793 -0.526 15.578 1 98.25 158 GLU B O 1
ATOM 3309 N N . GLU B 1 159 ? 8.477 1.042 16.984 1 98.5 159 GLU B N 1
ATOM 3310 C CA . GLU B 1 159 ? 7.191 1.113 17.656 1 98.5 159 GLU B CA 1
ATOM 3311 C C . GLU B 1 159 ? 6.094 1.599 16.719 1 98.5 159 GLU B C 1
ATOM 3313 O O . GLU B 1 159 ? 4.984 1.057 16.719 1 98.5 159 GLU B O 1
ATOM 3318 N N . HIS B 1 160 ? 6.473 2.6 15.945 1 98.81 160 HIS B N 1
ATOM 3319 C CA . HIS B 1 160 ? 5.48 3.152 15.031 1 98.81 160 HIS B CA 1
ATOM 3320 C C . HIS B 1 160 ? 5.203 2.193 13.875 1 98.81 160 HIS B C 1
ATOM 3322 O O . HIS B 1 160 ? 4.098 2.174 13.328 1 98.81 160 HIS B O 1
ATOM 3328 N N . MET B 1 161 ? 6.18 1.352 13.531 1 98.75 161 MET B N 1
ATOM 3329 C CA . MET B 1 161 ? 5.91 0.287 12.57 1 98.75 161 MET B CA 1
ATOM 3330 C C . MET B 1 161 ? 4.785 -0.619 13.062 1 98.75 161 MET B C 1
ATOM 3332 O O . MET B 1 161 ? 3.871 -0.95 12.305 1 98.75 161 MET B O 1
ATOM 3336 N N . HIS B 1 162 ? 4.816 -0.993 14.312 1 98.25 162 HIS B N 1
ATOM 3337 C CA . HIS B 1 162 ? 3.775 -1.835 14.891 1 98.25 162 HIS B CA 1
ATOM 3338 C C . HIS B 1 162 ? 2.424 -1.129 14.875 1 98.25 162 HIS B C 1
ATOM 3340 O O . HIS B 1 162 ? 1.399 -1.746 14.57 1 98.25 162 HIS B O 1
ATOM 3346 N N . THR B 1 163 ? 2.49 0.138 15.188 1 98.62 163 THR B N 1
ATOM 3347 C CA . THR B 1 163 ? 1.263 0.927 15.172 1 98.62 163 THR B CA 1
ATOM 3348 C C . THR B 1 163 ? 0.652 0.95 13.773 1 98.62 163 THR B C 1
ATOM 3350 O O . THR B 1 163 ? -0.557 0.77 13.609 1 98.62 163 THR B O 1
ATOM 3353 N N . CYS B 1 164 ? 1.492 1.192 12.781 1 98.75 164 CYS B N 1
ATOM 3354 C CA . CYS B 1 164 ? 1.021 1.196 11.398 1 98.75 164 CYS B CA 1
ATOM 3355 C C . CYS B 1 164 ? 0.383 -0.14 11.039 1 98.75 164 CYS B C 1
ATOM 3357 O O . CYS B 1 164 ? -0.714 -0.176 10.477 1 98.75 164 CYS B O 1
ATOM 3359 N N . ARG B 1 165 ? 1.043 -1.237 11.43 1 98.56 165 ARG B N 1
ATOM 3360 C CA . ARG B 1 165 ? 0.549 -2.582 11.148 1 98.56 165 ARG B CA 1
ATOM 3361 C C . ARG B 1 165 ? -0.795 -2.824 11.828 1 98.56 165 ARG B C 1
ATOM 3363 O O . ARG B 1 165 ? -1.717 -3.369 11.219 1 98.56 165 ARG B O 1
ATOM 3370 N N . LYS B 1 166 ? -0.931 -2.418 13 1 98.38 166 LYS B N 1
ATOM 3371 C CA . LYS B 1 166 ? -2.17 -2.586 13.75 1 98.38 166 LYS B CA 1
ATOM 3372 C C . LYS B 1 166 ? -3.316 -1.818 13.102 1 98.38 166 LYS B C 1
ATOM 3374 O O . LYS B 1 166 ? -4.406 -2.363 12.914 1 98.38 166 LYS B O 1
ATOM 3379 N N . LEU B 1 167 ? -3.045 -0.598 12.727 1 98.56 167 LEU B N 1
ATOM 3380 C CA . LEU B 1 167 ? -4.074 0.237 12.117 1 98.56 167 LEU B CA 1
ATOM 3381 C C . LEU B 1 167 ? -4.504 -0.328 10.766 1 98.56 167 LEU B C 1
ATOM 3383 O O . LEU B 1 167 ? -5.695 -0.328 10.438 1 98.56 167 LEU B O 1
ATOM 3387 N N . MET B 1 168 ? -3.576 -0.796 10 1 98.5 168 MET B N 1
ATOM 3388 C CA . MET B 1 168 ? -3.906 -1.407 8.711 1 98.5 168 MET B CA 1
ATOM 3389 C C . MET B 1 168 ? -4.75 -2.662 8.906 1 98.5 168 MET B C 1
ATOM 3391 O O . MET B 1 168 ? -5.715 -2.887 8.172 1 98.5 168 MET B O 1
ATOM 3395 N N . ALA B 1 169 ? -4.363 -3.475 9.867 1 98.56 169 ALA B N 1
ATOM 3396 C CA . ALA B 1 169 ? -5.129 -4.684 10.164 1 98.56 169 ALA B CA 1
ATOM 3397 C C . ALA B 1 169 ? -6.551 -4.34 10.594 1 98.56 169 ALA B C 1
ATOM 3399 O O . ALA B 1 169 ? -7.508 -4.984 10.164 1 98.56 169 ALA B O 1
ATOM 3400 N N . GLU B 1 170 ? -6.688 -3.354 11.43 1 98.38 170 GLU B N 1
ATOM 3401 C CA . GLU B 1 170 ? -7.996 -2.92 11.914 1 98.38 170 GLU B CA 1
ATOM 3402 C C . GLU B 1 170 ? -8.852 -2.377 10.773 1 98.38 170 GLU B C 1
ATOM 3404 O O . GLU B 1 170 ? -10.062 -2.598 10.742 1 98.38 170 GLU B O 1
ATOM 3409 N N . HIS B 1 171 ? -8.203 -1.667 9.922 1 98.19 171 HIS B N 1
ATOM 3410 C CA . HIS B 1 171 ? -8.914 -1.189 8.742 1 98.19 171 HIS B CA 1
ATOM 3411 C C . HIS B 1 171 ? -9.469 -2.352 7.926 1 98.19 171 HIS B C 1
ATOM 3413 O O . HIS B 1 171 ? -10.633 -2.328 7.516 1 98.19 171 HIS B O 1
ATOM 3419 N N . GLU B 1 172 ? -8.641 -3.352 7.641 1 98.38 172 GLU B N 1
ATOM 3420 C CA . GLU B 1 172 ? -9.086 -4.516 6.879 1 98.38 172 GLU B CA 1
ATOM 3421 C C . GLU B 1 172 ? -10.227 -5.238 7.594 1 98.38 172 GLU B C 1
ATOM 3423 O O . GLU B 1 172 ? -11.172 -5.699 6.957 1 98.38 172 GLU B O 1
ATOM 3428 N N . LEU B 1 173 ? -10.125 -5.332 8.891 1 98.5 173 LEU B N 1
ATOM 3429 C CA . LEU B 1 173 ? -11.188 -5.949 9.664 1 98.5 173 LEU B CA 1
ATOM 3430 C C . LEU B 1 173 ? -12.492 -5.168 9.523 1 98.5 173 LEU B C 1
ATOM 3432 O O . LEU B 1 173 ? -13.562 -5.762 9.383 1 98.5 173 LEU B O 1
ATOM 3436 N N . TYR B 1 174 ? -12.398 -3.908 9.594 1 98.31 174 TYR B N 1
ATOM 3437 C CA . TYR B 1 174 ? -13.562 -3.043 9.445 1 98.31 174 TYR B CA 1
ATOM 3438 C C . TYR B 1 174 ? -14.242 -3.27 8.102 1 98.31 174 TYR B C 1
ATOM 3440 O O . TYR B 1 174 ? -15.469 -3.4 8.031 1 98.31 174 TYR B O 1
ATOM 3448 N N . ILE B 1 175 ? -13.445 -3.285 7.039 1 97.88 175 ILE B N 1
ATOM 3449 C CA . ILE B 1 175 ? -14 -3.49 5.703 1 97.88 175 ILE B CA 1
ATOM 3450 C C . ILE B 1 175 ? -14.633 -4.875 5.613 1 97.88 175 ILE B C 1
ATOM 3452 O O . ILE B 1 175 ? -15.719 -5.035 5.051 1 97.88 175 ILE B O 1
ATOM 3456 N N . ALA B 1 176 ? -13.93 -5.91 6.152 1 98.44 176 ALA B N 1
ATOM 3457 C CA . ALA B 1 176 ? -14.5 -7.254 6.184 1 98.44 176 ALA B CA 1
ATOM 3458 C C . ALA B 1 176 ? -15.859 -7.262 6.883 1 98.44 176 ALA B C 1
ATOM 3460 O O . ALA B 1 176 ? -16.812 -7.879 6.398 1 98.44 176 ALA B O 1
ATOM 3461 N N . ASP B 1 177 ? -15.938 -6.566 7.988 1 97.69 177 ASP B N 1
ATOM 3462 C CA . ASP B 1 177 ? -17.172 -6.477 8.758 1 97.69 177 ASP B CA 1
ATOM 3463 C C . ASP B 1 177 ? -18.266 -5.766 7.965 1 97.69 177 ASP B C 1
ATOM 3465 O O . ASP B 1 177 ? -19.438 -6.109 8.078 1 97.69 177 ASP B O 1
ATOM 3469 N N . VAL B 1 178 ? -17.891 -4.766 7.262 1 97.31 178 VAL B N 1
ATOM 3470 C CA . VAL B 1 178 ? -18.844 -4.07 6.406 1 97.31 178 VAL B CA 1
ATOM 3471 C C . VAL B 1 178 ? -19.469 -5.055 5.422 1 97.31 178 VAL B C 1
ATOM 3473 O O . VAL B 1 178 ? -20.688 -5.09 5.266 1 97.31 178 VAL B O 1
ATOM 3476 N N . PHE B 1 179 ? -18.688 -5.898 4.797 1 97.44 179 PHE B N 1
ATOM 3477 C CA . PHE B 1 179 ? -19.203 -6.887 3.857 1 97.44 179 PHE B CA 1
ATOM 3478 C C . PHE B 1 179 ? -20.078 -7.906 4.574 1 97.44 179 PHE B C 1
ATOM 3480 O O . PHE B 1 179 ? -21.141 -8.289 4.062 1 97.44 179 PHE B O 1
ATOM 3487 N N . TRP B 1 180 ? -19.656 -8.312 5.75 1 96.94 180 TRP B N 1
ATOM 3488 C CA . TRP B 1 180 ? -20.438 -9.258 6.547 1 96.94 180 TRP B CA 1
ATOM 3489 C C . TRP B 1 180 ? -21.828 -8.703 6.832 1 96.94 180 TRP B C 1
ATOM 3491 O O . TRP B 1 180 ? -22.828 -9.391 6.629 1 96.94 180 TRP B O 1
ATOM 3501 N N . HIS B 1 181 ? -21.875 -7.457 7.211 1 96.31 181 HIS B N 1
ATOM 3502 C CA . HIS B 1 181 ? -23.141 -6.832 7.582 1 96.31 181 HIS B CA 1
ATOM 3503 C C . HIS B 1 181 ? -24.031 -6.617 6.363 1 96.31 181 HIS B C 1
ATOM 3505 O O . HIS B 1 181 ? -25.25 -6.602 6.477 1 96.31 181 HIS B O 1
ATOM 3511 N N . MET B 1 182 ? -23.422 -6.578 5.258 1 95.75 182 MET B N 1
ATOM 3512 C CA . MET B 1 182 ? -24.172 -6.461 4.004 1 95.75 182 MET B CA 1
ATOM 3513 C C . MET B 1 182 ? -24.594 -7.832 3.494 1 95.75 182 MET B C 1
ATOM 3515 O O . MET B 1 182 ? -25.172 -7.941 2.408 1 95.75 182 MET B O 1
ATOM 3519 N N . LYS B 1 183 ? -24.188 -8.883 4.145 1 95.44 183 LYS B N 1
ATOM 3520 C CA . LYS B 1 183 ? -24.484 -10.273 3.807 1 95.44 183 LYS B CA 1
ATOM 3521 C C . LYS B 1 183 ? -23.734 -10.695 2.543 1 95.44 183 LYS B C 1
ATOM 3523 O O . LYS B 1 183 ? -24.203 -11.57 1.809 1 95.44 183 LYS B O 1
ATOM 3528 N N . LYS B 1 184 ? -22.734 -9.945 2.285 1 95.94 184 LYS B N 1
ATOM 3529 C CA . LYS B 1 184 ? -21.781 -10.375 1.266 1 95.94 184 LYS B CA 1
ATOM 3530 C C . LYS B 1 184 ? -20.688 -11.242 1.87 1 95.94 184 LYS B C 1
ATOM 3532 O O . LYS B 1 184 ? -19.531 -10.812 1.993 1 95.94 184 LYS B O 1
ATOM 3537 N N . TYR B 1 185 ? -21 -12.492 2.047 1 96.69 185 TYR B N 1
ATOM 3538 C CA . TYR B 1 185 ? -20.172 -13.359 2.873 1 96.69 185 TYR B CA 1
ATOM 3539 C C . TYR B 1 185 ? -18.922 -13.797 2.121 1 96.69 185 TYR B C 1
ATOM 3541 O O . TYR B 1 185 ? -17.891 -14.047 2.73 1 96.69 185 TYR B O 1
ATOM 3549 N N . GLY B 1 186 ? -18.984 -13.961 0.798 1 95.56 186 GLY B N 1
ATOM 3550 C CA . GLY B 1 186 ? -17.797 -14.266 0.013 1 95.56 186 GLY B CA 1
ATOM 3551 C C . GLY B 1 186 ? -16.703 -13.227 0.155 1 95.56 186 GLY B C 1
ATOM 3552 O O . GLY B 1 186 ? -15.602 -13.539 0.61 1 95.56 186 GLY B O 1
ATOM 3553 N N . PRO B 1 187 ? -17.078 -12.008 -0.179 1 96.94 187 PRO B N 1
ATOM 3554 C CA . PRO B 1 187 ? -16.141 -10.914 0.012 1 96.94 187 PRO B CA 1
ATOM 3555 C C . PRO B 1 187 ? -15.656 -10.789 1.458 1 96.94 187 PRO B C 1
ATOM 3557 O O . PRO B 1 187 ? -14.469 -10.562 1.703 1 96.94 187 PRO B O 1
ATOM 3560 N N . ALA B 1 188 ? -16.516 -10.906 2.371 1 98 188 ALA B N 1
ATOM 3561 C CA . ALA B 1 188 ? -16.125 -10.852 3.777 1 98 188 ALA B CA 1
ATOM 3562 C C . ALA B 1 188 ? -15.094 -11.93 4.102 1 98 188 ALA B C 1
ATOM 3564 O O . ALA B 1 188 ? -14.047 -11.633 4.684 1 98 188 ALA B O 1
ATOM 3565 N N . TRP B 1 189 ? -15.375 -13.109 3.67 1 97.69 189 TRP B N 1
ATOM 3566 C CA . TRP B 1 189 ? -14.492 -14.25 3.916 1 97.69 189 TRP B CA 1
ATOM 3567 C C . TRP B 1 189 ? -13.102 -13.984 3.365 1 97.69 189 TRP B C 1
ATOM 3569 O O . TRP B 1 189 ? -12.102 -14.219 4.047 1 97.69 189 TRP B O 1
ATOM 3579 N N . ARG B 1 190 ? -13.031 -13.547 2.184 1 96.31 190 ARG B N 1
ATOM 3580 C CA . ARG B 1 190 ? -11.742 -13.312 1.544 1 96.31 190 ARG B CA 1
ATOM 3581 C C . ARG B 1 190 ? -10.953 -12.227 2.279 1 96.31 190 ARG B C 1
ATOM 3583 O O . ARG B 1 190 ? -9.734 -12.32 2.408 1 96.31 190 ARG B O 1
ATOM 3590 N N . ARG B 1 191 ? -11.602 -11.211 2.775 1 97.56 191 ARG B N 1
ATOM 3591 C CA . ARG B 1 191 ? -10.93 -10.156 3.527 1 97.56 191 ARG B CA 1
ATOM 3592 C C . ARG B 1 191 ? -10.43 -10.672 4.871 1 97.56 191 ARG B C 1
ATOM 3594 O O . ARG B 1 191 ? -9.336 -10.305 5.312 1 97.56 191 ARG B O 1
ATOM 3601 N N . TYR B 1 192 ? -11.242 -11.469 5.516 1 98.44 192 TYR B N 1
ATOM 3602 C CA . TYR B 1 192 ? -10.781 -12.07 6.762 1 98.44 192 TYR B CA 1
ATOM 3603 C C . TYR B 1 192 ? -9.555 -12.945 6.527 1 98.44 192 TYR B C 1
ATOM 3605 O O . TYR B 1 192 ? -8.602 -12.898 7.305 1 98.44 192 TYR B O 1
ATOM 3613 N N . GLU B 1 193 ? -9.625 -13.734 5.473 1 97.5 193 GLU B N 1
ATOM 3614 C CA . GLU B 1 193 ? -8.492 -14.586 5.129 1 97.5 193 GLU B CA 1
ATOM 3615 C C . GLU B 1 193 ? -7.238 -13.75 4.855 1 97.5 193 GLU B C 1
ATOM 3617 O O . GLU B 1 193 ? -6.137 -14.133 5.25 1 97.5 193 GLU B O 1
ATOM 3622 N N . PHE B 1 194 ? -7.441 -12.672 4.211 1 97.75 194 PHE B N 1
ATOM 3623 C CA . PHE B 1 194 ? -6.332 -11.766 3.932 1 97.75 194 PHE B CA 1
ATOM 3624 C C . PHE B 1 194 ? -5.66 -11.312 5.227 1 97.75 194 PHE B C 1
ATOM 3626 O O . PHE B 1 194 ? -4.434 -11.258 5.309 1 97.75 194 PHE B O 1
ATOM 3633 N N . ILE B 1 195 ? -6.461 -10.945 6.203 1 98.44 195 ILE B N 1
ATOM 3634 C CA . ILE B 1 195 ? -5.938 -10.508 7.492 1 98.44 195 ILE B CA 1
ATOM 3635 C C . ILE B 1 195 ? -5.09 -11.617 8.109 1 98.44 195 ILE B C 1
ATOM 3637 O O . ILE B 1 195 ? -3.975 -11.375 8.578 1 98.44 195 ILE B O 1
ATOM 3641 N N . MET B 1 196 ? -5.578 -12.812 8.086 1 97.88 196 MET B N 1
ATOM 3642 C CA . MET B 1 196 ? -4.895 -13.953 8.688 1 97.88 196 MET B CA 1
ATOM 3643 C C . MET B 1 196 ? -3.559 -14.211 7.996 1 97.88 196 MET B C 1
ATOM 3645 O O . MET B 1 196 ? -2.58 -14.586 8.641 1 97.88 196 MET B O 1
ATOM 3649 N N . GLU B 1 197 ? -3.518 -14.008 6.766 1 96.06 197 GLU B N 1
ATOM 3650 C CA . GLU B 1 197 ? -2.332 -14.32 5.977 1 96.06 197 GLU B CA 1
ATOM 3651 C C . GLU B 1 197 ? -1.287 -13.219 6.082 1 96.06 197 GLU B C 1
ATOM 3653 O O . GLU B 1 197 ? -0.085 -13.492 6.102 1 96.06 197 GLU B O 1
ATOM 3658 N N . ASN B 1 198 ? -1.734 -11.984 6.195 1 96.44 198 ASN B N 1
ATOM 3659 C CA . ASN B 1 198 ? -0.817 -10.867 5.984 1 96.44 198 ASN B CA 1
ATOM 3660 C C . ASN B 1 198 ? -0.548 -10.117 7.281 1 96.44 198 ASN B C 1
ATOM 3662 O O . ASN B 1 198 ? 0.368 -9.297 7.352 1 96.44 198 ASN B O 1
ATOM 3666 N N . PHE B 1 199 ? -1.351 -10.414 8.312 1 98.12 199 PHE B N 1
ATOM 3667 C CA . PHE B 1 199 ? -1.2 -9.664 9.555 1 98.12 199 PHE B CA 1
ATOM 3668 C C . PHE B 1 199 ? -1.03 -10.602 10.742 1 98.12 199 PHE B C 1
ATOM 3670 O O . PHE B 1 199 ? -1.618 -10.391 11.805 1 98.12 199 PHE B O 1
ATOM 3677 N N . LYS B 1 200 ? -0.245 -11.602 10.539 1 97.44 200 LYS B N 1
ATOM 3678 C CA . LYS B 1 200 ? 0.066 -12.555 11.602 1 97.44 200 LYS B CA 1
ATOM 3679 C C . LYS B 1 200 ? 0.799 -11.867 12.75 1 97.44 200 LYS B C 1
ATOM 3681 O O . LYS B 1 200 ? 0.737 -12.328 13.898 1 97.44 200 LYS B O 1
ATOM 3686 N N . ASP B 1 201 ? 1.409 -10.781 12.453 1 97.44 201 ASP B N 1
ATOM 3687 C CA . ASP B 1 201 ? 2.207 -10.031 13.422 1 97.44 201 ASP B CA 1
ATOM 3688 C C . ASP B 1 201 ? 1.32 -9.164 14.305 1 97.44 201 ASP B C 1
ATOM 3690 O O . ASP B 1 201 ? 1.81 -8.508 15.227 1 97.44 201 ASP B O 1
ATOM 3694 N N . VAL B 1 202 ? 0.107 -9.109 14.062 1 98.12 202 VAL B N 1
ATOM 3695 C CA . VAL B 1 202 ? -0.894 -8.445 14.891 1 98.12 202 VAL B CA 1
ATOM 3696 C C . VAL B 1 202 ? -1.918 -9.469 15.383 1 98.12 202 VAL B C 1
ATOM 3698 O O . VAL B 1 202 ? -3.07 -9.461 14.945 1 98.12 202 VAL B O 1
ATOM 3701 N N . PRO B 1 203 ? -1.568 -10.234 16.312 1 97.31 203 PRO B N 1
ATOM 3702 C CA . PRO B 1 203 ? -2.361 -11.414 16.672 1 97.31 203 PRO B CA 1
ATOM 3703 C C . PRO B 1 203 ? -3.758 -11.055 17.172 1 97.31 203 PRO B C 1
ATOM 3705 O O . PRO B 1 203 ? -4.715 -11.797 16.938 1 97.31 203 PRO B O 1
ATOM 3708 N N . GLU B 1 204 ? -3.91 -9.992 17.844 1 96.5 204 GLU B N 1
ATOM 3709 C CA . GLU B 1 204 ? -5.215 -9.625 18.391 1 96.5 204 GLU B CA 1
ATOM 3710 C C . GLU B 1 204 ? -6.242 -9.438 17.281 1 96.5 204 GLU B C 1
ATOM 3712 O O . GLU B 1 204 ? -7.414 -9.781 17.453 1 96.5 204 GLU B O 1
ATOM 3717 N N . VAL B 1 205 ? -5.812 -8.914 16.234 1 97.94 205 VAL B N 1
ATOM 3718 C CA . VAL B 1 205 ? -6.715 -8.703 15.109 1 97.94 205 VAL B CA 1
ATOM 3719 C C . VAL B 1 205 ? -6.828 -9.992 14.289 1 97.94 205 VAL B C 1
ATOM 3721 O O . VAL B 1 205 ? -7.922 -10.367 13.859 1 97.94 205 VAL B O 1
ATOM 3724 N N . ALA B 1 206 ? -5.719 -10.688 14.07 1 97.75 206 ALA B N 1
ATOM 3725 C CA . ALA B 1 206 ? -5.68 -11.906 13.266 1 97.75 206 ALA B CA 1
ATOM 3726 C C . ALA B 1 206 ? -6.559 -13 13.875 1 97.75 206 ALA B C 1
ATOM 3728 O O . ALA B 1 206 ? -7.258 -13.711 13.156 1 97.75 206 ALA B O 1
ATOM 3729 N N . GLU B 1 207 ? -6.555 -13.094 15.117 1 96.62 207 GLU B N 1
ATOM 3730 C CA . GLU B 1 207 ? -7.355 -14.102 15.805 1 96.62 207 GLU B CA 1
ATOM 3731 C C . GLU B 1 207 ? -8.844 -13.812 15.664 1 96.62 207 GLU B C 1
ATOM 3733 O O . GLU B 1 207 ? -9.648 -14.727 15.453 1 96.62 207 GLU B O 1
ATOM 3738 N N . HIS B 1 208 ? -9.156 -12.594 15.844 1 96.94 208 HIS B N 1
ATOM 3739 C CA . HIS B 1 208 ? -10.547 -12.188 15.656 1 96.94 208 HIS B CA 1
ATOM 3740 C C . HIS B 1 208 ? -11.016 -12.469 14.234 1 96.94 208 HIS B C 1
ATOM 3742 O O . HIS B 1 208 ? -12.125 -12.969 14.031 1 96.94 208 HIS B O 1
ATOM 3748 N N . ALA B 1 209 ? -10.148 -12.195 13.344 1 97.94 209 ALA B N 1
ATOM 3749 C CA . ALA B 1 209 ? -10.469 -12.43 11.938 1 97.94 209 ALA B CA 1
ATOM 3750 C C . ALA B 1 209 ? -10.656 -13.922 11.664 1 97.94 209 ALA B C 1
ATOM 3752 O O . ALA B 1 209 ? -11.5 -14.305 10.844 1 97.94 209 ALA B O 1
ATOM 3753 N N . LYS B 1 210 ? -9.859 -14.734 12.273 1 97.06 210 LYS B N 1
ATOM 3754 C CA . LYS B 1 210 ? -9.953 -16.172 12.094 1 97.06 210 LYS B CA 1
ATOM 3755 C C . LYS B 1 210 ? -11.344 -16.688 12.461 1 97.06 210 LYS B C 1
ATOM 3757 O O . LYS B 1 210 ? -11.945 -17.453 11.711 1 97.06 210 LYS B O 1
ATOM 3762 N N . GLU B 1 211 ? -11.844 -16.266 13.523 1 96.12 211 GLU B N 1
ATOM 3763 C CA . GLU B 1 211 ? -13.172 -16.688 13.969 1 96.12 211 GLU B CA 1
ATOM 3764 C C . GLU B 1 211 ? -14.242 -16.234 12.992 1 96.12 211 GLU B C 1
ATOM 3766 O O . GLU B 1 211 ? -15.133 -17 12.633 1 96.12 211 GLU B O 1
ATOM 3771 N N . LYS B 1 212 ? -14.141 -15.109 12.586 1 97.75 212 LYS B N 1
ATOM 3772 C CA . LYS B 1 212 ? -15.141 -14.539 11.688 1 97.75 212 LYS B CA 1
ATOM 3773 C C . LYS B 1 212 ? -15.055 -15.172 10.297 1 97.75 212 LYS B C 1
ATOM 3775 O O . LYS B 1 212 ? -16.062 -15.344 9.625 1 97.75 212 LYS B O 1
ATOM 3780 N N . SER B 1 213 ? -13.812 -15.461 9.961 1 97.62 213 SER B N 1
ATOM 3781 C CA . SER B 1 213 ? -13.594 -16.109 8.664 1 97.62 213 SER B CA 1
ATOM 3782 C C . SER B 1 213 ? -14.344 -17.422 8.57 1 97.62 213 SER B C 1
ATOM 3784 O O . SER B 1 213 ? -14.953 -17.719 7.539 1 97.62 213 SER B O 1
ATOM 3786 N N . LEU B 1 214 ? -14.344 -18.188 9.594 1 96.19 214 LEU B N 1
ATOM 3787 C CA . LEU B 1 214 ? -15.055 -19.469 9.633 1 96.19 214 LEU B CA 1
ATOM 3788 C C . LEU B 1 214 ? -16.562 -19.266 9.484 1 96.19 214 LEU B C 1
ATOM 3790 O O . LEU B 1 214 ? -17.219 -19.984 8.727 1 96.19 214 LEU B O 1
ATOM 3794 N N . ALA B 1 215 ? -17.016 -18.328 10.156 1 96.38 215 ALA B N 1
ATOM 3795 C CA . ALA B 1 215 ? -18.438 -18.031 10.078 1 96.38 215 ALA B CA 1
ATOM 3796 C C . ALA B 1 215 ? -18.828 -17.531 8.68 1 96.38 215 ALA B C 1
ATOM 3798 O O . ALA B 1 215 ? -19.859 -17.938 8.141 1 96.38 215 ALA B O 1
ATOM 3799 N N . ALA B 1 216 ? -18 -16.688 8.172 1 97 216 ALA B N 1
ATOM 3800 C CA . ALA B 1 216 ? -18.266 -16.141 6.844 1 97 216 ALA B CA 1
ATOM 3801 C C . ALA B 1 216 ? -18.234 -17.25 5.785 1 97 216 ALA B C 1
ATOM 3803 O O . ALA B 1 216 ? -19.062 -17.25 4.867 1 97 216 ALA B O 1
ATOM 3804 N N . TYR B 1 217 ? -17.281 -18.062 5.93 1 95.06 217 TYR B N 1
ATOM 3805 C CA . TYR B 1 217 ? -17.156 -19.172 4.984 1 95.06 217 TYR B CA 1
ATOM 3806 C C . TYR B 1 217 ? -18.391 -20.062 5.023 1 95.06 217 TYR B C 1
ATOM 3808 O O . TYR B 1 217 ? -18.891 -20.469 3.977 1 95.06 217 TYR B O 1
ATOM 3816 N N . HIS B 1 218 ? -18.844 -20.344 6.137 1 94.56 218 HIS B N 1
ATOM 3817 C CA . HIS B 1 218 ? -20.047 -21.156 6.305 1 94.56 218 HIS B CA 1
ATOM 3818 C C . HIS B 1 218 ? -21.25 -20.516 5.633 1 94.56 218 HIS B C 1
ATOM 3820 O O . HIS B 1 218 ? -21.984 -21.172 4.895 1 94.56 218 HIS B O 1
ATOM 3826 N N . ASN B 1 219 ? -21.438 -19.297 5.902 1 94.62 219 ASN B N 1
ATOM 3827 C CA . ASN B 1 219 ? -22.562 -18.578 5.305 1 94.62 219 ASN B CA 1
ATOM 3828 C C . ASN B 1 219 ? -22.406 -18.484 3.787 1 94.62 219 ASN B C 1
ATOM 3830 O O . ASN B 1 219 ? -23.406 -18.578 3.059 1 94.62 219 ASN B O 1
ATOM 3834 N N . TYR B 1 220 ? -21.203 -18.266 3.387 1 93.5 220 TYR B N 1
ATOM 3835 C CA . TYR B 1 220 ? -20.922 -18.188 1.959 1 93.5 220 TYR B CA 1
ATOM 3836 C C . TYR B 1 220 ? -21.234 -19.516 1.267 1 93.5 220 TYR B C 1
ATOM 3838 O O . TYR B 1 220 ? -21.859 -19.531 0.203 1 93.5 220 TYR B O 1
ATOM 3846 N N . ARG B 1 221 ? -20.891 -20.609 1.856 1 92.19 221 ARG B N 1
ATOM 3847 C CA . ARG B 1 221 ? -21.156 -21.938 1.313 1 92.19 221 ARG B CA 1
ATOM 3848 C C . ARG B 1 221 ? -22.656 -22.25 1.308 1 92.19 221 ARG B C 1
ATOM 3850 O O . ARG B 1 221 ? -23.156 -22.859 0.37 1 92.19 221 ARG B O 1
ATOM 3857 N N . GLU B 1 222 ? -23.281 -21.875 2.262 1 88.06 222 GLU B N 1
ATOM 3858 C CA . GLU B 1 222 ? -24.734 -22.062 2.336 1 88.06 222 GLU B CA 1
ATOM 3859 C C . GLU B 1 222 ? -25.438 -21.281 1.232 1 88.06 222 GLU B C 1
ATOM 3861 O O . GLU B 1 222 ? -26.406 -21.781 0.635 1 88.06 222 GLU B O 1
ATOM 3866 N N . GLU B 1 223 ? -25 -20.141 1.039 1 86.12 223 GLU B N 1
ATOM 3867 C CA . GLU B 1 223 ? -25.562 -19.328 -0.035 1 86.12 223 GLU B CA 1
ATOM 3868 C C . GLU B 1 223 ? -25.312 -19.969 -1.398 1 86.12 223 GLU B C 1
ATOM 3870 O O . GLU B 1 223 ? -26.203 -19.953 -2.264 1 86.12 223 GLU B O 1
ATOM 3875 N N . GLN B 1 224 ? -24.141 -20.484 -1.557 1 85 224 GLN B N 1
ATOM 3876 C CA . GLN B 1 224 ? -23.828 -21.141 -2.818 1 85 224 GLN B CA 1
ATOM 3877 C C . GLN B 1 224 ? -24.656 -22.391 -3.014 1 85 224 GLN B C 1
ATOM 3879 O O . GLN B 1 224 ? -25.094 -22.688 -4.129 1 85 224 GLN B O 1
ATOM 3884 N N . ALA B 1 225 ? -24.828 -23.062 -1.947 1 81.56 225 ALA B N 1
ATOM 3885 C CA . ALA B 1 225 ? -25.641 -24.281 -1.987 1 81.56 225 ALA B CA 1
ATOM 3886 C C . ALA B 1 225 ? -27.094 -23.953 -2.279 1 81.56 225 ALA B C 1
ATOM 3888 O O . ALA B 1 225 ? -27.75 -24.641 -3.062 1 81.56 225 ALA B O 1
ATOM 3889 N N . ALA B 1 226 ? -27.578 -22.906 -1.715 1 72.88 226 ALA B N 1
ATOM 3890 C CA . ALA B 1 226 ? -28.953 -22.5 -1.923 1 72.88 226 ALA B CA 1
ATOM 3891 C C . ALA B 1 226 ? -29.188 -22.047 -3.365 1 72.88 226 ALA B C 1
ATOM 3893 O O . ALA B 1 226 ? -30.219 -22.359 -3.963 1 72.88 226 ALA B O 1
ATOM 3894 N N . GLU B 1 227 ? -28.219 -21.344 -3.859 1 71.75 227 GLU B N 1
ATOM 3895 C CA . GLU B 1 227 ? -28.312 -20.906 -5.246 1 71.75 227 GLU B CA 1
ATOM 3896 C C . GLU B 1 227 ? -28.297 -22.078 -6.211 1 71.75 227 GLU B C 1
ATOM 3898 O O . GLU B 1 227 ? -29.016 -22.094 -7.203 1 71.75 227 GLU B O 1
ATOM 3903 N N . THR B 1 228 ? -27.484 -23.047 -5.887 1 69.25 228 THR B N 1
ATOM 3904 C CA . THR B 1 228 ? -27.422 -24.25 -6.711 1 69.25 228 THR B CA 1
ATOM 3905 C C . THR B 1 228 ? -28.719 -25.047 -6.605 1 69.25 228 THR B C 1
ATOM 3907 O O . THR B 1 228 ? -29.234 -25.547 -7.609 1 69.25 228 THR B O 1
ATOM 3910 N N . ARG B 1 229 ? -29.312 -25 -5.477 1 63.69 229 ARG B N 1
ATOM 3911 C CA . ARG B 1 229 ? -30.578 -25.688 -5.262 1 63.69 229 ARG B CA 1
ATOM 3912 C C . ARG B 1 229 ? -31.719 -24.969 -5.992 1 63.69 229 ARG B C 1
ATOM 3914 O O . ARG B 1 229 ? -32.562 -25.609 -6.613 1 63.69 229 ARG B O 1
ATOM 3921 N N . GLU B 1 230 ? -31.703 -23.656 -5.754 1 62.31 230 GLU B N 1
ATOM 3922 C CA . GLU B 1 230 ? -32.719 -22.875 -6.438 1 62.31 230 GLU B CA 1
ATOM 3923 C C . GLU B 1 230 ? -32.594 -23.016 -7.953 1 62.31 230 GLU B C 1
ATOM 3925 O O . GLU B 1 230 ? -33.594 -23.109 -8.656 1 62.31 230 GLU B O 1
ATOM 3930 N N . LYS B 1 231 ? -31.406 -22.984 -8.398 1 64.19 231 LYS B N 1
ATOM 3931 C CA . LYS B 1 231 ? -31.188 -23.203 -9.828 1 64.19 231 LYS B CA 1
ATOM 3932 C C . LYS B 1 231 ? -31.625 -24.594 -10.258 1 64.19 231 LYS B C 1
ATOM 3934 O O . LYS B 1 231 ? -32.219 -24.766 -11.32 1 64.19 231 LYS B O 1
ATOM 3939 N N . ARG B 1 232 ? -31.422 -25.5 -9.398 1 56.94 232 ARG B N 1
ATOM 3940 C CA . ARG B 1 232 ? -31.859 -26.859 -9.656 1 56.94 232 ARG B CA 1
ATOM 3941 C C . ARG B 1 232 ? -33.375 -26.969 -9.57 1 56.94 232 ARG B C 1
ATOM 3943 O O . ARG B 1 232 ? -34 -27.625 -10.406 1 56.94 232 ARG B O 1
ATOM 3950 N N . GLN B 1 233 ? -33.844 -26.25 -8.578 1 58.75 233 GLN B N 1
ATOM 3951 C CA . GLN B 1 233 ? -35.312 -26.25 -8.43 1 58.75 233 GLN B CA 1
ATOM 3952 C C . GLN B 1 233 ? -35.969 -25.406 -9.508 1 58.75 233 GLN B C 1
ATOM 3954 O O . GLN B 1 233 ? -37.062 -25.734 -9.984 1 58.75 233 GLN B O 1
ATOM 3959 N N . GLY B 1 234 ? -35.312 -24.156 -9.672 1 55.91 234 GLY B N 1
ATOM 3960 C CA . GLY B 1 234 ? -35.844 -23.391 -10.789 1 55.91 234 GLY B CA 1
ATOM 3961 C C . GLY B 1 234 ? -35.75 -24.125 -12.109 1 55.91 234 GLY B C 1
ATOM 3962 O O . GLY B 1 234 ? -36.688 -24.047 -12.93 1 55.91 234 GLY B O 1
ATOM 3963 N N . SER B 1 235 ? -34.656 -24.672 -12.281 1 54.03 235 SER B N 1
ATOM 3964 C CA . SER B 1 235 ? -34.562 -25.516 -13.461 1 54.03 235 SER B CA 1
ATOM 3965 C C . SER B 1 235 ? -35.594 -26.641 -13.398 1 54.03 235 SER B C 1
ATOM 3967 O O . SER B 1 235 ? -36.219 -27 -14.406 1 54.03 235 SER B O 1
ATOM 3969 N N . TRP B 1 236 ? -35.812 -27.062 -12.234 1 50.25 236 TRP B N 1
ATOM 3970 C CA . TRP B 1 236 ? -36.812 -28.109 -12.055 1 50.25 236 TRP B CA 1
ATOM 3971 C C . TRP B 1 236 ? -38.219 -27.547 -12.305 1 50.25 236 TRP B C 1
ATOM 3973 O O . TRP B 1 236 ? -39.031 -28.188 -12.961 1 50.25 236 TRP B O 1
ATOM 3983 N N . ARG B 1 237 ? -38.469 -26.375 -11.805 1 53.06 237 ARG B N 1
ATOM 3984 C CA . ARG B 1 237 ? -39.781 -25.781 -12.023 1 53.06 237 ARG B CA 1
ATOM 3985 C C . ARG B 1 237 ? -40.031 -25.5 -13.5 1 53.06 237 ARG B C 1
ATOM 3987 O O . ARG B 1 237 ? -41.125 -25.734 -14.016 1 53.06 237 ARG B O 1
ATOM 3994 N N . GLU B 1 238 ? -39 -24.875 -14 1 52.28 238 GLU B N 1
ATOM 3995 C CA . GLU B 1 238 ? -39.156 -24.656 -15.43 1 52.28 238 GLU B CA 1
ATOM 3996 C C . GLU B 1 238 ? -39.438 -25.969 -16.156 1 52.28 238 GLU B C 1
ATOM 3998 O O . GLU B 1 238 ? -40.188 -26.016 -17.125 1 52.28 238 GLU B O 1
ATOM 4003 N N . TRP B 1 239 ? -38.719 -26.891 -15.594 1 50.22 239 TRP B N 1
ATOM 4004 C CA . TRP B 1 239 ? -38.938 -28.219 -16.172 1 50.22 239 TRP B CA 1
ATOM 4005 C C . TRP B 1 239 ? -40.344 -28.719 -15.922 1 50.22 239 TRP B C 1
ATOM 4007 O O . TRP B 1 239 ? -41 -29.266 -16.812 1 50.22 239 TRP B O 1
ATOM 4017 N N . PHE B 1 240 ? -40.906 -28.406 -14.789 1 52.12 240 PHE B N 1
ATOM 4018 C CA . PHE B 1 240 ? -42.281 -28.844 -14.484 1 52.12 240 PHE B CA 1
ATOM 4019 C C . PHE B 1 240 ? -43.281 -27.984 -15.211 1 52.12 240 PHE B C 1
ATOM 4021 O O . PHE B 1 240 ? -44.344 -28.484 -15.617 1 52.12 240 PHE B O 1
ATOM 4028 N N . THR B 1 241 ? -43 -26.766 -15.32 1 52.25 241 THR B N 1
ATOM 4029 C CA . THR B 1 241 ? -43.969 -25.938 -16.047 1 52.25 241 THR B CA 1
ATOM 4030 C C . THR B 1 241 ? -44.031 -26.344 -17.516 1 52.25 241 THR B C 1
ATOM 4032 O O . THR B 1 241 ? -45 -26.047 -18.203 1 52.25 241 THR B O 1
ATOM 4035 N N . TRP B 1 242 ? -42.844 -26.859 -17.875 1 49.81 242 TRP B N 1
ATOM 4036 C CA . TRP B 1 242 ? -42.844 -27.297 -19.266 1 49.81 242 TRP B CA 1
ATOM 4037 C C . TRP B 1 242 ? -43.562 -28.641 -19.406 1 49.81 242 TRP B C 1
ATOM 4039 O O . TRP B 1 242 ? -44.219 -28.891 -20.422 1 49.81 242 TRP B O 1
ATOM 4049 N N . LEU B 1 243 ? -43.688 -29.234 -18.344 1 34.78 243 LEU B N 1
ATOM 4050 C CA . LEU B 1 243 ? -44.469 -30.453 -18.5 1 34.78 243 LEU B CA 1
ATOM 4051 C C . LEU B 1 243 ? -45.969 -30.125 -18.484 1 34.78 243 LEU B C 1
ATOM 4053 O O . LEU B 1 243 ? -46.75 -30.734 -19.234 1 34.78 243 LEU B O 1
#

Nearest PDB structures (foldseek):
  3qky-assembly1_A  TM=9.104E-01  e=7.861E-10  Rhodothermus marinus DSM 4252
  6lys-assembly1_D  TM=9.049E-01  e=5.649E-10  Escherichia coli K-12
  5efr-assembly1_A  TM=8.905E-01  e=1.839E-09  Rhodothermus marinus
  8adg-assembly1_D  TM=8.949E-01  e=2.948E-09  Escherichia coli K-12
  9co0-assembly1_D  TM=8.891E-01  e=7.577E-09  Escherichia coli

Organism: NCBI:txid44742

Secondary structure (DSSP, 8-state):
-HHHHHHHHHHHHHHHTGGGHHHHHHHSS------HHHHHHHHHHHHHTT-HHHHHHHHHHHHHH-TTSTTHHHHHHHHHHHHHHTT-HHHHHHHHHHHHHH-TT-TTHHHHHHHHHHHHHHT---TTS--HHHHHHHHHHHHHHHH-TTSTTHHHHHHHHHHHHHHHHHHHHHHHHHHHHTT-HHHHHHHHHHHHHH-TT-HHHHHHHHHHHHHHHHHHHHHHHHHHHHHHHHHHHHHHHH-/-HHHHHHHHHHHHHHHGGGGHHHHHHHSS------HHHHHHHHHHHHHTT-HHHHHHHHHHHHHH-TTSTTHHHHHHHHHHHHHHTT-HHHHHHHHHHHHHH-TT-TTHHHHHHHHHHHHHHT---TTS--HHHHHHHHHHHHHHHH-TTSTTHHHHHHHHHHHHHHHHHHHHHHHHHHHHTT-HHHHHHHHHHHHHH-TT-HHHHHHHHHHHHHHHHHHHHHHHHHHHHHHHHHHHHHHHH-

Sequence (486 aa):
MHKKLLRCFVLAVSLFAVSGCGIIDMIYLPPAEDTAQEIFEAANDAMSEKNYVRAVELYNKLRDAYPFSPYTIDAELSLGDAYFLDEEYELAAETYKDFESLHPRHEAIPYVLYQTGMSLMKQFRSIDRATTELQEAYDYFNRLSQMYPDSPYAKGAEEHMHTCRKLMAEHELYIADVFWHMKKYGPAWRRYEFIMENFKDVPEVAEHAKEKSLAAYHNYREEQAAETREKRQGSWREWFTWLMHKKLLRCFVLAVSLFAVSGCGIIDMIYLPPAEDTAQEIFEAANDAMSEKNYVRAVELYNKLRDAYPFSPYTIDAELSLGDAYFLDEEYELAAETYKDFESLHPRHEAIPYVLYQTGMSLMKQFRSIDRATTELQEAYDYFNRLSQMYPDSPYAKGAEEHMHTCRKLMAEHELYIADVFWHMKKYGPAWRRYEFIMENFKDVPEVAEHAKEKSLAAYHNYREEQAAETREKRQGSWREWFTWL

Radius of gyration: 38.19 Å; Cα contacts (8 Å, |Δi|>4): 538; chains: 2; bounding box: 87×192×55 Å

Foldseek 3Di:
DVVVVVVVVVVVVVVVVVVPPPPVCVVPPPPPPPDLVRLLVVLVVCVVVLVLVVSLVSLVVSCVVPVPDPCNLVSLLVNLVSCVSVLVLVVSLVSLVVSCVVCVPDPCNLVSLLSNLVSLCSVDDDLQDDLVSLVVSLVSLVCSCVVPVPDPCNVVSVVSNVVSLQSPLSSLLVVLVVCVVVLVLVVSLVSLVVSLVPNVVNVVSNVVSVVSNVVSVVSVVVVVVVVVVCCVVVVVVVVVVVD/DVVVVVVVVVVVVVVVVVVPPPPVCVVPPPPPPDDLVRLLVVLVVCVVVLVLVSSLVSLVVSCVVPVPDPCNLVSLLVNLVSCVSVLVLVVSLVSLVVSCVVCVPDPCNLVSLLSNLVSLCSVDDDLQDDLVSLVVSLVSLVCSCVVPVPDPCNVVSVVSNVVSLQSPLSSLLVVLVVCVVVLVLVSSLVSLVVSLVPNVVNVVSNVVSVVSNVVSVVSVVVVVVVVVVCCVVVVVVVVVVVD